Protein AF-A0A423VLR4-F1 (afdb_monomer_lite)

Foldseek 3Di:
DPPVVVLVVLLVCLVCVCVCLVVDPVSVVVVVVLCVVCDQQAAWEEEEEQCFLVPVVLVSVVRHHQAYEYEHQHPNSQVNSLVVCVVVVNNVRYHYFHDDLLDDPPPRPDDQATQEYEYEPNLVPDPDPSSNVSNVCNRPRRYDPNHDYHYHDPDDPPPDPVDDDDPDPPDVPDDPLCVPQDDCVQEEEEEEEEQLCCQQQVVLCCVFQCVNPPDYAAEYCDFDADPNHTHHNLCPPADCLLQPPAQLCVLSVQQVVDPDRSNVSVVVDDDPPCSRQSVRLLRPLSSLLVCCVVPADRFKYKYAYSQKHFPRLLVVVQCVQDGLLDFAKEAAWDDDPHAIFHDRHLIIMTGSNLSCQQNVVDPCLSRVCSNVSSVDRHNRSVVQVSSCVRPNYGYDYFPPQRHAAALQQDFAAPDFQQAAHGMYGPHGSVSNVVVRVVSSVVCVPDSDGDGVNVSCVPRPVVVDDQKDWQFDFPQQQAKQADPPPVPDDDDPSRVVRYDDPVRDDPLSNCLLVDVVSVVVVLVPDLQFFKWKHAQSMIGTDSTGGNHDGHDADPDPRHIIMIGGPVVSVVVRSVVVPDNPDHDTDDDDD

Structure (mmCIF, N/CA/C/O backbone):
data_AF-A0A423VLR4-F1
#
_entry.id   AF-A0A423VLR4-F1
#
loop_
_atom_site.group_PDB
_atom_site.id
_atom_site.type_symbol
_atom_site.label_atom_id
_atom_site.label_alt_id
_atom_site.label_comp_id
_atom_site.label_asym_id
_atom_site.label_entity_id
_atom_site.label_seq_id
_atom_site.pdbx_PDB_ins_code
_atom_site.Cartn_x
_atom_site.Cartn_y
_atom_site.Cartn_z
_atom_site.occupancy
_atom_site.B_iso_or_equiv
_atom_site.auth_seq_id
_atom_site.auth_comp_id
_atom_site.auth_asym_id
_atom_site.auth_atom_id
_atom_site.pdbx_PDB_model_num
ATOM 1 N N . MET A 1 1 ? -40.822 -9.841 -1.947 1.00 43.19 1 MET A N 1
ATOM 2 C CA . MET A 1 1 ? -41.475 -8.646 -2.514 1.00 43.19 1 MET A CA 1
ATOM 3 C C . MET A 1 1 ? -42.705 -9.088 -3.285 1.00 43.19 1 MET A C 1
ATOM 5 O O . MET A 1 1 ? -42.584 -9.967 -4.123 1.00 43.19 1 MET A O 1
ATOM 9 N N . ALA A 1 2 ? -43.871 -8.482 -3.037 1.00 41.34 2 ALA A N 1
ATOM 10 C CA . ALA A 1 2 ? -45.118 -8.906 -3.678 1.00 41.34 2 ALA A CA 1
ATOM 11 C C . ALA A 1 2 ? -44.992 -8.942 -5.218 1.00 41.34 2 ALA A C 1
ATOM 13 O O . ALA A 1 2 ? -44.488 -7.991 -5.811 1.00 41.34 2 ALA A O 1
ATOM 14 N N . VAL A 1 3 ? -45.499 -10.005 -5.858 1.00 52.34 3 VAL A N 1
ATOM 15 C CA . VAL A 1 3 ? -45.425 -10.262 -7.318 1.00 52.34 3 VAL A CA 1
ATOM 16 C C . VAL A 1 3 ? -45.680 -9.026 -8.212 1.00 52.34 3 VAL A C 1
ATOM 18 O O . VAL A 1 3 ? -44.935 -8.841 -9.174 1.00 52.34 3 VAL A O 1
ATOM 21 N N . PRO A 1 4 ? -46.646 -8.124 -7.918 1.00 48.81 4 PRO A N 1
ATOM 22 C CA . PRO A 1 4 ? -46.856 -6.917 -8.728 1.00 48.81 4 PRO A CA 1
ATOM 23 C C . PRO A 1 4 ? -45.681 -5.926 -8.713 1.00 48.81 4 PRO A C 1
ATOM 25 O O . PRO A 1 4 ? -45.457 -5.225 -9.695 1.00 48.81 4 PRO A O 1
ATOM 28 N N . GLN A 1 5 ? -44.933 -5.859 -7.609 1.00 51.09 5 GLN A N 1
ATOM 29 C CA . GLN A 1 5 ? -43.773 -4.979 -7.456 1.00 51.09 5 GLN A CA 1
ATOM 30 C C . GLN A 1 5 ? -42.570 -5.515 -8.242 1.00 51.09 5 GLN A C 1
ATOM 32 O O . GLN A 1 5 ? -41.932 -4.760 -8.970 1.00 51.09 5 GLN A O 1
ATOM 37 N N . LEU A 1 6 ? -42.344 -6.832 -8.192 1.00 53.44 6 LEU A N 1
ATOM 38 C CA . LEU A 1 6 ? -41.304 -7.502 -8.976 1.00 53.44 6 LEU A CA 1
ATOM 39 C C . LEU A 1 6 ? -41.559 -7.365 -10.489 1.00 53.44 6 LEU A C 1
ATOM 41 O O . LEU A 1 6 ? -40.636 -7.137 -11.264 1.00 53.44 6 LEU A O 1
ATOM 45 N N . ALA A 1 7 ? -42.825 -7.433 -10.919 1.00 56.19 7 ALA A N 1
ATOM 46 C CA . ALA A 1 7 ? -43.189 -7.274 -12.330 1.00 56.19 7 ALA A CA 1
ATOM 47 C C . ALA A 1 7 ? -42.861 -5.871 -12.850 1.00 56.19 7 ALA A C 1
ATOM 49 O O . ALA A 1 7 ? -42.376 -5.722 -13.973 1.00 56.19 7 ALA A O 1
ATOM 50 N N . ALA A 1 8 ? -43.094 -4.846 -12.028 1.00 57.09 8 ALA A N 1
ATOM 51 C CA . ALA A 1 8 ? -42.764 -3.466 -12.359 1.00 57.09 8 ALA A CA 1
ATOM 52 C C . ALA A 1 8 ? -41.244 -3.232 -12.430 1.00 57.09 8 ALA A C 1
ATOM 54 O O . ALA A 1 8 ? -40.785 -2.558 -13.350 1.00 57.09 8 ALA A O 1
ATOM 55 N N . GLU A 1 9 ? -40.468 -3.822 -11.515 1.00 57.97 9 GLU A N 1
ATOM 56 C CA . GLU A 1 9 ? -38.998 -3.734 -11.498 1.00 57.97 9 GLU A CA 1
ATOM 57 C C . GLU A 1 9 ? -38.374 -4.343 -12.760 1.00 57.97 9 GLU A C 1
ATOM 59 O O . GLU A 1 9 ? -37.602 -3.677 -13.450 1.00 57.97 9 GLU A O 1
ATOM 64 N N . TYR A 1 10 ? -38.771 -5.564 -13.124 1.00 55.69 10 TYR A N 1
ATOM 65 C CA . TYR A 1 10 ? -38.269 -6.219 -14.335 1.00 55.69 10 TYR A CA 1
ATOM 66 C C . TYR A 1 10 ? -38.756 -5.539 -15.620 1.00 55.69 10 TYR A C 1
ATOM 68 O O . TYR A 1 10 ? -37.994 -5.415 -16.577 1.00 55.69 10 TYR A O 1
ATOM 76 N N . SER A 1 11 ? -39.991 -5.021 -15.642 1.00 60.19 11 SER A N 1
ATOM 77 C CA . SER A 1 11 ? -40.483 -4.228 -16.782 1.00 60.19 11 SER A CA 1
ATOM 78 C C . SER A 1 11 ? -39.649 -2.963 -17.005 1.00 60.19 11 SER A C 1
ATOM 80 O O . SER A 1 11 ? -39.406 -2.586 -18.148 1.00 60.19 11 SER A O 1
ATOM 82 N N . ALA A 1 12 ? -39.174 -2.322 -15.932 1.00 59.09 12 ALA A N 1
ATOM 83 C CA . ALA A 1 12 ? -38.333 -1.129 -16.019 1.00 59.09 12 ALA A CA 1
ATOM 84 C C . ALA A 1 12 ? -36.908 -1.418 -16.528 1.00 59.09 12 ALA A C 1
ATOM 86 O O . ALA A 1 12 ? -36.239 -0.503 -16.997 1.00 59.09 12 ALA A O 1
ATOM 87 N N . GLN A 1 13 ? -36.451 -2.671 -16.452 1.00 58.69 13 GLN A N 1
ATOM 88 C CA . GLN A 1 13 ? -35.095 -3.088 -16.828 1.00 58.69 13 GLN A CA 1
ATOM 89 C C . GLN A 1 13 ? -35.036 -3.848 -18.161 1.00 58.69 13 GLN A C 1
ATOM 91 O O . GLN A 1 13 ? -33.949 -4.198 -18.617 1.00 58.69 13 GLN A O 1
ATOM 96 N N . ALA A 1 14 ? -36.178 -4.092 -18.810 1.00 56.06 14 ALA A N 1
ATOM 97 C CA . ALA A 1 14 ? -36.284 -4.982 -19.965 1.00 56.06 14 ALA A CA 1
ATOM 98 C C . ALA A 1 14 ? -35.371 -4.608 -21.149 1.00 56.06 14 ALA A C 1
ATOM 100 O O . ALA A 1 14 ? -34.904 -5.500 -21.855 1.00 56.06 14 ALA A O 1
ATOM 101 N N . SER A 1 15 ? -35.086 -3.317 -21.372 1.00 55.78 15 SER A N 1
ATOM 102 C CA . SER A 1 15 ? -34.197 -2.874 -22.459 1.00 55.78 15 SER A CA 1
ATOM 103 C C . SER A 1 15 ? -32.718 -3.162 -22.199 1.00 55.78 15 SER A C 1
ATOM 105 O O . SER A 1 15 ? -31.969 -3.382 -23.149 1.00 55.78 15 SER A O 1
ATOM 107 N N . ASP A 1 16 ? -32.311 -3.187 -20.928 1.00 59.06 16 ASP A N 1
ATOM 108 C CA . ASP A 1 16 ? -30.902 -3.215 -20.521 1.00 59.06 16 ASP A CA 1
ATOM 109 C C . ASP A 1 16 ? -30.523 -4.549 -19.856 1.00 59.06 16 ASP A C 1
ATOM 111 O O . ASP A 1 16 ? -29.350 -4.798 -19.580 1.00 59.06 16 ASP A O 1
ATOM 115 N N . TYR A 1 17 ? -31.494 -5.441 -19.637 1.00 59.41 17 TYR A N 1
ATOM 116 C CA . TYR A 1 17 ? -31.343 -6.707 -18.913 1.00 59.41 17 TYR A CA 1
ATOM 117 C C . TYR A 1 17 ? -30.228 -7.610 -19.473 1.00 59.41 17 TYR A C 1
ATOM 119 O O . TYR A 1 17 ? -29.456 -8.212 -18.729 1.00 59.41 17 TYR A O 1
ATOM 127 N N . GLU A 1 18 ? -30.073 -7.654 -20.797 1.00 66.81 18 GLU A N 1
ATOM 128 C CA . GLU A 1 18 ? -29.055 -8.479 -21.469 1.00 66.81 18 GLU A CA 1
ATOM 129 C C . GLU A 1 18 ? -27.643 -7.872 -21.417 1.00 66.81 18 GLU A C 1
ATOM 131 O O . GLU A 1 18 ? -26.645 -8.567 -21.644 1.00 66.81 18 GLU A O 1
ATOM 136 N N . SER A 1 19 ? -27.533 -6.579 -21.093 1.00 63.28 19 SER A N 1
ATOM 137 C CA . SER A 1 19 ? -26.245 -5.887 -20.984 1.00 63.28 19 SER A CA 1
ATOM 138 C C . SER A 1 19 ? -25.416 -6.433 -19.817 1.00 63.28 19 SER A C 1
ATOM 140 O O . SER A 1 19 ? -24.203 -6.602 -19.944 1.00 63.28 19 SER A O 1
ATOM 142 N N . PHE A 1 20 ? -26.067 -6.846 -18.723 1.00 62.94 20 PHE A N 1
ATOM 143 C CA . PHE A 1 20 ? -25.403 -7.468 -17.577 1.00 62.94 20 PHE A CA 1
ATOM 144 C C . PHE A 1 20 ? -24.636 -8.736 -17.980 1.00 62.94 20 PHE A C 1
ATOM 146 O O . PHE A 1 20 ? -23.456 -8.889 -17.650 1.00 62.94 20 PHE A O 1
ATOM 153 N N . SER A 1 21 ? -25.277 -9.621 -18.750 1.00 58.81 21 SER A N 1
ATOM 154 C CA . SER A 1 21 ? -24.695 -10.900 -19.177 1.00 58.81 21 SER A CA 1
ATOM 155 C C . SER A 1 21 ? -23.563 -10.751 -20.199 1.00 58.81 21 SER A C 1
ATOM 157 O O . SER A 1 21 ? -22.778 -11.682 -20.379 1.00 58.81 21 SER A O 1
ATOM 159 N N . THR A 1 22 ? -23.463 -9.601 -20.872 1.00 59.44 22 THR A N 1
ATOM 160 C CA . THR A 1 22 ? -22.473 -9.355 -21.934 1.00 59.44 22 THR A CA 1
ATOM 161 C C . THR A 1 22 ? -21.310 -8.465 -21.492 1.00 59.44 22 THR A C 1
ATOM 163 O O . THR A 1 22 ? -20.188 -8.668 -21.958 1.00 59.44 22 THR A O 1
ATOM 166 N N . ILE A 1 23 ? -21.543 -7.524 -20.572 1.00 64.56 23 ILE A N 1
ATOM 167 C CA . ILE A 1 23 ? -20.556 -6.520 -20.144 1.00 64.56 23 ILE A CA 1
ATOM 168 C C . ILE A 1 23 ? -19.799 -6.965 -18.885 1.00 64.56 23 ILE A C 1
ATOM 170 O O . ILE A 1 23 ? -18.616 -6.659 -18.737 1.00 64.56 23 ILE A O 1
ATOM 174 N N . THR A 1 24 ? -20.435 -7.719 -17.983 1.00 67.06 24 THR A N 1
ATOM 175 C CA . THR A 1 24 ? -19.810 -8.088 -16.703 1.00 67.06 24 THR A CA 1
ATOM 176 C C . THR A 1 24 ? -18.987 -9.382 -16.800 1.00 67.06 24 THR A C 1
ATOM 178 O O . THR A 1 24 ? -19.399 -10.331 -17.477 1.00 67.06 24 THR A O 1
ATOM 181 N N . PRO A 1 25 ? -17.843 -9.495 -16.092 1.00 71.12 25 PRO A N 1
ATOM 182 C CA . PRO A 1 25 ? -17.068 -10.739 -16.040 1.00 71.12 25 PRO A CA 1
ATOM 183 C C . PRO A 1 25 ? -17.880 -11.949 -15.549 1.00 71.12 25 PRO A C 1
ATOM 185 O O . PRO A 1 25 ? -17.752 -13.041 -16.104 1.00 71.12 25 PRO A O 1
ATOM 188 N N . ILE A 1 26 ? -18.758 -11.750 -14.557 1.00 73.44 26 ILE A N 1
ATOM 189 C CA . ILE A 1 26 ? -19.624 -12.811 -14.025 1.00 73.44 26 ILE A CA 1
ATOM 190 C C . ILE A 1 26 ? -20.675 -13.262 -15.047 1.00 73.44 26 ILE A C 1
ATOM 192 O O . ILE A 1 26 ? -20.868 -14.461 -15.224 1.00 73.44 26 ILE A O 1
ATOM 196 N N . GLY A 1 27 ? -21.277 -12.332 -15.795 1.00 74.19 27 GLY A N 1
ATOM 197 C CA . GLY A 1 27 ? -22.229 -12.641 -16.863 1.00 74.19 27 GLY A CA 1
ATOM 198 C C . GLY A 1 27 ? -21.611 -13.433 -18.022 1.00 74.19 27 GLY A C 1
ATOM 199 O O . GLY A 1 27 ? -22.244 -14.343 -18.576 1.00 74.19 27 GLY A O 1
ATOM 200 N N . ARG A 1 28 ? -20.340 -13.150 -18.347 1.00 78.50 28 ARG A N 1
ATOM 201 C CA . ARG A 1 28 ? -19.569 -13.913 -19.344 1.00 78.50 28 ARG A CA 1
ATOM 202 C C . ARG A 1 28 ? -19.290 -15.335 -18.858 1.00 78.50 28 ARG A C 1
ATOM 204 O O . ARG A 1 28 ? -19.549 -16.279 -19.600 1.00 78.50 28 ARG A O 1
ATOM 211 N N . LEU A 1 29 ? -18.839 -15.499 -17.611 1.00 80.81 29 LEU A N 1
ATOM 212 C CA . LEU A 1 29 ? -18.623 -16.820 -17.010 1.00 80.81 29 LEU A CA 1
ATOM 213 C C . LEU A 1 29 ? -19.923 -17.636 -16.938 1.00 80.81 29 LEU A C 1
ATOM 215 O O . LEU A 1 29 ? -19.936 -18.797 -17.339 1.00 80.81 29 LEU A O 1
ATOM 219 N N . GLU A 1 30 ? -21.018 -17.028 -16.474 1.00 83.62 30 GLU A N 1
ATOM 220 C CA . GLU A 1 30 ? -22.342 -17.657 -16.415 1.00 83.62 30 GLU A CA 1
ATOM 221 C C . GLU A 1 30 ? -22.768 -18.172 -17.794 1.00 83.62 30 GLU A C 1
ATOM 223 O O . GLU A 1 30 ? -23.227 -19.306 -17.927 1.00 83.62 30 GLU A O 1
ATOM 228 N N . THR A 1 31 ? -22.568 -17.362 -18.836 1.00 85.38 31 THR A N 1
ATOM 229 C CA . THR A 1 31 ? -22.891 -17.752 -20.210 1.00 85.38 31 THR A CA 1
ATOM 230 C C . THR A 1 31 ? -22.075 -18.955 -20.671 1.00 85.38 31 THR A C 1
ATOM 232 O O . THR A 1 31 ? -22.655 -19.886 -21.222 1.00 85.38 31 THR A O 1
ATOM 235 N N . GLU A 1 32 ? -20.770 -19.001 -20.407 1.00 85.56 32 GLU A N 1
ATOM 236 C CA . GLU A 1 32 ? -19.938 -20.162 -20.756 1.00 85.56 32 GLU A CA 1
ATOM 237 C C . GLU A 1 32 ? -20.377 -21.436 -20.013 1.00 85.56 32 GLU A C 1
ATOM 239 O O . GLU A 1 32 ? -20.482 -22.512 -20.609 1.00 85.56 32 GLU A O 1
ATOM 244 N N . VAL A 1 33 ? -20.700 -21.323 -18.719 1.00 86.69 33 VAL A N 1
ATOM 245 C CA . VAL A 1 33 ? -21.188 -22.452 -17.909 1.00 86.69 33 VAL A CA 1
ATOM 246 C C . VAL A 1 33 ? -22.546 -22.946 -18.410 1.00 86.69 33 VAL A C 1
ATOM 248 O O . VAL A 1 33 ? -22.730 -24.153 -18.585 1.00 86.69 33 VAL A O 1
ATOM 251 N N . PHE A 1 34 ? -23.475 -22.031 -18.700 1.00 91.94 34 PHE A N 1
ATOM 252 C CA . PHE A 1 34 ? -24.777 -22.356 -19.281 1.00 91.94 34 PHE A CA 1
ATOM 253 C C . PHE A 1 34 ? -24.624 -23.086 -20.617 1.00 91.94 34 PHE A C 1
ATOM 255 O O . PHE A 1 34 ? -25.209 -24.150 -20.807 1.00 91.94 34 PHE A O 1
ATOM 262 N N . LEU A 1 35 ? -23.811 -22.556 -21.534 1.00 91.19 35 LEU A N 1
ATOM 263 C CA . LEU A 1 35 ? -23.611 -23.157 -22.853 1.00 91.19 35 LEU A CA 1
ATOM 264 C C . LEU A 1 35 ? -22.988 -24.552 -22.756 1.00 91.19 35 LEU A C 1
ATOM 266 O O . LEU A 1 35 ? -23.374 -25.457 -23.498 1.00 91.19 35 LEU A O 1
ATOM 270 N N . LYS A 1 36 ? -22.079 -24.756 -21.798 1.00 91.19 36 LYS A N 1
ATOM 271 C CA . LYS A 1 36 ? -21.519 -26.075 -21.500 1.00 91.19 36 LYS A CA 1
ATOM 272 C C . LYS A 1 36 ? -22.575 -27.053 -20.971 1.00 91.19 36 LYS A C 1
ATOM 274 O O . LYS A 1 36 ? -22.538 -28.225 -21.339 1.00 91.19 36 LYS A O 1
ATOM 279 N N . ALA A 1 37 ? -23.504 -26.597 -20.129 1.00 91.94 37 ALA A N 1
ATOM 280 C CA . ALA A 1 37 ? -24.598 -27.422 -19.611 1.00 91.94 37 ALA A CA 1
ATOM 281 C C . ALA A 1 37 ? -25.655 -27.750 -20.683 1.00 91.94 37 ALA A C 1
ATOM 283 O O . ALA A 1 37 ? -26.165 -28.878 -20.729 1.00 91.94 37 ALA A O 1
ATOM 284 N N . LEU A 1 38 ? -25.948 -26.779 -21.558 1.00 94.56 38 LEU A N 1
ATOM 285 C CA . LEU A 1 38 ? -26.862 -26.919 -22.690 1.00 94.56 38 LEU A CA 1
ATOM 286 C C . LEU A 1 38 ? -26.406 -28.057 -23.612 1.00 94.56 38 LEU A C 1
ATOM 288 O O . LEU A 1 38 ? -27.202 -28.941 -23.933 1.00 94.56 38 LEU A O 1
ATOM 292 N N . GLY A 1 39 ? -25.111 -28.097 -23.940 1.00 93.81 39 GLY A N 1
ATOM 293 C CA . GLY A 1 39 ? -24.546 -29.091 -24.851 1.00 93.81 39 GLY A CA 1
ATOM 294 C C . GLY A 1 39 ? -24.977 -28.829 -26.295 1.00 93.81 39 GLY A C 1
ATOM 295 O O . GLY A 1 39 ? -25.017 -27.678 -26.721 1.00 93.81 39 GLY A O 1
ATOM 296 N N . ASP A 1 40 ? -25.285 -29.890 -27.043 1.00 95.25 40 ASP A N 1
ATOM 297 C CA . ASP A 1 40 ? -25.863 -29.796 -28.389 1.00 95.25 40 ASP A CA 1
ATOM 298 C C . ASP A 1 40 ? -27.399 -29.843 -28.299 1.00 95.25 40 ASP A C 1
ATOM 300 O O . ASP A 1 40 ? -27.952 -30.905 -27.995 1.00 95.25 40 ASP A O 1
ATOM 304 N N . PRO A 1 41 ? -28.107 -28.719 -28.525 1.00 96.56 41 PRO A N 1
ATOM 305 C CA . PRO A 1 41 ? -29.557 -28.684 -28.444 1.00 96.56 41 PRO A CA 1
ATOM 306 C C . PRO A 1 41 ? -30.235 -29.033 -29.776 1.00 96.56 41 PRO A C 1
ATOM 308 O O . PRO A 1 41 ? -31.436 -28.798 -29.909 1.00 96.56 41 PRO A O 1
ATOM 311 N N . THR A 1 42 ? -29.505 -29.533 -30.781 1.00 97.00 42 THR A N 1
ATOM 312 C CA . THR A 1 42 ? -30.052 -29.777 -32.120 1.00 97.00 42 THR A CA 1
ATOM 313 C C . THR A 1 42 ? -31.304 -30.654 -3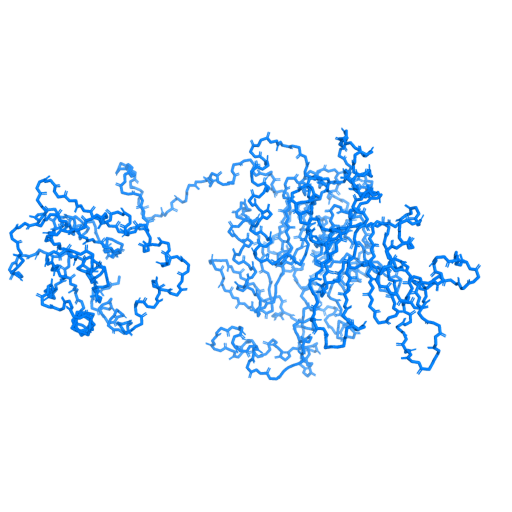2.072 1.00 97.00 42 THR A C 1
ATOM 315 O O . THR A 1 42 ? -31.268 -31.796 -31.621 1.00 97.00 42 THR A O 1
ATOM 318 N N . GLY A 1 43 ? -32.422 -30.116 -32.564 1.00 94.50 43 GLY A N 1
ATOM 319 C CA . GLY A 1 43 ? -33.702 -30.821 -32.635 1.00 94.50 43 GLY A CA 1
ATOM 320 C C . GLY A 1 43 ? -34.530 -30.829 -31.346 1.00 94.50 43 GLY A C 1
ATOM 321 O O . GLY A 1 43 ? -35.669 -31.280 -31.399 1.00 94.50 43 GLY A O 1
ATOM 322 N N . LEU A 1 44 ? -34.022 -30.304 -30.224 1.00 97.31 44 LEU A N 1
ATOM 323 C CA . LEU A 1 44 ? -34.753 -30.316 -28.951 1.00 97.31 44 LEU A CA 1
ATOM 324 C C . LEU A 1 44 ? -35.923 -29.322 -28.936 1.00 97.31 44 LEU A C 1
ATOM 326 O O . LEU A 1 44 ? -35.814 -28.209 -29.467 1.00 97.31 44 LEU A O 1
ATOM 330 N N . THR A 1 45 ? -37.008 -29.699 -28.262 1.00 97.62 45 THR A N 1
ATOM 331 C CA . THR A 1 45 ? -38.104 -28.818 -27.846 1.00 97.62 45 THR A CA 1
ATOM 332 C C . THR A 1 45 ? -37.863 -28.419 -26.391 1.00 97.62 45 THR A C 1
ATOM 334 O O . THR A 1 45 ? -37.740 -29.268 -25.509 1.00 97.62 45 THR A O 1
ATOM 337 N N . ILE A 1 46 ? -37.762 -27.118 -26.121 1.00 98.25 46 ILE A N 1
ATOM 338 C CA . ILE A 1 46 ? -37.309 -26.608 -24.818 1.00 98.25 46 ILE A CA 1
ATOM 339 C C . ILE A 1 46 ? -38.406 -25.770 -24.157 1.00 98.25 46 ILE A C 1
ATOM 341 O O . ILE A 1 46 ? -39.073 -24.988 -24.830 1.00 98.25 46 ILE A O 1
ATOM 345 N N . LEU A 1 47 ? -38.571 -25.894 -22.843 1.00 98.12 47 LEU A N 1
ATOM 346 C CA . LEU A 1 47 ? -39.389 -24.988 -22.029 1.00 98.12 47 LEU A CA 1
ATOM 347 C C . LEU A 1 47 ? -38.472 -24.094 -21.189 1.00 98.12 47 LEU A C 1
ATOM 349 O O . L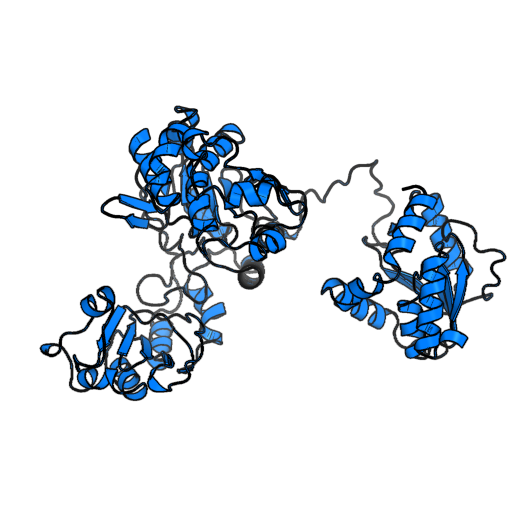EU A 1 47 ? -37.686 -24.610 -20.405 1.00 98.12 47 LEU A O 1
ATOM 353 N N . ASP A 1 48 ? -38.565 -22.777 -21.335 1.00 97.75 48 ASP A N 1
ATOM 354 C CA . ASP A 1 48 ? -37.792 -21.780 -20.586 1.00 97.75 48 ASP A CA 1
ATOM 355 C C . ASP A 1 48 ? -38.706 -21.074 -19.577 1.00 97.75 48 ASP A C 1
ATOM 357 O O . ASP A 1 48 ? -39.480 -20.177 -19.918 1.00 97.75 48 ASP A O 1
ATOM 361 N N . LEU A 1 49 ? -38.669 -21.541 -18.331 1.00 96.94 49 LEU A N 1
ATOM 362 C CA . LEU A 1 49 ? -39.418 -20.969 -17.219 1.00 96.94 49 LEU A CA 1
ATOM 363 C C . LEU A 1 49 ? -38.679 -19.732 -16.705 1.00 96.94 49 LEU A C 1
ATOM 365 O O . LEU A 1 49 ? -37.470 -19.788 -16.506 1.00 96.94 49 LEU A O 1
ATOM 369 N N . GLY A 1 50 ? -39.409 -18.637 -16.480 1.00 94.31 50 GLY A N 1
ATOM 370 C CA . GLY A 1 50 ? -38.846 -17.336 -16.103 1.00 94.31 50 GLY A CA 1
ATOM 371 C C . GLY A 1 50 ? -37.814 -16.825 -17.108 1.00 94.31 50 GLY A C 1
ATOM 372 O O . GLY A 1 50 ? -36.772 -16.305 -16.721 1.00 94.31 50 GLY A O 1
ATOM 373 N N . GLY A 1 51 ? -38.063 -17.043 -18.402 1.00 91.88 51 GLY A N 1
ATOM 374 C CA . GLY A 1 51 ? -37.072 -16.783 -19.448 1.00 91.88 51 GLY A CA 1
ATOM 375 C C . GLY A 1 51 ? -36.806 -15.298 -19.722 1.00 91.88 51 GLY A C 1
ATOM 376 O O . GLY A 1 51 ? -35.932 -14.984 -20.534 1.00 91.88 51 GLY A O 1
ATOM 377 N N . GLY A 1 52 ? -37.534 -14.375 -19.083 1.00 92.19 52 GLY A N 1
ATOM 378 C CA . GLY A 1 52 ? -37.367 -12.934 -19.234 1.00 92.19 52 GLY A CA 1
ATOM 379 C C . GLY A 1 52 ? -37.497 -12.487 -20.689 1.00 92.19 52 GLY A C 1
ATOM 380 O O . GLY A 1 52 ? -38.460 -12.814 -21.384 1.00 92.19 52 GLY A O 1
ATOM 381 N N . THR A 1 53 ? -36.492 -11.760 -21.184 1.00 91.31 53 THR A N 1
ATOM 382 C CA . THR A 1 53 ? -36.410 -11.359 -22.597 1.00 91.31 53 THR A CA 1
ATOM 383 C C . THR A 1 53 ? -36.073 -12.524 -23.532 1.00 91.31 53 THR A C 1
ATOM 385 O O . THR A 1 53 ? -35.949 -12.322 -24.734 1.00 91.31 53 THR A O 1
ATOM 388 N N . GLY A 1 54 ? -35.899 -13.752 -23.037 1.00 92.44 54 GLY A N 1
ATOM 389 C CA . GLY A 1 54 ? -35.640 -14.959 -23.827 1.00 92.44 54 GLY A CA 1
ATOM 390 C C . GLY A 1 54 ? -34.227 -15.046 -24.404 1.00 92.44 54 GLY A C 1
ATOM 391 O O . GLY A 1 54 ? -34.022 -15.661 -25.452 1.00 92.44 54 GLY A O 1
ATOM 392 N N . MET A 1 55 ? -33.233 -14.440 -23.747 1.00 92.06 55 MET A N 1
ATOM 393 C CA . MET A 1 55 ? -31.828 -14.525 -24.168 1.00 92.06 55 MET A CA 1
ATOM 394 C C . MET A 1 55 ? -31.352 -15.983 -24.285 1.00 92.06 55 MET A C 1
ATOM 396 O O . MET A 1 55 ? -30.765 -16.365 -25.302 1.00 92.06 55 MET A O 1
ATOM 400 N N . ARG A 1 56 ? -31.628 -16.817 -23.272 1.00 94.06 56 ARG A N 1
ATOM 401 C CA . ARG A 1 56 ? -31.234 -18.237 -23.254 1.00 94.06 56 ARG A CA 1
ATOM 402 C C . ARG A 1 56 ? -32.016 -19.050 -24.291 1.00 94.06 56 ARG A C 1
ATOM 404 O O . ARG A 1 56 ? -31.404 -19.818 -25.035 1.00 94.06 56 ARG A O 1
ATOM 411 N N . ALA A 1 57 ? -33.314 -18.786 -24.445 1.00 96.25 57 ALA A N 1
ATOM 412 C CA . ALA A 1 57 ? -34.125 -19.328 -25.536 1.00 96.25 57 ALA A CA 1
ATOM 413 C C . ALA A 1 57 ? -33.527 -19.033 -26.926 1.00 96.25 57 ALA A C 1
ATOM 415 O O . ALA A 1 57 ? -33.303 -19.956 -27.713 1.00 96.25 57 ALA A O 1
ATOM 416 N N . ARG A 1 58 ? -33.176 -17.773 -27.228 1.00 95.06 58 ARG A N 1
ATOM 417 C CA . ARG A 1 58 ? -32.538 -17.413 -28.510 1.00 95.06 58 ARG A CA 1
ATOM 418 C C . ARG A 1 58 ? -31.201 -18.121 -28.706 1.00 95.06 58 ARG A C 1
ATOM 420 O O . ARG A 1 58 ? -30.953 -18.644 -29.791 1.00 95.06 58 ARG A O 1
ATOM 427 N N . GLN A 1 59 ? -30.365 -18.189 -27.670 1.00 94.00 59 GLN A N 1
ATOM 428 C CA . GLN A 1 59 ? -29.080 -18.893 -27.725 1.00 94.00 59 GLN A CA 1
ATOM 429 C C . GLN A 1 59 ? -29.232 -20.386 -28.039 1.00 94.00 59 GLN A C 1
ATOM 431 O O . GLN A 1 59 ? -28.393 -20.930 -28.763 1.00 94.00 59 GLN A O 1
ATOM 436 N N . ALA A 1 60 ? -30.277 -21.040 -27.524 1.00 96.50 60 ALA A N 1
ATOM 437 C CA . ALA A 1 60 ? -30.571 -22.439 -27.816 1.00 96.50 60 ALA A CA 1
ATOM 438 C C . ALA A 1 60 ? -31.064 -22.635 -29.260 1.00 96.50 60 ALA A C 1
ATOM 440 O O . ALA A 1 60 ? -30.560 -23.498 -29.979 1.00 96.50 60 ALA A O 1
ATOM 441 N N . VAL A 1 61 ? -31.978 -21.781 -29.733 1.00 97.38 61 VAL A N 1
ATOM 442 C CA . VAL A 1 61 ? -32.512 -21.828 -31.109 1.00 97.38 61 VAL A CA 1
ATOM 443 C C . VAL A 1 61 ? -31.436 -21.545 -32.161 1.00 97.38 61 VAL A C 1
ATOM 445 O O . VAL A 1 61 ? -31.379 -22.213 -33.200 1.00 97.38 61 VAL A O 1
ATOM 448 N N . GLN A 1 62 ? -30.541 -20.594 -31.888 1.00 94.38 62 GLN A N 1
ATOM 449 C CA . GLN A 1 62 ? -29.374 -20.301 -32.728 1.00 94.38 62 GLN A CA 1
ATOM 450 C C . GLN A 1 62 ? -28.389 -21.477 -32.808 1.00 94.38 62 GLN A C 1
ATOM 452 O O . GLN A 1 62 ? -27.658 -21.589 -33.787 1.00 94.38 62 GLN A O 1
ATOM 457 N N . ARG A 1 63 ? -28.392 -22.367 -31.808 1.00 95.00 63 ARG A N 1
ATOM 458 C CA . ARG A 1 63 ? -27.555 -23.577 -31.743 1.00 95.00 63 ARG A CA 1
ATOM 459 C C . ARG A 1 63 ? -28.257 -24.847 -32.223 1.00 95.00 63 ARG A C 1
ATOM 461 O O . ARG A 1 63 ? -27.690 -25.920 -32.092 1.00 95.00 63 ARG A O 1
ATOM 468 N N . GLY A 1 64 ? -29.455 -24.730 -32.796 1.00 95.94 64 GLY A N 1
ATOM 469 C CA . GLY A 1 64 ? -30.134 -25.846 -33.458 1.00 95.94 64 GLY A CA 1
ATOM 470 C C . GLY A 1 64 ? -31.368 -26.389 -32.742 1.00 95.94 64 GLY A C 1
ATOM 471 O O . GLY A 1 64 ? -31.978 -27.317 -33.273 1.00 95.94 64 GLY A O 1
ATOM 472 N N . ALA A 1 65 ? -31.783 -25.822 -31.600 1.00 97.56 65 ALA A N 1
ATOM 473 C CA . ALA A 1 65 ? -33.059 -26.203 -30.988 1.00 97.56 65 ALA A CA 1
ATOM 474 C C . ALA A 1 65 ? -34.220 -26.041 -31.985 1.00 97.56 65 ALA A C 1
ATOM 476 O O . ALA A 1 65 ? -34.265 -25.076 -32.763 1.00 97.56 65 ALA A O 1
ATOM 477 N N . ASN A 1 66 ? -35.143 -27.004 -31.964 1.00 97.38 66 ASN A N 1
ATOM 478 C CA . ASN A 1 66 ? -36.295 -27.040 -32.858 1.00 97.38 66 ASN A CA 1
ATOM 479 C C . ASN A 1 66 ? -37.286 -25.920 -32.513 1.00 97.38 66 ASN A C 1
ATOM 481 O O . ASN A 1 66 ? -37.673 -25.144 -33.387 1.00 97.38 66 ASN A O 1
ATOM 485 N N . SER A 1 67 ? -37.636 -25.792 -31.231 1.00 97.50 67 SER A N 1
ATOM 486 C CA . SER A 1 67 ? -38.488 -24.712 -30.723 1.00 97.50 67 SER A CA 1
ATOM 487 C C . SER A 1 67 ? -38.309 -24.497 -29.223 1.00 97.50 67 SER A C 1
ATOM 489 O O . SER A 1 67 ? -37.935 -25.427 -28.508 1.00 97.50 67 SER A O 1
ATOM 491 N N . VAL A 1 68 ? -38.625 -23.293 -28.743 1.00 98.25 68 VAL A N 1
ATOM 492 C CA . VAL A 1 68 ? -38.610 -22.951 -27.315 1.00 98.25 68 VAL A CA 1
ATOM 493 C C . VAL A 1 68 ? -39.918 -22.276 -26.911 1.00 98.25 68 VAL A C 1
ATOM 495 O O . VAL A 1 68 ? -40.346 -21.332 -27.570 1.00 98.25 68 VAL A O 1
ATOM 498 N N . ASP A 1 69 ? -40.521 -22.719 -25.812 1.00 98.25 69 ASP A N 1
ATOM 499 C CA . ASP A 1 69 ? -41.621 -22.008 -25.159 1.00 98.25 69 ASP A CA 1
ATOM 500 C C . ASP A 1 69 ? -41.071 -21.225 -23.974 1.00 98.25 69 ASP A C 1
ATOM 502 O O . ASP A 1 69 ? -40.519 -21.811 -23.050 1.00 98.25 69 ASP A O 1
ATOM 506 N N . VAL A 1 70 ? -41.206 -19.904 -24.003 1.00 98.00 70 VAL A N 1
ATOM 507 C CA . VAL A 1 70 ? -40.785 -19.010 -22.924 1.00 98.00 70 VAL A CA 1
ATOM 508 C C . VAL A 1 70 ? -41.996 -18.658 -22.076 1.00 98.00 70 VAL A C 1
ATOM 510 O O . VAL A 1 70 ? -42.989 -18.143 -22.595 1.00 98.00 70 VAL A O 1
ATOM 513 N N . VAL A 1 71 ? -41.903 -18.911 -20.773 1.00 97.62 71 VAL A N 1
ATOM 514 C CA . VAL A 1 71 ? -42.910 -18.521 -19.785 1.00 97.62 71 VAL A CA 1
ATOM 515 C C . VAL A 1 71 ? -42.313 -17.458 -18.879 1.00 97.62 71 VAL A C 1
ATOM 517 O O . VAL A 1 71 ? -41.316 -17.719 -18.215 1.00 97.62 71 VAL A O 1
ATOM 520 N N . ASP A 1 72 ? -42.926 -16.284 -18.810 1.00 95.38 72 ASP A N 1
ATOM 521 C CA . ASP A 1 72 ? -42.522 -15.234 -17.873 1.00 95.38 72 ASP A CA 1
ATOM 522 C C . ASP A 1 72 ? -43.751 -14.481 -17.361 1.00 95.38 72 ASP A C 1
ATOM 524 O O . ASP A 1 72 ? -44.773 -14.413 -18.042 1.00 95.38 72 ASP A O 1
ATOM 528 N N . PHE A 1 73 ? -43.682 -13.929 -16.155 1.00 90.75 73 PHE A N 1
ATOM 529 C CA . PHE A 1 73 ? -44.805 -13.203 -15.562 1.00 90.75 73 PHE A CA 1
ATOM 530 C C . PHE A 1 73 ? -44.841 -11.730 -15.999 1.00 90.75 73 PHE A C 1
ATOM 532 O O . PHE A 1 73 ? -45.839 -11.052 -15.758 1.00 90.75 73 PHE A O 1
ATOM 539 N N . SER A 1 74 ? -43.773 -11.227 -16.632 1.00 89.94 74 SER A N 1
ATOM 540 C CA . SER A 1 74 ? -43.695 -9.865 -17.154 1.00 89.94 74 SER A CA 1
ATOM 541 C C . SER A 1 74 ? -44.057 -9.798 -18.640 1.00 89.94 74 SER A C 1
ATOM 543 O O . SER A 1 74 ? -43.265 -10.157 -19.515 1.00 89.94 74 SER A O 1
ATOM 545 N N . ALA A 1 75 ? -45.236 -9.244 -18.940 1.00 89.50 75 ALA A N 1
ATOM 546 C CA . ALA A 1 75 ? -45.680 -8.980 -20.311 1.00 89.50 75 ALA A CA 1
ATOM 547 C C . ALA A 1 75 ? -44.669 -8.143 -21.120 1.00 89.50 75 ALA A C 1
ATOM 549 O O . ALA A 1 75 ? -44.499 -8.359 -22.321 1.00 89.50 75 ALA A O 1
ATOM 550 N N . GLU A 1 76 ? -43.978 -7.199 -20.471 1.00 85.00 76 GLU A N 1
ATOM 551 C CA . GLU A 1 76 ? -42.997 -6.333 -21.130 1.00 85.00 76 GLU A CA 1
ATOM 552 C C . GLU A 1 76 ? -41.719 -7.092 -21.504 1.00 85.00 76 GLU A C 1
ATOM 554 O O . GLU A 1 76 ? -41.227 -6.937 -22.623 1.00 85.00 76 GLU A O 1
ATOM 559 N N . MET A 1 77 ? -41.227 -7.974 -20.627 1.00 87.69 77 MET A N 1
ATOM 560 C CA . MET A 1 77 ? -40.070 -8.831 -20.921 1.00 87.69 77 MET A CA 1
ATOM 561 C C . MET A 1 77 ? -40.354 -9.734 -22.126 1.00 87.69 77 MET A C 1
ATOM 563 O O . MET A 1 77 ? -39.547 -9.801 -23.056 1.00 87.69 77 MET A O 1
ATOM 567 N N . LEU A 1 78 ? -41.545 -10.343 -22.170 1.00 92.88 78 LEU A N 1
ATOM 568 C CA . LEU A 1 78 ? -41.993 -11.154 -23.306 1.00 92.88 78 LEU A CA 1
ATOM 569 C C . LEU A 1 78 ? -42.117 -10.318 -24.590 1.00 92.88 78 LEU A C 1
ATOM 571 O O . LEU A 1 78 ? -41.698 -10.758 -25.662 1.00 92.88 78 LEU A O 1
ATOM 575 N N . ARG A 1 79 ? -42.657 -9.094 -24.501 1.00 92.69 79 ARG A N 1
ATOM 576 C CA . ARG A 1 79 ? -42.799 -8.178 -25.645 1.00 92.69 79 ARG A CA 1
ATOM 577 C C . ARG A 1 79 ? -41.440 -7.795 -26.232 1.00 92.69 79 ARG A C 1
ATOM 579 O O . ARG A 1 79 ? -41.276 -7.842 -27.454 1.00 92.69 79 ARG A O 1
ATOM 586 N N . VAL A 1 80 ? -40.480 -7.417 -25.387 1.00 89.62 80 VAL A N 1
ATOM 587 C CA . VAL A 1 80 ? -39.102 -7.091 -25.795 1.00 89.62 80 VAL A CA 1
ATOM 588 C C . VAL A 1 80 ? -38.424 -8.325 -26.388 1.00 89.62 80 VAL A C 1
ATOM 590 O O . VAL A 1 80 ? -37.880 -8.261 -27.492 1.00 89.62 80 VAL A O 1
ATOM 593 N N . GLY A 1 81 ? -38.541 -9.474 -25.723 1.00 91.88 81 GLY A N 1
ATOM 594 C CA . GLY A 1 81 ? -37.971 -10.730 -26.194 1.00 91.88 81 GLY A CA 1
ATOM 595 C C . GLY A 1 81 ? -38.485 -11.162 -27.566 1.00 91.88 81 GLY A C 1
ATOM 596 O O . GLY A 1 81 ? -37.692 -11.547 -28.431 1.00 91.88 81 GLY A O 1
ATOM 597 N N . ALA A 1 82 ? -39.790 -11.025 -27.812 1.00 94.94 82 ALA A N 1
ATOM 598 C CA . ALA A 1 82 ? -40.400 -11.314 -29.107 1.00 94.94 82 ALA A CA 1
ATOM 599 C C . ALA A 1 82 ? -39.888 -10.374 -30.213 1.00 94.94 82 ALA A C 1
ATOM 601 O O . ALA A 1 82 ? -39.645 -10.813 -31.342 1.00 94.94 82 ALA A O 1
ATOM 602 N N . GLN A 1 83 ? -39.678 -9.089 -29.905 1.00 92.56 83 GLN A N 1
ATOM 603 C CA . GLN A 1 83 ? -39.083 -8.139 -30.850 1.00 92.56 83 GLN A CA 1
ATOM 604 C C . GLN A 1 83 ? -37.645 -8.530 -31.212 1.00 92.56 83 GLN A C 1
ATOM 606 O O . GLN A 1 83 ? -37.309 -8.561 -32.397 1.00 92.56 83 GLN A O 1
ATOM 611 N N . GLU A 1 84 ? -36.822 -8.896 -30.229 1.00 90.62 84 GLU A N 1
ATOM 612 C CA . GLU A 1 84 ? -35.438 -9.320 -30.469 1.00 90.62 84 GLU A CA 1
ATOM 613 C C . GLU A 1 84 ? -35.339 -10.666 -31.199 1.00 90.62 84 GLU A C 1
ATOM 615 O O . GLU A 1 84 ? -34.511 -10.839 -32.099 1.00 90.62 84 GLU A O 1
ATOM 620 N N . ALA A 1 85 ? -36.222 -11.618 -30.895 1.00 94.00 85 ALA A N 1
ATOM 621 C CA . ALA A 1 85 ? -36.289 -12.890 -31.613 1.00 94.00 85 ALA A CA 1
ATOM 622 C C . ALA A 1 85 ? -36.662 -12.702 -33.094 1.00 94.00 85 ALA A C 1
ATOM 624 O O . ALA A 1 85 ? -36.087 -13.357 -33.966 1.00 94.00 85 ALA A O 1
ATOM 625 N N . ASN A 1 86 ? -37.568 -11.768 -33.399 1.00 93.50 86 ASN A N 1
ATOM 626 C CA . ASN A 1 86 ? -37.913 -11.423 -34.779 1.00 93.50 86 ASN A CA 1
ATOM 627 C C . ASN A 1 86 ? -36.751 -10.736 -35.507 1.00 93.50 86 ASN A C 1
ATOM 629 O O . ASN A 1 86 ? -36.439 -11.109 -36.637 1.00 93.50 86 ASN A O 1
ATOM 633 N N . LYS A 1 87 ? -36.060 -9.788 -34.857 1.00 90.06 87 LYS A N 1
ATOM 634 C CA . LYS A 1 87 ? -34.871 -9.127 -35.427 1.00 90.06 87 LYS A CA 1
ATOM 635 C C . LYS A 1 87 ? -33.753 -10.115 -35.758 1.00 90.06 87 LYS A C 1
ATOM 637 O O . LYS A 1 87 ? -33.075 -9.961 -36.767 1.00 90.06 87 LYS A O 1
ATOM 642 N N . THR A 1 88 ? -33.573 -11.133 -34.919 1.00 86.06 88 THR A N 1
ATOM 643 C CA . THR A 1 88 ? -32.527 -12.155 -35.080 1.00 86.06 88 THR A CA 1
ATOM 644 C C . THR A 1 88 ? -32.953 -13.341 -35.955 1.00 86.06 88 THR A C 1
ATOM 646 O O . THR A 1 88 ? -32.178 -14.280 -36.125 1.00 86.06 88 THR A O 1
ATOM 649 N N . GLY A 1 89 ? -34.159 -13.309 -36.538 1.00 91.50 89 GLY A N 1
ATOM 650 C CA . GLY A 1 89 ? -34.646 -14.329 -37.474 1.00 91.50 89 GLY A CA 1
ATOM 651 C C . GLY A 1 89 ? -35.010 -15.670 -36.827 1.00 91.50 89 GLY A C 1
ATOM 652 O O . GLY A 1 89 ? -35.087 -16.684 -37.517 1.00 91.50 89 GLY A O 1
ATOM 653 N N . VAL A 1 90 ? -35.217 -15.699 -35.508 1.00 94.88 90 VAL A N 1
ATOM 654 C CA . VAL A 1 90 ? -35.565 -16.917 -34.751 1.00 94.88 90 VAL A CA 1
ATOM 655 C C . VAL A 1 90 ? -36.981 -16.895 -34.171 1.00 94.88 90 VAL A C 1
ATOM 657 O O . VAL A 1 90 ? -37.394 -17.872 -33.554 1.00 94.88 90 VAL A O 1
ATOM 660 N N . GLY A 1 91 ? -37.734 -15.812 -34.386 1.00 93.12 91 GLY A N 1
ATOM 661 C CA . GLY A 1 91 ? -39.055 -15.585 -33.791 1.00 93.12 91 GLY A CA 1
ATOM 662 C C . GLY A 1 91 ? -40.077 -16.694 -34.040 1.00 93.12 91 GLY A C 1
ATOM 663 O O . GLY A 1 91 ? -40.783 -17.072 -33.116 1.00 93.12 91 GLY A O 1
ATOM 664 N N . GLU A 1 92 ? -40.107 -17.296 -35.234 1.00 94.88 92 GLU A N 1
ATOM 665 C CA . GLU A 1 92 ? -41.047 -18.390 -35.552 1.00 94.88 92 GLU A CA 1
ATOM 666 C C . GLU A 1 92 ? -40.814 -19.664 -34.721 1.00 94.88 92 GLU A C 1
ATOM 668 O O . GLU A 1 92 ? -41.700 -20.511 -34.621 1.00 94.88 92 GLU A O 1
ATOM 673 N N . ARG A 1 93 ? -39.628 -19.800 -34.115 1.00 96.88 93 ARG A N 1
ATOM 674 C CA . ARG A 1 93 ? -39.240 -20.942 -33.277 1.00 96.88 93 ARG A CA 1
ATOM 675 C C . ARG A 1 93 ? -39.374 -20.664 -31.778 1.00 96.88 93 ARG A C 1
ATOM 677 O O . ARG A 1 93 ? -39.060 -21.553 -30.991 1.00 96.88 93 ARG A O 1
ATOM 684 N N . ILE A 1 94 ? -39.820 -19.472 -31.371 1.00 97.88 94 ILE A N 1
ATOM 685 C CA . ILE A 1 94 ? -40.005 -19.121 -29.956 1.00 97.88 94 ILE A CA 1
ATOM 686 C C . ILE A 1 94 ? -41.452 -18.693 -29.709 1.00 97.88 94 ILE A C 1
ATOM 688 O O . ILE A 1 94 ? -41.921 -17.718 -30.298 1.00 97.88 94 ILE A O 1
ATOM 692 N N . ARG A 1 95 ? -42.156 -19.395 -28.815 1.00 97.44 95 ARG A N 1
ATOM 693 C CA . ARG A 1 95 ? -43.506 -19.015 -28.368 1.00 97.44 95 ARG A CA 1
ATOM 694 C C . ARG A 1 95 ? -43.432 -18.410 -26.972 1.00 97.44 95 ARG A C 1
ATOM 696 O O . ARG A 1 95 ? -42.628 -18.834 -26.153 1.00 97.44 95 ARG A O 1
ATOM 703 N N . TRP A 1 96 ? -44.262 -17.406 -26.715 1.00 97.31 96 TRP A N 1
ATOM 704 C CA . TRP A 1 96 ? -44.200 -16.586 -25.506 1.00 97.31 96 TRP A CA 1
ATOM 705 C C . TRP A 1 96 ? -45.510 -16.715 -24.732 1.00 97.31 96 TRP A C 1
ATOM 707 O O . TRP A 1 96 ? -46.584 -16.539 -25.309 1.00 97.31 96 TRP A O 1
ATOM 717 N N . HIS A 1 97 ? -45.420 -17.016 -23.439 1.00 97.12 97 HIS A N 1
ATOM 718 C CA . HIS A 1 97 ? -46.560 -17.284 -22.569 1.00 97.12 97 HIS A CA 1
ATOM 719 C C . HIS A 1 97 ? -46.452 -16.438 -21.298 1.00 97.12 97 HIS A C 1
ATOM 721 O O . HIS A 1 97 ? -45.528 -16.608 -20.506 1.00 97.12 97 HIS A O 1
ATOM 727 N N . GLU A 1 98 ? -47.411 -15.538 -21.086 1.00 96.06 98 GLU A N 1
ATOM 728 C CA . GLU A 1 98 ? -47.474 -14.745 -19.858 1.00 96.06 98 GLU A CA 1
ATOM 729 C C . GLU A 1 98 ? -48.076 -15.577 -18.725 1.00 96.06 98 GLU A C 1
ATOM 731 O O . GLU A 1 98 ? -49.268 -15.899 -18.749 1.00 96.06 98 GLU A O 1
ATOM 736 N N . ALA A 1 99 ? -47.255 -15.958 -17.745 1.00 94.88 99 ALA A N 1
ATOM 737 C CA . ALA A 1 99 ? -47.717 -16.668 -16.561 1.00 94.88 99 ALA A CA 1
ATOM 738 C C . ALA A 1 99 ? -46.736 -16.606 -15.388 1.00 94.88 99 ALA A C 1
ATOM 740 O O . ALA A 1 99 ? -45.522 -16.508 -15.537 1.00 94.88 99 ALA A O 1
ATOM 741 N N . ASP A 1 100 ? -47.300 -16.753 -14.195 1.00 92.44 100 ASP A N 1
ATOM 742 C CA . ASP A 1 100 ? -46.570 -16.867 -12.941 1.00 92.44 100 ASP A CA 1
ATOM 743 C C . ASP A 1 100 ? -46.151 -18.325 -12.701 1.00 92.44 100 ASP A C 1
ATOM 745 O O . ASP A 1 100 ? -46.987 -19.186 -12.414 1.00 92.44 100 ASP A O 1
ATOM 749 N N . VAL A 1 101 ? -44.848 -18.595 -12.804 1.00 93.88 101 VAL A N 1
ATOM 750 C CA . VAL A 1 101 ? -44.252 -19.937 -12.656 1.00 93.88 101 VAL A CA 1
ATOM 751 C C . VAL A 1 101 ? -44.397 -20.538 -11.256 1.00 93.88 101 VAL A C 1
ATOM 753 O O . VAL A 1 101 ? -44.237 -21.750 -11.101 1.00 93.88 101 VAL A O 1
ATOM 756 N N . SER A 1 102 ? -44.771 -19.733 -10.254 1.00 90.38 102 SER A N 1
ATOM 757 C CA . SER A 1 102 ? -45.140 -20.209 -8.913 1.00 90.38 102 SER A CA 1
ATOM 758 C C . SER A 1 102 ? -46.566 -20.769 -8.828 1.00 90.38 102 SER A C 1
ATOM 760 O O . SER A 1 102 ? -46.984 -21.247 -7.774 1.00 90.38 102 SER A O 1
ATOM 762 N N . LYS A 1 103 ? -47.332 -20.725 -9.927 1.00 92.69 103 LYS A N 1
ATOM 763 C CA . LYS A 1 103 ? -48.713 -21.220 -10.025 1.00 92.69 103 LYS A CA 1
ATOM 764 C C . LYS A 1 103 ? -48.825 -22.328 -11.077 1.00 92.69 103 LYS A C 1
ATOM 766 O O . LYS A 1 103 ? -47.956 -22.450 -11.936 1.00 92.69 103 LYS A O 1
ATOM 771 N N . PRO A 1 104 ? -49.887 -23.154 -11.049 1.00 92.94 104 PRO A N 1
ATOM 772 C CA . PRO A 1 104 ? -50.041 -24.237 -12.016 1.00 92.94 104 PRO A CA 1
ATOM 773 C C . PRO A 1 104 ? -50.032 -23.789 -13.490 1.00 92.94 104 PRO A C 1
ATOM 775 O O . PRO A 1 104 ? -50.872 -23.002 -13.916 1.00 92.94 104 PRO A O 1
ATOM 778 N N . LEU A 1 105 ? -49.158 -24.432 -14.273 1.00 93.50 105 LEU A N 1
ATOM 779 C CA . LEU A 1 105 ? -48.974 -24.421 -15.741 1.00 93.50 105 LEU A CA 1
ATOM 780 C C . LEU A 1 105 ? -50.201 -24.611 -16.650 1.00 93.50 105 LEU A C 1
ATOM 782 O O . LEU A 1 105 ? -50.088 -24.538 -17.876 1.00 93.50 105 LEU A O 1
ATOM 786 N N . ARG A 1 106 ? -51.344 -25.017 -16.101 1.00 85.88 106 ARG A N 1
ATOM 787 C CA . ARG A 1 106 ? -52.386 -25.683 -16.893 1.00 85.88 106 ARG A CA 1
ATOM 788 C C . ARG A 1 106 ? -53.173 -24.672 -17.725 1.00 85.88 106 ARG A C 1
ATOM 790 O O . ARG A 1 106 ? -53.703 -23.708 -17.191 1.00 85.88 106 ARG A O 1
ATOM 797 N N . GLY A 1 107 ? -53.314 -24.951 -19.021 1.00 83.75 107 GLY A N 1
ATOM 798 C CA . GLY A 1 107 ? -54.129 -24.143 -19.936 1.00 83.75 107 GLY A CA 1
ATOM 799 C C . GLY A 1 107 ? -53.363 -23.102 -20.758 1.00 83.75 107 GLY A C 1
ATOM 800 O O . GLY A 1 107 ? -53.985 -22.444 -21.583 1.00 83.75 107 GLY A O 1
ATOM 801 N N . LEU A 1 108 ? -52.036 -22.997 -20.611 1.00 88.56 108 LEU A N 1
ATOM 802 C CA . LEU A 1 108 ? -51.192 -22.087 -21.406 1.00 88.56 108 LEU A CA 1
ATOM 803 C C . LEU A 1 108 ? -50.922 -22.556 -22.848 1.00 88.56 108 LEU A C 1
ATOM 805 O O . LEU A 1 108 ? -50.286 -21.835 -23.612 1.00 88.56 108 LEU A O 1
ATOM 809 N N . GLY A 1 109 ? -51.386 -23.752 -23.225 1.00 89.44 109 GLY A N 1
ATOM 810 C CA . GLY A 1 109 ? -51.121 -24.330 -24.548 1.00 89.44 109 GLY A CA 1
ATOM 811 C C . GLY A 1 109 ? -49.679 -24.814 -24.741 1.00 89.44 109 GLY A C 1
ATOM 812 O O . GLY A 1 109 ? -49.228 -24.903 -25.879 1.00 89.44 109 GLY A O 1
ATOM 813 N N . LEU A 1 110 ? -48.975 -25.113 -23.644 1.00 92.31 110 LEU A N 1
ATOM 814 C CA . LEU A 1 110 ? -47.645 -25.726 -23.654 1.00 92.31 110 LEU A CA 1
ATOM 815 C C . LEU A 1 110 ? -47.677 -27.114 -24.313 1.00 92.31 110 LEU A C 1
ATOM 817 O O . LEU A 1 110 ? -48.709 -27.796 -24.319 1.00 92.31 110 LEU A O 1
ATOM 821 N N . VAL A 1 111 ? -46.538 -27.538 -24.859 1.00 87.69 111 VAL A N 1
ATOM 822 C CA . VAL A 1 111 ? -46.351 -28.892 -25.396 1.00 87.69 111 VAL A CA 1
ATOM 823 C C . VAL A 1 111 ? -46.526 -29.911 -24.271 1.00 87.69 111 VAL A C 1
ATOM 825 O O . VAL A 1 111 ? -46.244 -29.639 -23.105 1.00 87.69 111 VAL A O 1
ATOM 828 N N . ALA A 1 112 ? -47.019 -31.100 -24.620 1.00 81.88 112 ALA A N 1
ATOM 829 C CA . ALA A 1 112 ? -47.276 -32.161 -23.652 1.00 81.88 112 ALA A CA 1
ATOM 830 C C . ALA A 1 112 ? -46.007 -32.619 -22.912 1.00 81.88 112 ALA A C 1
ATOM 832 O O . ALA A 1 112 ? -46.099 -33.007 -21.750 1.00 81.88 112 ALA A O 1
ATOM 833 N N . SER A 1 113 ? -44.847 -32.584 -23.575 1.00 88.94 113 SER A N 1
ATOM 834 C CA . SER A 1 113 ? -43.556 -32.886 -22.966 1.00 88.94 113 SER A CA 1
ATOM 835 C C . SER A 1 113 ? -42.409 -32.203 -23.718 1.00 88.94 113 SER A C 1
ATOM 837 O O . SER A 1 113 ? -42.536 -31.945 -24.915 1.00 88.94 113 SER A O 1
ATOM 839 N N . TYR A 1 114 ? -41.326 -31.900 -23.005 1.00 96.56 114 TYR A N 1
ATOM 840 C CA . TYR A 1 114 ? -40.118 -31.247 -23.509 1.00 96.56 114 TYR A CA 1
ATOM 841 C C . TYR A 1 114 ? -38.889 -32.092 -23.173 1.00 96.56 114 TYR A C 1
ATOM 843 O O . TYR A 1 114 ? -38.784 -32.648 -22.075 1.00 96.56 114 TYR A O 1
ATOM 851 N N . GLU A 1 115 ? -37.917 -32.137 -24.082 1.00 96.88 115 GLU A N 1
ATOM 852 C CA . GLU A 1 115 ? -36.646 -32.833 -23.864 1.00 96.88 115 GLU A CA 1
ATOM 853 C C . GLU A 1 115 ? -35.708 -32.047 -22.928 1.00 96.88 115 GLU A C 1
ATOM 855 O O . GLU A 1 115 ? -34.812 -32.617 -22.293 1.00 96.88 115 GLU A O 1
ATOM 860 N N . LEU A 1 116 ? -35.909 -30.730 -22.818 1.00 97.19 116 LEU A N 1
ATOM 861 C CA . LEU A 1 116 ? -35.159 -29.859 -21.918 1.00 97.19 116 LEU A CA 1
ATOM 862 C C . LEU A 1 116 ? -36.070 -28.811 -21.280 1.00 97.19 116 LEU A C 1
ATOM 864 O O . LEU A 1 116 ? -36.846 -28.142 -21.958 1.00 97.19 116 LEU A O 1
ATOM 868 N N . VAL A 1 117 ? -35.909 -28.614 -19.976 1.00 97.56 117 VAL A N 1
ATOM 869 C CA . VAL A 1 117 ? -36.493 -27.482 -19.253 1.00 97.56 117 VAL A CA 1
ATOM 870 C C . VAL A 1 117 ? -35.357 -26.605 -18.740 1.00 97.56 117 VAL A C 1
ATOM 872 O O . VAL A 1 117 ? -34.358 -27.101 -18.221 1.00 97.56 117 VAL A O 1
ATOM 875 N N . MET A 1 118 ? -35.496 -25.297 -18.903 1.00 96.88 118 MET A N 1
ATOM 876 C CA . MET A 1 118 ? -34.593 -24.278 -18.390 1.00 96.88 118 MET A CA 1
ATOM 877 C C . MET A 1 118 ? -35.322 -23.454 -17.325 1.00 96.88 118 MET A C 1
ATOM 879 O O . MET A 1 118 ? -36.505 -23.159 -17.470 1.00 96.88 118 MET A O 1
ATOM 883 N N . ALA A 1 119 ? -34.625 -23.122 -16.241 1.00 94.06 119 ALA A N 1
ATOM 884 C CA . ALA A 1 119 ? -35.125 -22.270 -15.163 1.00 94.06 119 ALA A CA 1
ATOM 885 C C . ALA A 1 119 ? -33.955 -21.462 -14.584 1.00 94.06 119 ALA A C 1
ATOM 887 O O . ALA A 1 119 ? -33.386 -21.793 -13.542 1.00 94.06 119 ALA A O 1
ATOM 888 N N . ASN A 1 120 ? -33.520 -20.441 -15.318 1.00 91.00 120 ASN A N 1
ATOM 889 C CA . ASN A 1 120 ? -32.333 -19.659 -14.977 1.00 91.00 120 ASN A CA 1
ATOM 890 C C . ASN A 1 120 ? -32.717 -18.478 -14.078 1.00 91.00 120 ASN A C 1
ATOM 892 O O . ASN A 1 120 ? -33.536 -17.668 -14.491 1.00 91.00 120 ASN A O 1
ATOM 896 N N . TRP A 1 121 ? -32.145 -18.385 -12.869 1.00 85.62 121 TRP A N 1
ATOM 897 C CA . TRP A 1 121 ? -32.448 -17.341 -11.870 1.00 85.62 121 TRP A CA 1
ATOM 898 C C . TRP A 1 121 ? -33.896 -17.329 -11.353 1.00 85.62 121 TRP A C 1
ATOM 900 O O . TRP A 1 121 ? -34.328 -16.386 -10.702 1.00 85.62 121 TRP A O 1
ATOM 910 N N . VAL A 1 122 ? -34.661 -18.392 -11.605 1.00 87.69 122 VAL A N 1
ATOM 911 C CA . VAL A 1 122 ? -36.092 -18.448 -11.268 1.00 87.69 122 VAL A CA 1
ATOM 912 C C . VAL A 1 122 ? -36.328 -18.832 -9.817 1.00 87.69 122 VAL A C 1
ATOM 914 O O . VAL A 1 122 ? -37.127 -18.211 -9.121 1.00 87.69 122 VAL A O 1
ATOM 917 N N . PHE A 1 123 ? -35.649 -19.883 -9.356 1.00 86.56 123 PHE A N 1
ATOM 918 C CA . PHE A 1 123 ? -35.909 -20.466 -8.040 1.00 86.56 123 PHE A CA 1
ATOM 919 C C . PHE A 1 123 ? -35.499 -19.530 -6.896 1.00 86.56 123 PHE A C 1
ATOM 921 O O . PHE A 1 123 ? -36.082 -19.598 -5.817 1.00 86.56 123 PHE A O 1
ATOM 928 N N . ASP A 1 124 ? -34.565 -18.609 -7.151 1.00 80.81 124 ASP A N 1
ATOM 929 C CA . ASP A 1 124 ? -34.162 -17.548 -6.222 1.00 80.81 124 ASP A CA 1
ATOM 930 C C . ASP A 1 124 ? -35.298 -16.549 -5.916 1.00 80.81 124 ASP A C 1
ATOM 932 O O . ASP A 1 124 ? -35.253 -15.850 -4.905 1.00 80.81 124 ASP A O 1
ATOM 936 N N . HIS A 1 125 ? -36.345 -16.502 -6.749 1.00 79.94 125 HIS A N 1
ATOM 937 C CA . HIS A 1 125 ? -37.512 -15.635 -6.561 1.00 79.94 125 HIS A CA 1
ATOM 938 C C . HIS A 1 125 ? -38.670 -16.295 -5.795 1.00 79.94 125 HIS A C 1
ATOM 940 O O . HIS A 1 125 ? -39.715 -15.667 -5.602 1.00 79.94 125 HIS A O 1
ATOM 946 N N . ALA A 1 126 ? -38.523 -17.542 -5.338 1.00 82.12 126 ALA A N 1
ATOM 947 C CA . ALA A 1 126 ? -39.554 -18.200 -4.545 1.00 82.12 126 ALA A CA 1
ATOM 948 C C . ALA A 1 126 ? -39.659 -17.582 -3.136 1.00 82.12 126 ALA A C 1
ATOM 950 O O . ALA A 1 126 ? -38.752 -17.700 -2.315 1.00 82.12 126 ALA A O 1
ATOM 951 N N . GLU A 1 127 ? -40.798 -16.958 -2.823 1.00 74.75 127 GLU A N 1
ATOM 952 C CA . GLU A 1 127 ? -41.037 -16.353 -1.500 1.00 74.75 127 GLU A CA 1
ATOM 953 C C . GLU A 1 127 ? -41.397 -17.379 -0.414 1.00 74.75 127 GLU A C 1
ATOM 955 O O . GLU A 1 127 ? -41.287 -17.101 0.781 1.00 74.75 127 GLU A O 1
ATOM 960 N N . THR A 1 128 ? -41.865 -18.561 -0.821 1.00 76.69 128 THR A N 1
ATOM 961 C CA . THR A 1 128 ? -42.299 -19.641 0.070 1.00 76.69 128 THR A CA 1
ATOM 962 C C . THR A 1 128 ? -41.869 -20.999 -0.475 1.00 76.69 128 THR A C 1
ATOM 964 O O . THR A 1 128 ? -41.602 -21.165 -1.665 1.00 76.69 128 THR A O 1
ATOM 967 N N . ILE A 1 129 ? -41.831 -21.999 0.405 1.00 77.12 129 ILE A N 1
ATOM 968 C CA . ILE A 1 129 ? -41.514 -23.380 0.025 1.00 77.12 129 ILE A CA 1
ATOM 969 C C . ILE A 1 129 ? -42.591 -23.964 -0.881 1.00 77.12 129 ILE A C 1
ATOM 971 O O . ILE A 1 129 ? -42.245 -24.608 -1.859 1.00 77.12 129 ILE A O 1
ATOM 975 N N . ASP A 1 130 ? -43.864 -23.662 -0.628 1.00 80.31 130 ASP A N 1
ATOM 976 C CA . ASP A 1 130 ? -44.966 -24.087 -1.495 1.00 80.31 130 ASP A CA 1
ATOM 977 C C . ASP A 1 130 ? -44.816 -23.510 -2.913 1.00 80.31 130 ASP A C 1
ATOM 979 O O . ASP A 1 130 ? -45.055 -24.205 -3.901 1.00 80.31 130 ASP A O 1
ATOM 983 N N . ALA A 1 131 ? -44.374 -22.250 -3.032 1.00 82.25 131 ALA A N 1
ATOM 984 C CA . ALA A 1 131 ? -44.074 -21.637 -4.324 1.00 82.25 131 ALA A CA 1
ATOM 985 C C . ALA A 1 131 ? -42.889 -22.331 -5.011 1.00 82.25 131 ALA A C 1
ATOM 987 O O . ALA A 1 131 ? -42.971 -22.635 -6.199 1.00 82.25 131 ALA A O 1
ATOM 988 N N . LEU A 1 132 ? -41.818 -22.636 -4.270 1.00 86.25 132 LEU A N 1
ATOM 989 C CA . LEU A 1 132 ? -40.656 -23.355 -4.796 1.00 86.25 132 LEU A CA 1
ATOM 990 C C . LEU A 1 132 ? -41.020 -24.774 -5.263 1.00 86.25 132 LEU A C 1
ATOM 992 O O . LEU A 1 132 ? -40.656 -25.179 -6.366 1.00 86.25 132 LEU A O 1
ATOM 996 N N . GLU A 1 133 ? -41.777 -25.521 -4.458 1.00 88.25 133 GLU A N 1
ATOM 997 C CA . GLU A 1 133 ? -42.280 -26.853 -4.801 1.00 88.25 133 GLU A CA 1
ATOM 998 C C . GLU A 1 133 ? -43.186 -26.808 -6.033 1.00 88.25 133 GLU A C 1
ATOM 1000 O O . GLU A 1 133 ? -43.087 -27.683 -6.895 1.00 88.25 133 GLU A O 1
ATOM 1005 N N . MET A 1 134 ? -44.023 -25.775 -6.170 1.00 92.06 134 MET A N 1
ATOM 1006 C CA . MET A 1 134 ? -44.839 -25.574 -7.367 1.00 92.06 134 MET A CA 1
ATOM 1007 C C . MET A 1 134 ? -43.982 -25.278 -8.604 1.00 92.06 134 MET A C 1
ATOM 1009 O O . MET A 1 134 ? -44.232 -25.858 -9.659 1.00 92.06 134 MET A O 1
ATOM 1013 N N . MET A 1 135 ? -42.942 -24.445 -8.487 1.00 93.06 135 MET A N 1
ATOM 1014 C CA . MET A 1 135 ? -42.010 -24.167 -9.589 1.00 93.06 135 MET A CA 1
ATOM 1015 C C . MET A 1 135 ? -41.281 -25.441 -10.048 1.00 93.06 135 MET A C 1
ATOM 1017 O O . MET A 1 135 ? -41.237 -25.725 -11.245 1.00 93.06 135 MET A O 1
ATOM 1021 N N . PHE A 1 136 ? -40.772 -26.260 -9.117 1.00 92.12 136 PHE A N 1
ATOM 1022 C CA . PHE A 1 136 ? -40.179 -27.565 -9.444 1.00 92.12 136 PHE A CA 1
ATOM 1023 C C . PHE A 1 136 ? -41.207 -28.553 -10.007 1.00 92.12 136 PHE A C 1
ATOM 1025 O O . PHE A 1 136 ? -40.903 -29.303 -10.937 1.00 92.12 136 PHE A O 1
ATOM 1032 N N . SER A 1 137 ? -42.438 -28.543 -9.492 1.00 93.50 137 SER A N 1
ATOM 1033 C CA . SER A 1 137 ? -43.531 -29.368 -10.016 1.00 93.50 137 SER A CA 1
ATOM 1034 C C . SER A 1 137 ? -43.868 -28.989 -11.455 1.00 93.50 137 SER A C 1
ATOM 1036 O O . SER A 1 137 ? -44.036 -29.869 -12.289 1.00 93.50 137 SER A O 1
ATOM 1038 N N . ASN A 1 138 ? -43.905 -27.696 -11.783 1.00 93.81 138 ASN A N 1
ATOM 1039 C CA . ASN A 1 138 ? -44.072 -27.226 -13.156 1.00 93.81 138 ASN A CA 1
ATOM 1040 C C . ASN A 1 138 ? -42.891 -27.657 -14.036 1.00 93.81 138 ASN A C 1
ATOM 1042 O O . ASN A 1 138 ? -43.112 -28.195 -15.117 1.00 93.81 138 ASN A O 1
ATOM 1046 N N . ALA A 1 139 ? -41.649 -27.493 -13.570 1.00 91.56 139 ALA A N 1
ATOM 1047 C CA . ALA A 1 139 ? -40.469 -27.895 -14.334 1.00 91.56 139 ALA A CA 1
ATOM 1048 C C . ALA A 1 139 ? -40.445 -29.401 -14.639 1.00 91.56 139 ALA A C 1
ATOM 1050 O O . ALA A 1 139 ? -40.059 -29.806 -15.727 1.00 91.56 139 ALA A O 1
ATOM 1051 N N . THR A 1 140 ? -40.883 -30.238 -13.700 1.00 91.12 140 THR A N 1
ATOM 1052 C CA . THR A 1 140 ? -40.864 -31.701 -13.850 1.00 91.12 140 THR A CA 1
ATOM 1053 C C . THR A 1 140 ? -42.103 -32.262 -14.544 1.00 91.12 140 THR A C 1
ATOM 1055 O O . THR A 1 140 ? -41.987 -33.244 -15.268 1.00 91.12 140 THR A O 1
ATOM 1058 N N . ALA A 1 141 ? -43.279 -31.644 -14.388 1.00 91.00 141 ALA A N 1
ATOM 1059 C CA . ALA A 1 141 ? -44.525 -32.126 -14.993 1.00 91.00 141 ALA A CA 1
ATOM 1060 C C . ALA A 1 141 ? -44.517 -32.078 -16.527 1.00 91.00 141 ALA A C 1
ATOM 1062 O O . ALA A 1 141 ? -45.217 -32.864 -17.163 1.00 91.00 141 ALA A O 1
ATOM 1063 N N . TYR A 1 142 ? -43.746 -31.155 -17.102 1.00 89.75 142 TYR A N 1
ATOM 1064 C CA . TYR A 1 142 ? -43.600 -30.994 -18.546 1.00 89.75 142 TYR A CA 1
ATOM 1065 C C . TYR A 1 142 ? -42.320 -31.641 -19.094 1.00 89.75 142 TYR A C 1
ATOM 1067 O O . TYR A 1 142 ? -42.134 -31.672 -20.305 1.00 89.75 142 TYR A O 1
ATOM 1075 N N . LEU A 1 143 ? -41.443 -32.181 -18.245 1.0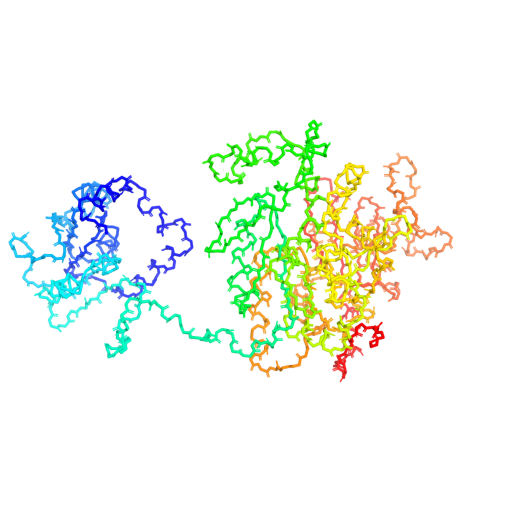0 93.50 143 LEU A N 1
ATOM 1076 C CA . LEU A 1 143 ? -40.187 -32.786 -18.683 1.00 93.50 143 LEU A CA 1
ATOM 1077 C C . LEU A 1 143 ? -40.388 -34.256 -19.071 1.00 93.50 143 LEU A C 1
ATOM 1079 O O . LEU A 1 143 ? -41.036 -35.017 -18.350 1.00 93.50 143 LEU A O 1
ATOM 1083 N N . GLU A 1 144 ? -39.800 -34.676 -20.189 1.00 93.81 144 GLU A N 1
ATOM 1084 C CA . GLU A 1 144 ? -39.780 -36.091 -20.561 1.00 93.81 144 GLU A CA 1
ATOM 1085 C C . GLU A 1 144 ? -38.983 -36.931 -19.544 1.00 93.81 144 GLU A C 1
ATOM 1087 O O . GLU A 1 144 ? -38.044 -36.424 -18.927 1.00 93.81 144 GLU A O 1
ATOM 1092 N N . PRO A 1 145 ? -39.261 -38.243 -19.390 1.00 88.88 145 PRO A N 1
ATOM 1093 C CA . PRO A 1 145 ? -38.548 -39.094 -18.430 1.00 88.88 145 PRO A CA 1
ATOM 1094 C C . PRO A 1 145 ? -37.017 -39.123 -18.591 1.00 88.88 145 PRO A C 1
ATOM 1096 O O . PRO A 1 145 ? -36.304 -39.340 -17.614 1.00 88.88 145 PRO A O 1
ATOM 1099 N N . SER A 1 146 ? -36.510 -38.929 -19.813 1.00 88.25 146 SER A N 1
ATOM 1100 C CA . SER A 1 146 ? -35.074 -38.820 -20.126 1.00 88.25 146 SER A CA 1
ATOM 1101 C C . SER A 1 146 ? -34.589 -37.378 -20.304 1.00 88.25 146 SER A C 1
ATOM 1103 O O . SER A 1 146 ? -33.430 -37.162 -20.661 1.00 88.25 146 SER A O 1
ATOM 1105 N N . GLY A 1 147 ? -35.472 -36.401 -20.105 1.00 90.38 147 GLY A N 1
ATOM 1106 C CA . GLY A 1 147 ? -35.168 -34.990 -20.251 1.00 90.38 147 GLY A CA 1
ATOM 1107 C C . GLY A 1 147 ? -34.268 -34.469 -19.134 1.00 90.38 147 GLY A C 1
ATOM 1108 O O . GLY A 1 147 ? -34.020 -35.132 -18.123 1.00 90.38 147 GLY A O 1
ATOM 1109 N N . ARG A 1 148 ? -33.753 -33.252 -19.317 1.00 94.00 148 ARG A N 1
ATOM 1110 C CA . ARG A 1 148 ? -32.906 -32.579 -18.321 1.00 94.00 148 ARG A CA 1
ATOM 1111 C C . ARG A 1 148 ? -33.499 -31.237 -17.904 1.00 94.00 148 ARG A C 1
ATOM 1113 O O . ARG A 1 148 ? -34.047 -30.515 -18.730 1.00 94.00 148 ARG A O 1
ATOM 1120 N N . LEU A 1 149 ? -33.323 -30.893 -16.631 1.00 94.06 149 LEU A N 1
ATOM 1121 C CA . LEU A 1 149 ? -33.517 -29.539 -16.118 1.00 94.06 149 LEU A CA 1
ATOM 1122 C C . LEU A 1 149 ? -32.153 -28.845 -16.043 1.00 94.06 149 LEU A C 1
ATOM 1124 O O . LEU A 1 149 ? -31.228 -29.368 -15.421 1.00 94.06 149 LEU A O 1
ATOM 1128 N N . ILE A 1 150 ? -32.034 -27.672 -16.659 1.00 93.31 150 ILE A N 1
ATOM 1129 C CA . ILE A 1 150 ? -30.897 -26.765 -16.483 1.00 93.31 150 ILE A CA 1
ATOM 1130 C C . ILE A 1 150 ? -31.388 -25.559 -15.693 1.00 93.31 150 ILE A C 1
ATOM 1132 O O . ILE A 1 150 ? -32.337 -24.891 -16.093 1.00 93.31 150 ILE A O 1
ATOM 1136 N N . CYS A 1 151 ? -30.732 -25.261 -14.579 1.00 89.69 151 CYS A N 1
ATOM 1137 C CA . CYS A 1 151 ? -31.033 -24.077 -13.790 1.00 89.69 151 CYS A CA 1
ATOM 1138 C C . CYS A 1 151 ? -29.754 -23.375 -13.349 1.00 89.69 151 CYS A C 1
ATOM 1140 O O . CYS A 1 151 ? -28.734 -24.016 -13.084 1.00 89.69 151 CYS A O 1
ATOM 1142 N N . ILE A 1 152 ? -29.851 -22.057 -13.226 1.00 85.06 152 ILE A N 1
ATOM 1143 C CA . ILE A 1 152 ? -28.867 -21.222 -12.542 1.00 85.06 152 ILE A CA 1
ATOM 1144 C C . ILE A 1 152 ? -29.509 -20.818 -11.222 1.00 85.06 152 ILE A C 1
ATOM 1146 O O . ILE A 1 152 ? -30.640 -20.334 -11.220 1.00 85.06 152 ILE A O 1
ATOM 1150 N N . HIS A 1 153 ? -28.806 -21.082 -10.124 1.00 77.56 153 HIS A N 1
ATOM 1151 C CA . HIS A 1 153 ? -29.265 -20.832 -8.766 1.00 77.56 153 HIS A CA 1
ATOM 1152 C C . HIS A 1 153 ? -28.076 -20.421 -7.892 1.00 77.56 153 HIS A C 1
ATOM 1154 O O . HIS A 1 153 ? -26.954 -20.881 -8.116 1.00 77.56 153 HIS A O 1
ATOM 1160 N N . THR A 1 154 ? -28.314 -19.575 -6.890 1.00 67.38 154 THR A N 1
ATOM 1161 C CA . THR A 1 154 ? -27.262 -19.062 -5.997 1.00 67.38 154 THR A CA 1
ATOM 1162 C C . THR A 1 154 ? -26.807 -20.048 -4.908 1.00 67.38 154 THR A C 1
ATOM 1164 O O . THR A 1 154 ? -25.817 -19.772 -4.233 1.00 67.38 154 THR A O 1
ATOM 1167 N N . SER A 1 155 ? -27.475 -21.201 -4.740 1.00 57.00 155 SER A N 1
ATOM 1168 C CA . SER A 1 155 ? -27.168 -22.208 -3.698 1.00 57.00 155 SER A CA 1
ATOM 1169 C C . SER A 1 155 ? -27.026 -23.642 -4.248 1.00 57.00 155 SER A C 1
ATOM 1171 O O . SER A 1 155 ? -27.496 -23.936 -5.344 1.00 57.00 155 SER A O 1
ATOM 1173 N N . ASP A 1 156 ? -26.378 -24.557 -3.506 1.00 53.06 156 ASP A N 1
ATOM 1174 C CA . ASP A 1 156 ? -26.199 -25.967 -3.916 1.00 53.06 156 ASP A CA 1
ATOM 1175 C C . ASP A 1 156 ? -27.491 -26.789 -3.711 1.00 53.06 156 ASP A C 1
ATOM 1177 O O . ASP A 1 156 ? -27.869 -27.057 -2.566 1.00 53.06 156 ASP A O 1
ATOM 1181 N N . PRO A 1 157 ? -28.158 -27.261 -4.783 1.00 46.81 157 PRO A N 1
ATOM 1182 C CA . PRO A 1 157 ? -29.392 -28.040 -4.670 1.00 46.81 157 PRO A CA 1
ATOM 1183 C C . PRO A 1 157 ? -29.184 -29.466 -4.126 1.00 46.81 157 PRO A C 1
ATOM 1185 O O . PRO A 1 157 ? -30.163 -30.170 -3.890 1.00 46.81 157 PRO A O 1
ATOM 1188 N N . ARG A 1 158 ? -27.934 -29.920 -3.940 1.00 45.25 158 ARG A N 1
ATOM 1189 C CA . ARG A 1 158 ? -27.593 -31.229 -3.346 1.00 45.25 158 ARG A CA 1
ATOM 1190 C C . ARG A 1 158 ? -27.199 -31.138 -1.868 1.00 45.25 158 ARG A C 1
ATOM 1192 O O . ARG A 1 158 ? -26.783 -32.145 -1.297 1.00 45.25 158 ARG A O 1
ATOM 1199 N N . GLY A 1 159 ? -27.321 -29.958 -1.258 1.00 49.00 159 GLY A N 1
ATOM 1200 C CA . GLY A 1 159 ? -27.188 -29.797 0.188 1.00 49.00 159 GLY A CA 1
ATOM 1201 C C . GLY A 1 159 ? -28.258 -30.596 0.941 1.00 49.00 159 GLY A C 1
ATOM 1202 O O . GLY A 1 159 ? -29.389 -30.734 0.475 1.00 49.00 159 GLY A O 1
ATOM 1203 N N . ASP A 1 160 ? -27.900 -31.155 2.096 1.00 36.53 160 ASP A N 1
ATOM 1204 C CA . ASP A 1 160 ? -28.795 -31.996 2.896 1.00 36.53 160 ASP A CA 1
ATOM 1205 C C . ASP A 1 160 ? -30.041 -31.213 3.370 1.00 36.53 160 ASP A C 1
ATOM 1207 O O . ASP A 1 160 ? -29.949 -30.166 4.014 1.00 36.53 160 ASP A O 1
ATOM 1211 N N . ILE A 1 161 ? -31.230 -31.732 3.052 1.00 41.97 161 ILE A N 1
ATOM 1212 C CA . ILE A 1 161 ? -32.538 -31.113 3.332 1.00 41.97 161 ILE A CA 1
ATOM 1213 C C . ILE A 1 161 ? -32.869 -31.149 4.841 1.00 41.97 161 ILE A C 1
ATOM 1215 O O . ILE A 1 161 ? -33.725 -30.394 5.310 1.00 41.97 161 ILE A O 1
ATOM 1219 N N . SER A 1 162 ? -32.176 -31.974 5.638 1.00 35.59 162 SER A N 1
ATOM 1220 C CA . SER A 1 162 ? -32.434 -32.128 7.079 1.00 35.59 162 SER A CA 1
ATOM 1221 C C . SER A 1 162 ? -31.934 -30.963 7.953 1.00 35.59 162 SER A C 1
ATOM 1223 O O . SER A 1 162 ? -32.194 -30.957 9.159 1.00 35.59 162 SER A O 1
ATOM 1225 N N . THR A 1 163 ? -31.251 -29.968 7.386 1.00 35.97 163 THR A N 1
ATOM 1226 C CA . THR A 1 163 ? -30.728 -28.804 8.116 1.00 35.97 163 THR A CA 1
ATOM 1227 C C . THR A 1 163 ? -31.385 -27.509 7.647 1.00 35.97 163 THR A C 1
ATOM 1229 O O . THR A 1 163 ? -30.719 -26.641 7.094 1.00 35.97 163 THR A O 1
ATOM 1232 N N . ARG A 1 164 ? -32.693 -27.338 7.880 1.00 33.62 164 ARG A N 1
ATOM 1233 C CA . ARG A 1 164 ? -33.296 -25.992 7.896 1.00 33.62 164 ARG A CA 1
ATOM 1234 C C . ARG A 1 164 ? -33.226 -25.418 9.314 1.00 33.62 164 ARG A C 1
ATOM 1236 O O . ARG A 1 164 ? -34.007 -25.860 10.158 1.00 33.62 164 ARG A O 1
ATOM 1243 N N . PRO A 1 165 ? -32.370 -24.424 9.609 1.00 34.16 165 PRO A N 1
ATOM 1244 C CA . PRO A 1 165 ? -32.577 -23.568 10.761 1.00 34.16 165 PRO A CA 1
ATOM 1245 C C . PRO A 1 165 ? -33.702 -22.579 10.446 1.00 34.16 165 PRO A C 1
ATOM 1247 O O . PRO A 1 165 ? -33.839 -22.085 9.325 1.00 34.16 165 PRO A O 1
ATOM 1250 N N . GLN A 1 166 ? -34.493 -22.269 11.469 1.00 32.16 166 GLN A N 1
ATOM 1251 C CA . GLN A 1 166 ? -35.252 -21.026 11.535 1.00 32.16 166 GLN A CA 1
ATOM 1252 C C . GLN A 1 166 ? -34.362 -19.857 11.094 1.00 32.16 166 GLN A C 1
ATOM 1254 O O . GLN A 1 166 ? -33.240 -19.747 11.573 1.00 32.16 166 GLN A O 1
ATOM 1259 N N . LEU A 1 167 ? -34.890 -19.023 10.191 1.00 35.62 167 LEU A N 1
ATOM 1260 C CA . LEU A 1 167 ? -34.447 -17.671 9.823 1.00 35.62 167 LEU A CA 1
ATOM 1261 C C . LEU A 1 167 ? -33.295 -17.098 10.674 1.00 35.62 167 LEU A C 1
ATOM 1263 O O . LEU A 1 167 ? -33.507 -16.303 11.585 1.00 35.62 167 LEU A O 1
ATOM 1267 N N . ALA A 1 168 ? -32.079 -17.499 10.320 1.00 27.75 168 ALA A N 1
ATOM 1268 C CA . ALA A 1 168 ? -30.824 -16.772 10.449 1.00 27.75 168 ALA A CA 1
ATOM 1269 C C . ALA A 1 168 ? -29.785 -17.586 9.659 1.00 27.75 168 ALA A C 1
ATOM 1271 O O . ALA A 1 168 ? -29.641 -18.782 9.931 1.00 27.75 168 ALA A O 1
ATOM 1272 N N . PRO A 1 169 ? -29.067 -17.014 8.678 1.00 33.53 169 PRO A N 1
ATOM 1273 C CA . PRO A 1 169 ? -27.935 -17.710 8.096 1.00 33.53 169 PRO A CA 1
ATOM 1274 C C . PRO A 1 169 ? -26.870 -17.819 9.189 1.00 33.53 169 PRO A C 1
ATOM 1276 O O . PRO A 1 169 ? -26.182 -16.849 9.504 1.00 33.53 169 PRO A O 1
ATOM 1279 N N . SER A 1 170 ? -26.715 -18.999 9.788 1.00 29.16 170 SER A N 1
ATOM 1280 C CA . SER A 1 170 ? -25.411 -19.344 10.330 1.00 29.16 170 SER A CA 1
ATOM 1281 C C . SER A 1 170 ? -24.506 -19.495 9.114 1.00 29.16 170 SER A C 1
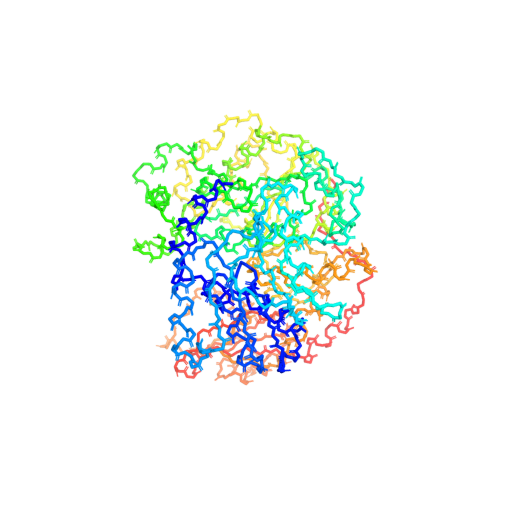ATOM 1283 O O . SER A 1 170 ? -24.524 -20.530 8.445 1.00 29.16 170 SER A O 1
ATOM 1285 N N . HIS A 1 171 ? -23.744 -18.441 8.811 1.00 32.50 171 HIS A N 1
ATOM 1286 C CA . HIS A 1 171 ? -22.478 -18.586 8.106 1.00 32.50 171 HIS A CA 1
ATOM 1287 C C . HIS A 1 171 ? -21.790 -19.856 8.628 1.00 32.50 171 HIS A C 1
ATOM 1289 O O . HIS A 1 171 ? -21.894 -20.122 9.836 1.00 32.50 171 HIS A O 1
ATOM 1295 N N . PRO A 1 172 ? -21.106 -20.656 7.787 1.00 34.12 172 PRO A N 1
ATOM 1296 C CA . PRO A 1 172 ? -20.199 -21.645 8.343 1.00 34.12 172 PRO A CA 1
ATOM 1297 C C . PRO A 1 172 ? -19.359 -20.895 9.378 1.00 34.12 172 PRO A C 1
ATOM 1299 O O . PRO A 1 172 ? -18.784 -19.855 9.063 1.00 34.12 172 PRO A O 1
ATOM 1302 N N . SER A 1 173 ? -19.344 -21.356 10.633 1.00 46.91 173 SER A N 1
ATOM 1303 C CA . SER A 1 173 ? -18.627 -20.682 11.730 1.00 46.91 173 SER A CA 1
ATOM 1304 C C . SER A 1 173 ? -17.123 -20.552 11.457 1.00 46.91 173 SER A C 1
ATOM 1306 O O . SER A 1 173 ? -16.375 -20.022 12.271 1.00 46.91 173 SER A O 1
ATOM 1308 N N . ARG A 1 174 ? -16.684 -21.115 10.331 1.00 60.38 174 ARG A N 1
ATOM 1309 C CA . ARG A 1 174 ? -15.337 -21.209 9.831 1.00 60.38 174 ARG A CA 1
ATOM 1310 C C . ARG A 1 174 ? -15.400 -21.272 8.303 1.00 60.38 174 ARG A C 1
ATOM 1312 O O . ARG A 1 174 ? -15.864 -22.263 7.745 1.00 60.38 174 ARG A O 1
ATOM 1319 N N . ASP A 1 175 ? -14.973 -20.206 7.639 1.00 77.88 175 ASP A N 1
ATOM 1320 C CA . ASP A 1 175 ? -14.706 -20.222 6.200 1.00 77.88 175 ASP A CA 1
ATOM 1321 C C . ASP A 1 175 ? -13.470 -21.114 5.953 1.00 77.88 175 ASP A C 1
ATOM 1323 O O . ASP A 1 175 ? -12.426 -20.835 6.545 1.00 77.88 175 ASP A O 1
ATOM 1327 N N . PRO A 1 176 ? -13.534 -22.173 5.119 1.00 80.56 176 PRO A N 1
ATOM 1328 C CA . PRO A 1 176 ? -12.367 -23.010 4.812 1.00 80.56 176 PRO A CA 1
ATOM 1329 C C . PRO A 1 176 ? -11.192 -22.226 4.210 1.00 80.56 176 PRO A C 1
ATOM 1331 O O . PRO A 1 176 ? -10.038 -22.641 4.299 1.00 80.56 176 PRO A O 1
ATOM 1334 N N . VAL A 1 177 ? -11.451 -21.061 3.603 1.00 82.81 177 VAL A N 1
ATOM 1335 C CA . VAL A 1 177 ? -10.398 -20.140 3.144 1.00 82.81 177 VAL A CA 1
ATOM 1336 C C . VAL A 1 177 ? -9.579 -19.584 4.318 1.00 82.81 177 VAL A C 1
ATOM 1338 O O . VAL A 1 177 ? -8.423 -19.215 4.136 1.00 82.81 177 VAL A O 1
ATOM 1341 N N . CYS A 1 178 ? -10.126 -19.590 5.527 1.00 87.44 178 CYS A N 1
ATOM 1342 C CA . CYS A 1 178 ? -9.463 -19.120 6.739 1.00 87.44 178 CYS A CA 1
ATOM 1343 C C . CYS A 1 178 ? -8.790 -20.237 7.544 1.00 87.44 178 CYS A C 1
ATOM 1345 O O . CYS A 1 178 ? -8.251 -19.987 8.622 1.00 87.44 178 CYS A O 1
ATOM 1347 N N . ASP A 1 179 ? -8.772 -21.469 7.028 1.00 84.00 179 ASP A N 1
ATOM 1348 C CA . ASP A 1 179 ? -8.004 -22.548 7.637 1.00 84.00 179 ASP A CA 1
ATOM 1349 C C . ASP A 1 179 ? -6.503 -22.240 7.602 1.00 84.00 179 ASP A C 1
ATOM 1351 O O . ASP A 1 179 ? -5.927 -21.989 6.546 1.00 84.00 179 ASP A O 1
ATOM 1355 N N . GLY A 1 180 ? -5.869 -22.272 8.777 1.00 81.94 180 GLY A N 1
ATOM 1356 C CA . GLY A 1 180 ? -4.449 -21.943 8.928 1.00 81.94 180 GLY A CA 1
ATOM 1357 C C . GLY A 1 180 ? -4.147 -20.443 8.952 1.00 81.94 180 GLY A C 1
ATOM 1358 O O . GLY A 1 180 ? -2.977 -20.077 9.007 1.00 81.94 180 GLY A O 1
ATOM 1359 N N . PHE A 1 181 ? -5.168 -19.577 8.939 1.00 90.12 181 PHE A N 1
ATOM 1360 C CA . PHE A 1 181 ? -4.973 -18.158 9.219 1.00 90.12 181 PHE A CA 1
ATOM 1361 C C . PHE A 1 181 ? -4.419 -17.991 10.649 1.00 90.12 181 PHE A C 1
ATOM 1363 O O . PHE A 1 181 ? -4.897 -18.682 11.557 1.00 90.12 181 PHE A O 1
ATOM 1370 N N . PRO A 1 182 ? -3.390 -17.151 10.863 1.00 91.62 182 PRO A N 1
ATOM 1371 C CA . PRO A 1 182 ? -2.750 -17.027 12.168 1.00 91.62 182 PRO A CA 1
ATOM 1372 C C . PRO A 1 182 ? -3.689 -16.387 13.196 1.00 91.62 182 PRO A C 1
ATOM 1374 O O . PRO A 1 182 ? -4.674 -15.739 12.844 1.00 91.62 182 PRO A O 1
ATOM 1377 N N . ASP A 1 183 ? -3.371 -16.560 14.478 1.00 91.56 183 ASP A N 1
ATOM 1378 C CA . ASP A 1 183 ? -4.122 -15.913 15.550 1.00 91.56 183 ASP A CA 1
ATOM 1379 C C . ASP A 1 183 ? -3.864 -14.402 15.543 1.00 91.56 183 ASP A C 1
ATOM 1381 O O . ASP A 1 183 ? -2.740 -13.943 15.741 1.00 91.56 183 ASP A O 1
ATOM 1385 N N . THR A 1 184 ? -4.917 -13.627 15.300 1.00 95.75 184 THR A N 1
ATOM 1386 C CA . THR A 1 184 ? -4.875 -12.163 15.299 1.00 95.75 184 THR A CA 1
ATOM 1387 C C . THR A 1 184 ? -5.609 -11.564 16.496 1.00 95.75 184 THR A C 1
ATOM 1389 O O . THR A 1 184 ? -5.924 -10.379 16.470 1.00 95.75 184 THR A O 1
ATOM 1392 N N . SER A 1 185 ? -5.920 -12.332 17.550 1.00 92.00 185 SER A N 1
ATOM 1393 C CA . SER A 1 185 ? -6.760 -11.850 18.658 1.00 92.00 185 SER A CA 1
ATOM 1394 C C . SER A 1 185 ? -6.199 -10.623 19.386 1.00 92.00 185 SER A C 1
ATOM 1396 O O . SER A 1 185 ? -6.966 -9.826 19.919 1.00 92.00 185 SER A O 1
ATOM 1398 N N . GLY A 1 186 ? -4.871 -10.467 19.417 1.00 94.56 186 GLY A N 1
ATOM 1399 C CA . GLY A 1 186 ? -4.185 -9.309 20.004 1.00 94.56 186 GLY A CA 1
ATOM 1400 C C . GLY A 1 186 ? -3.981 -8.133 19.039 1.00 94.56 186 GLY A C 1
ATOM 1401 O O . GLY A 1 186 ? -3.492 -7.085 19.453 1.00 94.56 186 GLY A O 1
ATOM 1402 N N . ILE A 1 187 ? -4.345 -8.268 17.760 1.00 98.31 187 ILE A N 1
ATOM 1403 C CA . ILE A 1 187 ? -4.019 -7.296 16.710 1.00 98.31 187 ILE A CA 1
ATOM 1404 C C . ILE A 1 187 ? -5.301 -6.691 16.143 1.00 98.31 187 ILE A C 1
ATOM 1406 O O . ILE A 1 187 ? -6.162 -7.400 15.627 1.00 98.31 187 ILE A O 1
ATOM 1410 N N . PHE A 1 188 ? -5.401 -5.364 16.183 1.00 98.62 188 PHE A N 1
ATOM 1411 C CA . PHE A 1 188 ? -6.497 -4.630 15.569 1.00 98.62 188 PHE A CA 1
ATOM 1412 C C . PHE A 1 188 ? -6.062 -3.934 14.285 1.00 98.62 188 PHE A C 1
ATOM 1414 O O . PHE A 1 188 ? -5.174 -3.081 14.316 1.00 98.62 188 PHE A O 1
ATOM 1421 N N . LEU A 1 189 ? -6.714 -4.255 13.166 1.00 98.69 189 LEU A N 1
ATOM 1422 C CA . LEU A 1 189 ? -6.454 -3.596 11.890 1.00 98.69 189 LEU A CA 1
ATOM 1423 C C . LEU A 1 189 ? -7.334 -2.352 11.705 1.00 98.69 189 LEU A C 1
ATOM 1425 O O . LEU A 1 189 ? -8.559 -2.393 11.856 1.00 98.69 189 LEU A O 1
ATOM 1429 N N . VAL A 1 190 ? -6.695 -1.265 11.282 1.00 98.75 190 VAL A N 1
ATOM 1430 C CA . VAL A 1 190 ? -7.324 -0.022 10.843 1.00 98.75 190 VAL A CA 1
ATOM 1431 C C . VAL A 1 190 ? -6.915 0.256 9.398 1.00 98.75 190 VAL A C 1
ATOM 1433 O O . VAL A 1 190 ? -5.744 0.486 9.114 1.00 98.75 190 VAL A O 1
ATOM 1436 N N . MET A 1 191 ? -7.877 0.265 8.481 1.00 98.62 191 MET A N 1
ATOM 1437 C CA . MET A 1 191 ? -7.651 0.590 7.072 1.00 98.62 191 MET A CA 1
ATOM 1438 C C . MET A 1 191 ? -8.051 2.038 6.771 1.00 98.62 191 MET A C 1
ATOM 1440 O O . MET A 1 191 ? -9.145 2.464 7.148 1.00 98.62 191 MET A O 1
ATOM 1444 N N . LYS A 1 192 ? -7.196 2.774 6.056 1.00 98.44 192 LYS A N 1
ATOM 1445 C CA . LYS A 1 192 ? -7.456 4.109 5.495 1.00 98.44 192 LYS A CA 1
ATOM 1446 C C . LYS A 1 192 ? -7.722 4.021 3.992 1.00 98.44 192 LYS A C 1
ATOM 1448 O O . LYS A 1 192 ? -7.090 3.239 3.288 1.00 98.44 192 LYS A O 1
ATOM 1453 N N . THR A 1 193 ? -8.631 4.849 3.485 1.00 97.19 193 THR A N 1
ATOM 1454 C CA . THR A 1 193 ? -8.857 5.031 2.041 1.00 97.19 193 THR A CA 1
ATOM 1455 C C . THR A 1 193 ? -9.398 6.430 1.723 1.00 97.19 193 THR A C 1
ATOM 1457 O O . THR A 1 193 ? -9.866 7.141 2.619 1.00 97.19 193 THR A O 1
ATOM 1460 N N . GLY A 1 194 ? -9.362 6.855 0.461 1.00 94.00 194 GLY A N 1
ATOM 1461 C CA . GLY A 1 194 ? -10.146 7.995 -0.034 1.00 94.00 194 GLY A CA 1
ATOM 1462 C C . GLY A 1 194 ? -11.509 7.561 -0.576 1.00 94.00 194 GLY A C 1
ATOM 1463 O O . GLY A 1 194 ? -11.625 6.473 -1.139 1.00 94.00 194 GLY A O 1
ATOM 1464 N N . ALA A 1 195 ? -12.556 8.381 -0.449 1.00 93.44 195 ALA A N 1
ATOM 1465 C CA . ALA A 1 195 ? -13.885 7.974 -0.919 1.00 93.44 195 ALA A CA 1
ATOM 1466 C C . ALA A 1 195 ? -13.947 7.807 -2.447 1.00 93.44 195 ALA A C 1
ATOM 1468 O O . ALA A 1 195 ? -14.785 7.054 -2.941 1.00 93.44 195 ALA A O 1
ATOM 1469 N N . THR A 1 196 ? -13.045 8.465 -3.183 1.00 89.12 196 THR A N 1
ATOM 1470 C CA . THR A 1 196 ? -12.912 8.386 -4.648 1.00 89.12 196 THR A CA 1
ATOM 1471 C C . THR A 1 196 ? -12.264 7.095 -5.148 1.00 89.12 196 THR A C 1
ATOM 1473 O O . THR A 1 196 ? -12.452 6.744 -6.302 1.00 89.12 196 THR A O 1
ATOM 1476 N N . GLU A 1 197 ? -11.534 6.373 -4.297 1.00 89.62 197 GLU A N 1
ATOM 1477 C CA . GLU A 1 197 ? -10.821 5.131 -4.651 1.00 89.62 197 GLU A CA 1
ATOM 1478 C C . GLU A 1 197 ? -11.290 3.917 -3.830 1.00 89.62 197 GLU A C 1
ATOM 1480 O O . GLU A 1 197 ? -10.849 2.785 -4.043 1.00 89.62 197 GLU A O 1
ATOM 1485 N N . SER A 1 198 ? -12.194 4.140 -2.874 1.00 92.81 198 SER A N 1
ATOM 1486 C CA . SER A 1 198 ? -12.634 3.127 -1.916 1.00 92.81 198 SER A CA 1
ATOM 1487 C C . SER A 1 198 ? -13.265 1.913 -2.602 1.00 92.81 198 SER A C 1
ATOM 1489 O O . SER A 1 198 ? -12.990 0.781 -2.211 1.00 92.81 198 SER A O 1
ATOM 1491 N N . PHE A 1 199 ? -14.051 2.119 -3.661 1.00 91.50 199 PHE A N 1
ATOM 1492 C CA . PHE A 1 199 ? -14.673 1.034 -4.425 1.00 91.50 199 PHE A CA 1
ATOM 1493 C C . PHE A 1 199 ? -13.689 0.256 -5.307 1.00 91.50 199 PHE A C 1
ATOM 1495 O O . PHE A 1 199 ? -13.934 -0.921 -5.565 1.00 91.50 199 PHE A O 1
ATOM 1502 N N . ASP A 1 200 ? -12.566 0.858 -5.698 1.00 91.00 200 ASP A N 1
ATOM 1503 C CA . ASP A 1 200 ? -11.541 0.178 -6.494 1.00 91.00 200 ASP A CA 1
ATOM 1504 C C . ASP A 1 200 ? -10.653 -0.721 -5.626 1.00 91.00 200 ASP A C 1
ATOM 1506 O O . ASP A 1 200 ? -10.250 -1.804 -6.060 1.00 91.00 200 ASP A O 1
ATOM 1510 N N . LYS A 1 201 ? -10.371 -0.291 -4.387 1.00 94.50 201 LYS A N 1
ATOM 1511 C CA . LYS A 1 201 ? -9.379 -0.925 -3.502 1.00 94.50 201 LYS A CA 1
ATOM 1512 C C . LYS A 1 201 ? -9.993 -1.792 -2.394 1.00 94.50 201 LYS A C 1
ATOM 1514 O O . LYS A 1 201 ? -9.587 -2.940 -2.200 1.00 94.50 201 LYS A O 1
ATOM 1519 N N . VAL A 1 202 ? -10.996 -1.286 -1.667 1.00 96.88 202 VAL A N 1
ATOM 1520 C CA . VAL A 1 202 ? -11.532 -1.941 -0.453 1.00 96.88 202 VAL A CA 1
ATOM 1521 C C . VAL A 1 202 ? -12.160 -3.314 -0.733 1.00 96.88 202 VAL A C 1
ATOM 1523 O O . VAL A 1 202 ? -11.864 -4.250 0.017 1.00 96.88 202 VAL A O 1
ATOM 1526 N N . PRO A 1 203 ? -12.989 -3.512 -1.782 1.00 95.75 203 PRO A N 1
ATOM 1527 C CA . PRO A 1 203 ? -13.574 -4.825 -2.049 1.00 95.75 203 PRO A CA 1
ATOM 1528 C C . PRO A 1 203 ? -12.525 -5.918 -2.249 1.00 95.75 203 PRO A C 1
ATOM 1530 O O . PRO A 1 203 ? -12.702 -7.023 -1.740 1.00 95.75 203 PRO A O 1
ATOM 1533 N N . MET A 1 204 ? -11.422 -5.615 -2.945 1.00 96.31 204 MET A N 1
ATOM 1534 C CA . MET A 1 204 ? -10.362 -6.595 -3.178 1.00 96.31 204 MET A CA 1
ATOM 1535 C C . MET A 1 204 ? -9.739 -7.051 -1.858 1.00 96.31 204 MET A C 1
ATOM 1537 O O . MET A 1 204 ? -9.633 -8.252 -1.616 1.00 96.31 204 MET A O 1
ATOM 1541 N N . GLN A 1 205 ? -9.424 -6.113 -0.964 1.00 97.56 205 GLN A N 1
ATOM 1542 C CA . GLN A 1 205 ? -8.882 -6.408 0.364 1.00 97.56 205 GLN A CA 1
ATOM 1543 C C . GLN A 1 205 ? -9.825 -7.293 1.194 1.00 97.56 205 GLN A C 1
ATOM 1545 O O . GLN A 1 205 ? -9.396 -8.297 1.765 1.00 97.56 205 GLN A O 1
ATOM 1550 N N . LEU A 1 206 ? -11.123 -6.968 1.219 1.00 95.50 206 LEU A N 1
ATOM 1551 C CA . LEU A 1 206 ? -12.143 -7.723 1.960 1.00 95.50 206 LEU A CA 1
ATOM 1552 C C . LEU A 1 206 ? -12.356 -9.142 1.419 1.00 95.50 206 LEU A C 1
ATOM 1554 O O . LEU A 1 206 ? -12.614 -10.066 2.187 1.00 95.50 206 LEU A O 1
ATOM 1558 N N . MET A 1 207 ? -12.249 -9.330 0.104 1.00 93.44 207 MET A N 1
ATOM 1559 C CA . MET A 1 207 ? -12.389 -10.648 -0.522 1.00 93.44 207 MET A CA 1
ATOM 1560 C C . MET A 1 207 ? -11.135 -11.522 -0.379 1.00 93.44 207 MET A C 1
ATOM 1562 O O . MET A 1 207 ? -11.241 -12.743 -0.525 1.00 93.44 207 MET A O 1
ATOM 1566 N N . THR A 1 208 ? -9.977 -10.916 -0.092 1.00 95.12 208 THR A N 1
ATOM 1567 C CA . THR A 1 208 ? -8.665 -11.577 -0.070 1.00 95.12 208 THR A CA 1
ATOM 1568 C C . THR A 1 208 ? -7.997 -11.487 1.307 1.00 95.12 208 THR A C 1
ATOM 1570 O O . THR A 1 208 ? -8.310 -12.275 2.199 1.00 95.12 208 THR A O 1
ATOM 1573 N N . VAL A 1 209 ? -7.074 -10.541 1.487 1.00 94.06 209 VAL A N 1
ATOM 1574 C CA . VAL A 1 209 ? -6.134 -10.424 2.609 1.00 94.06 209 VAL A CA 1
ATOM 1575 C C . VAL A 1 209 ? -6.838 -10.217 3.949 1.00 94.06 209 VAL A C 1
ATOM 1577 O O . VAL A 1 209 ? -6.354 -10.680 4.980 1.00 94.06 209 VAL A O 1
ATOM 1580 N N . LEU A 1 210 ? -7.989 -9.542 3.955 1.00 95.62 210 LEU A N 1
ATOM 1581 C CA . LEU A 1 210 ? -8.721 -9.196 5.178 1.00 95.62 210 LEU A CA 1
ATOM 1582 C C . LEU A 1 210 ? -9.907 -10.112 5.470 1.00 95.62 210 LEU A C 1
ATOM 1584 O O . LEU A 1 210 ? -10.529 -9.985 6.522 1.00 95.62 210 LEU A O 1
ATOM 1588 N N . ARG A 1 211 ? -10.212 -11.044 4.563 1.00 92.44 211 ARG A N 1
ATOM 1589 C CA . ARG A 1 211 ? -11.391 -11.919 4.628 1.00 92.44 211 ARG A CA 1
ATOM 1590 C C . ARG A 1 211 ? -11.521 -12.676 5.948 1.00 92.44 211 ARG A C 1
ATOM 1592 O O . ARG A 1 211 ? -12.629 -12.942 6.402 1.00 92.44 211 ARG A O 1
ATOM 1599 N N . CYS A 1 212 ? -10.384 -13.051 6.526 1.00 91.88 212 CYS A N 1
ATOM 1600 C CA . CYS A 1 212 ? -10.308 -13.907 7.704 1.00 91.88 212 CYS A CA 1
ATOM 1601 C C . CYS A 1 212 ? -10.164 -13.145 9.020 1.00 91.88 212 CYS A C 1
ATOM 1603 O O . CYS A 1 212 ? -10.104 -13.773 10.077 1.00 91.88 212 CYS A O 1
ATOM 1605 N N . LEU A 1 213 ? -10.122 -11.812 8.974 1.00 93.62 213 LEU A N 1
ATOM 1606 C CA . LEU A 1 213 ? -10.099 -11.020 10.191 1.00 93.62 213 LEU A CA 1
ATOM 1607 C C . LEU A 1 213 ? -11.462 -11.053 10.883 1.00 93.62 213 LEU A C 1
ATOM 1609 O O . LEU A 1 213 ? -12.486 -10.828 10.234 1.00 93.62 213 LEU A O 1
ATOM 1613 N N . PRO A 1 214 ? -11.496 -11.274 12.208 1.00 88.56 214 PRO A N 1
ATOM 1614 C CA . PRO A 1 214 ? -12.749 -11.288 12.953 1.00 88.56 214 PRO A CA 1
ATOM 1615 C C . PRO A 1 214 ? -13.356 -9.886 13.103 1.00 88.56 214 PRO A C 1
ATOM 1617 O O . PRO A 1 214 ? -14.567 -9.756 13.270 1.00 88.56 214 PRO A O 1
ATOM 1620 N N . ASP A 1 215 ? -12.523 -8.843 13.076 1.00 91.31 215 ASP A N 1
ATOM 1621 C CA . ASP A 1 215 ? -12.927 -7.450 13.241 1.00 91.31 215 ASP A CA 1
ATOM 1622 C C . ASP A 1 215 ? -11.885 -6.518 12.608 1.00 91.31 215 ASP A C 1
ATOM 1624 O O . ASP A 1 215 ? -10.694 -6.834 12.570 1.00 91.31 215 ASP A O 1
ATOM 1628 N N . LEU A 1 216 ? -12.342 -5.369 12.110 1.00 97.25 216 LEU A N 1
ATOM 1629 C CA . LEU A 1 216 ? -11.504 -4.285 11.597 1.00 97.25 216 LEU A CA 1
ATOM 1630 C C . LEU A 1 216 ? -12.305 -2.976 11.521 1.00 97.25 216 LEU A C 1
ATOM 1632 O O . LEU A 1 216 ? -13.540 -2.981 11.460 1.00 97.25 216 LEU A O 1
ATOM 1636 N N . LEU A 1 217 ? -11.610 -1.839 11.462 1.00 98.56 217 LEU A N 1
ATOM 1637 C CA . LEU A 1 217 ? -12.225 -0.555 11.107 1.00 98.56 217 LEU A CA 1
ATOM 1638 C C . LEU A 1 217 ? -11.695 -0.055 9.768 1.00 98.56 217 LEU A C 1
ATOM 1640 O O . LEU A 1 217 ? -10.493 -0.063 9.529 1.00 98.56 217 LEU A O 1
ATOM 1644 N N . ILE A 1 218 ? -12.606 0.433 8.927 1.00 98.69 218 ILE A N 1
ATOM 1645 C CA . ILE A 1 218 ? -12.279 1.129 7.683 1.00 98.69 218 ILE A CA 1
ATOM 1646 C C . ILE A 1 218 ? -12.667 2.594 7.862 1.00 98.69 218 ILE A C 1
ATOM 1648 O O . ILE A 1 218 ? -13.803 2.893 8.251 1.00 98.69 218 ILE A O 1
ATOM 1652 N N . PHE A 1 219 ? -11.727 3.491 7.590 1.00 98.69 219 PHE A N 1
ATOM 1653 C CA . PHE A 1 219 ? -11.909 4.935 7.622 1.00 98.69 219 PHE A CA 1
ATOM 1654 C C . PHE A 1 219 ? -11.658 5.547 6.249 1.00 98.69 219 PHE A C 1
ATOM 1656 O O . PHE A 1 219 ? -10.781 5.114 5.502 1.00 98.69 219 PHE A O 1
ATOM 1663 N N . SER A 1 220 ? -12.429 6.582 5.943 1.00 97.88 220 SER A N 1
ATOM 1664 C CA . SER A 1 220 ? -12.290 7.393 4.744 1.00 97.88 220 SER A CA 1
ATOM 1665 C C . SER A 1 220 ? -12.633 8.859 5.020 1.00 97.88 220 SER A C 1
ATOM 1667 O O . SER A 1 220 ? -12.946 9.238 6.146 1.00 97.88 220 SER A O 1
ATOM 1669 N N . ASP A 1 221 ? -12.574 9.693 3.987 1.00 95.62 221 ASP A N 1
ATOM 1670 C CA . ASP A 1 221 ? -13.099 11.063 3.984 1.00 95.62 221 ASP A CA 1
ATOM 1671 C C . ASP A 1 221 ? -14.616 11.124 3.730 1.00 95.62 221 ASP A C 1
ATOM 1673 O O . ASP A 1 221 ? -15.184 12.205 3.646 1.00 95.62 221 ASP A O 1
ATOM 1677 N N . LEU A 1 222 ? -15.315 9.988 3.668 1.00 95.69 222 LEU A N 1
ATOM 1678 C CA . LEU A 1 222 ? -16.772 9.949 3.560 1.00 95.69 222 LEU A CA 1
ATOM 1679 C C . LEU A 1 222 ? -17.350 8.762 4.334 1.00 95.69 222 LEU A C 1
ATOM 1681 O O . LEU A 1 222 ? -16.766 7.679 4.366 1.00 95.69 222 LEU A O 1
ATOM 1685 N N . ASP A 1 223 ? -18.523 8.961 4.940 1.00 96.31 223 ASP A N 1
ATOM 1686 C CA . ASP A 1 223 ? -19.288 7.869 5.541 1.00 96.31 223 ASP A CA 1
ATOM 1687 C C . ASP A 1 223 ? -19.991 7.077 4.432 1.00 96.31 223 ASP A C 1
ATOM 1689 O O . ASP A 1 223 ? -20.813 7.620 3.690 1.00 96.31 223 ASP A O 1
ATOM 1693 N N . GLN A 1 224 ? -19.629 5.805 4.279 1.00 93.25 224 GLN A N 1
ATOM 1694 C CA . GLN A 1 224 ? -20.114 4.935 3.210 1.00 93.25 224 GLN A CA 1
ATOM 1695 C C . GLN A 1 224 ? -20.320 3.500 3.704 1.00 93.25 224 GLN A C 1
ATOM 1697 O O . GLN A 1 224 ? -19.847 3.083 4.764 1.00 93.25 224 GLN A O 1
ATOM 1702 N N . ARG A 1 225 ? -21.003 2.688 2.894 1.00 92.12 225 ARG A N 1
ATOM 1703 C CA . ARG A 1 225 ? -21.044 1.232 3.068 1.00 92.12 225 ARG A CA 1
ATOM 1704 C C . ARG A 1 225 ? -20.521 0.547 1.817 1.00 92.12 225 ARG A C 1
ATOM 1706 O O . ARG A 1 225 ? -21.040 0.788 0.734 1.00 92.12 225 ARG A O 1
ATOM 1713 N N . ILE A 1 226 ? -19.544 -0.340 1.984 1.00 89.31 226 ILE A N 1
ATOM 1714 C CA . ILE A 1 226 ? -18.925 -1.099 0.891 1.00 89.31 226 ILE A CA 1
ATOM 1715 C C . ILE A 1 226 ? -18.967 -2.577 1.257 1.00 89.31 226 ILE A C 1
ATOM 1717 O O . ILE A 1 226 ? -18.507 -2.958 2.329 1.00 89.31 226 ILE A O 1
ATOM 1721 N N . ALA A 1 227 ? -19.566 -3.404 0.394 1.00 82.62 227 ALA A N 1
ATOM 1722 C CA . ALA A 1 227 ? -19.679 -4.856 0.591 1.00 82.62 227 ALA A CA 1
ATOM 1723 C C . ALA A 1 227 ? -20.203 -5.269 1.990 1.00 82.62 227 ALA A C 1
ATOM 1725 O O . ALA A 1 227 ? -19.770 -6.259 2.567 1.00 82.62 227 ALA A O 1
ATOM 1726 N N . GLY A 1 228 ? -21.121 -4.486 2.570 1.00 86.00 228 GLY A N 1
ATOM 1727 C CA . GLY A 1 228 ? -21.670 -4.725 3.912 1.00 86.00 228 GLY A CA 1
ATOM 1728 C C . GLY A 1 228 ? -20.869 -4.109 5.067 1.00 86.00 228 GLY A C 1
ATOM 1729 O O . GLY A 1 228 ? -21.442 -3.924 6.145 1.00 86.00 228 GLY A O 1
ATOM 1730 N N . HIS A 1 229 ? -19.623 -3.689 4.839 1.00 91.12 229 HIS A N 1
ATOM 1731 C CA . HIS A 1 229 ? -18.762 -3.035 5.826 1.00 91.12 229 HIS A CA 1
ATOM 1732 C C . HIS A 1 229 ? -19.019 -1.525 5.895 1.00 91.12 229 HIS A C 1
ATOM 1734 O O . HIS A 1 229 ? -19.262 -0.868 4.883 1.00 91.12 229 HIS A O 1
ATOM 1740 N N . HIS A 1 230 ? -18.976 -0.971 7.109 1.00 96.50 230 HIS A N 1
ATOM 1741 C CA . HIS A 1 230 ? -19.090 0.471 7.341 1.00 96.50 230 HIS A CA 1
ATOM 1742 C C . HIS A 1 230 ? -17.720 1.129 7.176 1.00 96.50 230 HIS A C 1
ATOM 1744 O O . HIS A 1 230 ? -16.799 0.833 7.942 1.00 96.50 230 HIS A O 1
ATOM 1750 N N . VAL A 1 231 ? -17.622 2.016 6.192 1.00 97.81 231 VAL A N 1
ATOM 1751 C CA . VAL A 1 231 ? -16.487 2.908 5.961 1.00 97.81 231 VAL A CA 1
ATOM 1752 C C . VAL A 1 231 ? -16.821 4.239 6.624 1.00 97.81 231 VAL A C 1
ATOM 1754 O O . VAL A 1 231 ? -17.832 4.854 6.301 1.00 97.81 231 VAL A O 1
ATOM 1757 N N . ARG A 1 232 ? -16.027 4.641 7.613 1.00 98.31 232 ARG A N 1
ATOM 1758 C CA . ARG A 1 232 ? -16.357 5.759 8.507 1.00 98.31 232 ARG A CA 1
ATOM 1759 C C . ARG A 1 232 ? -15.682 7.038 8.065 1.00 98.31 232 ARG A C 1
ATOM 1761 O O . ARG A 1 232 ? -14.481 7.033 7.818 1.00 98.31 232 ARG A O 1
ATOM 1768 N N . ASP A 1 233 ? -16.423 8.136 8.113 1.00 98.38 233 ASP A N 1
ATOM 1769 C CA . ASP A 1 233 ? -15.864 9.476 7.956 1.00 98.38 233 ASP A CA 1
ATOM 1770 C C . ASP A 1 233 ? -14.897 9.774 9.121 1.00 98.38 233 ASP A C 1
ATOM 1772 O O . ASP A 1 233 ? -15.306 9.935 10.274 1.00 98.38 233 ASP A O 1
ATOM 1776 N N . SER A 1 234 ? -13.588 9.814 8.866 1.00 98.00 234 SER A N 1
ATOM 1777 C CA . SER A 1 234 ? -12.602 10.220 9.877 1.00 98.00 234 SER A CA 1
ATOM 1778 C C . SER A 1 234 ? -12.602 11.729 10.129 1.00 98.00 234 SER A C 1
ATOM 1780 O O . SER A 1 234 ? -12.088 12.152 11.158 1.00 98.00 234 SER A O 1
ATOM 1782 N N . LEU A 1 235 ? -13.201 12.523 9.238 1.00 98.19 235 LEU A N 1
ATOM 1783 C CA . LEU A 1 235 ? -13.126 13.983 9.223 1.00 98.19 235 LEU A CA 1
ATOM 1784 C C . LEU A 1 235 ? -14.345 14.678 9.851 1.00 98.19 235 LEU A C 1
ATOM 1786 O O . LEU A 1 235 ? -14.314 15.890 10.062 1.00 98.19 235 LEU A O 1
ATOM 1790 N N . ASP A 1 236 ? -15.410 13.942 10.181 1.00 97.25 236 ASP A N 1
ATOM 1791 C CA . ASP A 1 236 ? -16.655 14.492 10.752 1.00 97.25 236 ASP A CA 1
ATOM 1792 C C . ASP A 1 236 ? -16.464 15.261 12.082 1.00 97.25 236 ASP A C 1
ATOM 1794 O O . ASP A 1 236 ? -17.297 16.102 12.427 1.00 97.25 236 ASP A O 1
ATOM 1798 N N . THR A 1 237 ? -15.360 15.016 12.797 1.00 97.00 237 THR A N 1
ATOM 1799 C CA . THR A 1 237 ? -14.978 15.668 14.058 1.00 97.00 237 THR A CA 1
ATOM 1800 C C . THR A 1 237 ? -13.852 16.688 13.913 1.00 97.00 237 THR A C 1
ATOM 1802 O O . THR A 1 237 ? -13.432 17.251 14.925 1.00 97.00 237 THR A O 1
ATOM 1805 N N . VAL A 1 238 ? -13.356 16.952 12.700 1.00 98.06 238 VAL A N 1
ATOM 1806 C CA . VAL A 1 238 ? -12.359 18.010 12.470 1.00 98.06 238 VAL A CA 1
ATOM 1807 C C . VAL A 1 238 ? -12.960 19.373 12.820 1.00 98.06 238 VAL A C 1
ATOM 1809 O O . VAL A 1 238 ? -14.102 19.681 12.459 1.00 98.06 238 VAL A O 1
ATOM 1812 N N . LEU A 1 239 ? -12.186 20.208 13.519 1.00 98.31 239 LEU A N 1
ATOM 1813 C CA . LEU A 1 239 ? -12.616 21.542 13.931 1.00 98.31 239 LEU A CA 1
ATOM 1814 C C . LEU A 1 239 ? -13.034 22.403 12.732 1.00 98.31 239 LEU A C 1
ATOM 1816 O O . LEU A 1 239 ? -12.333 22.494 11.723 1.00 98.31 239 LEU A O 1
ATOM 1820 N N . ALA A 1 240 ? -14.139 23.135 12.896 1.00 97.44 240 ALA A N 1
ATOM 1821 C CA . ALA A 1 240 ? -14.604 24.110 11.911 1.00 97.44 240 ALA A CA 1
ATOM 1822 C C . ALA A 1 240 ? -13.511 25.137 11.553 1.00 97.44 240 ALA A C 1
ATOM 1824 O O . ALA A 1 240 ? -13.361 25.484 10.392 1.00 97.44 240 ALA A O 1
ATOM 1825 N N . GLU A 1 241 ? -12.673 25.544 12.512 1.00 97.50 241 GLU A N 1
ATOM 1826 C CA . GLU A 1 241 ? -11.538 26.456 12.283 1.00 97.50 241 GLU A CA 1
ATOM 1827 C C . GLU A 1 241 ? -10.479 25.903 11.306 1.00 97.50 241 GLU A C 1
ATOM 1829 O O . GLU A 1 241 ? -9.828 26.659 10.575 1.00 97.50 241 GLU A O 1
ATOM 1834 N N . ALA A 1 242 ? -10.304 24.581 11.260 1.00 96.75 242 ALA A N 1
ATOM 1835 C CA . ALA A 1 242 ? -9.398 23.942 10.313 1.00 96.75 242 ALA A CA 1
ATOM 1836 C C . ALA A 1 242 ? -10.040 23.721 8.935 1.00 96.75 242 ALA A C 1
ATOM 1838 O O . ALA A 1 242 ? -9.338 23.750 7.921 1.00 96.75 242 ALA A O 1
ATOM 1839 N N . ARG A 1 243 ? -11.364 23.532 8.901 1.00 96.00 243 ARG A N 1
ATOM 1840 C CA . ARG A 1 243 ? -12.137 23.180 7.703 1.00 96.00 243 ARG A CA 1
ATOM 1841 C C . ARG A 1 243 ? -12.663 24.382 6.919 1.00 96.00 243 ARG A C 1
ATOM 1843 O O . ARG A 1 243 ? -12.673 24.373 5.685 1.00 96.00 243 ARG A O 1
ATOM 1850 N N . ASP A 1 244 ? -13.177 25.383 7.617 1.00 95.50 244 ASP A N 1
ATOM 1851 C CA . ASP A 1 244 ? -13.939 26.470 7.019 1.00 95.50 244 ASP A CA 1
ATOM 1852 C C . ASP A 1 244 ? -12.979 27.469 6.350 1.00 95.50 244 ASP A C 1
ATOM 1854 O O . ASP A 1 244 ? -11.980 27.896 6.929 1.00 95.50 244 ASP A O 1
ATOM 1858 N N . GLY A 1 245 ? -13.252 27.807 5.085 1.00 93.25 245 GLY A N 1
ATOM 1859 C CA . GLY A 1 245 ? -12.349 28.625 4.265 1.00 93.25 245 GLY A CA 1
ATOM 1860 C C . GLY A 1 245 ? -11.040 27.928 3.865 1.00 93.25 245 GLY A C 1
ATOM 1861 O O . GLY A 1 245 ? -10.142 28.591 3.354 1.00 93.25 245 GLY A O 1
ATOM 1862 N N . ASN A 1 246 ? -10.921 26.616 4.095 1.00 94.88 246 ASN A N 1
ATOM 1863 C CA . ASN A 1 246 ? -9.767 25.816 3.699 1.00 94.88 246 ASN A CA 1
ATOM 1864 C C . ASN A 1 246 ? -10.066 25.018 2.418 1.00 94.88 246 ASN A C 1
ATOM 1866 O O . ASN A 1 246 ? -11.020 24.231 2.394 1.00 94.88 246 ASN A O 1
ATOM 1870 N N . ALA A 1 247 ? -9.245 25.214 1.383 1.00 93.38 247 ALA A N 1
ATOM 1871 C CA . ALA A 1 247 ? -9.365 24.537 0.092 1.00 93.38 247 ALA A CA 1
ATOM 1872 C C . ALA A 1 247 ? -9.077 23.029 0.180 1.00 93.38 247 ALA A C 1
ATOM 1874 O O . ALA A 1 247 ? -9.643 22.259 -0.589 1.00 93.38 247 ALA A O 1
ATOM 1875 N N . ASP A 1 248 ? -8.309 22.581 1.182 1.00 94.00 248 ASP A N 1
ATOM 1876 C CA . ASP A 1 248 ? -8.060 21.151 1.422 1.00 94.00 248 ASP A CA 1
ATOM 1877 C C . ASP A 1 248 ? -9.376 20.363 1.586 1.00 94.00 248 ASP A C 1
ATOM 1879 O O . ASP A 1 248 ? -9.470 19.199 1.215 1.00 94.00 248 ASP A O 1
ATOM 1883 N N . PHE A 1 249 ? -10.430 21.016 2.093 1.00 95.25 249 PHE A N 1
ATOM 1884 C CA . PHE A 1 249 ? -11.753 20.424 2.313 1.00 95.25 249 PHE A CA 1
ATOM 1885 C C . PHE A 1 249 ? -12.745 20.649 1.163 1.00 95.25 249 PHE A C 1
ATOM 1887 O O . PHE A 1 249 ? -13.931 20.346 1.323 1.00 95.25 249 PHE A O 1
ATOM 1894 N N . ASP A 1 250 ? -12.314 21.186 0.018 1.00 91.88 250 ASP A N 1
ATOM 1895 C CA . ASP A 1 250 ? -13.192 21.331 -1.150 1.00 91.88 250 ASP A CA 1
ATOM 1896 C C . ASP A 1 250 ? -13.670 19.968 -1.647 1.00 91.88 250 ASP A C 1
ATOM 1898 O O . ASP A 1 250 ? -14.878 19.776 -1.805 1.00 91.88 250 ASP A O 1
ATOM 1902 N N . LEU A 1 251 ? -12.758 18.998 -1.768 1.00 90.88 251 LEU A N 1
ATOM 1903 C CA . LEU A 1 251 ? -13.099 17.624 -2.137 1.00 90.88 251 LEU A CA 1
ATOM 1904 C C . LEU A 1 251 ? -14.104 17.017 -1.146 1.00 90.88 251 LEU A C 1
ATOM 1906 O O . LEU A 1 251 ? -15.139 16.510 -1.560 1.00 90.88 251 LEU A O 1
ATOM 1910 N N . TYR A 1 252 ? -13.879 17.175 0.160 1.00 93.94 252 TYR A N 1
ATOM 1911 C CA . TYR A 1 252 ? -14.793 16.686 1.200 1.00 93.94 252 TYR A CA 1
ATOM 1912 C C . TYR A 1 252 ? -16.219 17.236 1.058 1.00 93.94 252 TYR A C 1
ATOM 1914 O O . TYR A 1 252 ? -17.211 16.511 1.170 1.00 93.94 252 TYR A O 1
ATOM 1922 N N . ARG A 1 253 ? -16.343 18.543 0.790 1.00 92.69 253 ARG A N 1
ATOM 1923 C CA . ARG A 1 253 ? -17.641 19.192 0.560 1.00 92.69 253 ARG A CA 1
ATOM 1924 C C . ARG A 1 253 ? -18.306 18.678 -0.716 1.00 92.69 253 ARG A C 1
ATOM 1926 O O . ARG A 1 253 ? -19.512 18.438 -0.703 1.00 92.69 253 ARG A O 1
ATOM 1933 N N . GLN A 1 254 ? -17.535 18.497 -1.786 1.00 89.88 254 GLN A N 1
ATOM 1934 C CA . GLN A 1 254 ? -18.025 17.956 -3.056 1.00 89.88 254 GLN A CA 1
ATOM 1935 C C . GLN A 1 254 ? -18.519 16.516 -2.895 1.00 89.88 254 GLN A C 1
ATOM 1937 O O . GLN A 1 254 ? -19.641 16.211 -3.291 1.00 89.88 254 GLN A O 1
ATOM 1942 N N . GLN A 1 255 ? -17.739 15.660 -2.235 1.00 91.50 255 GLN A N 1
ATOM 1943 C CA . GLN A 1 255 ? -18.089 14.266 -1.965 1.00 91.50 255 GLN A CA 1
ATOM 1944 C C . GLN A 1 255 ? -19.392 14.150 -1.162 1.00 91.50 255 GLN A C 1
ATOM 1946 O O . GLN A 1 255 ? -20.247 13.326 -1.485 1.00 91.50 255 GLN A O 1
ATOM 1951 N N . LYS A 1 256 ? -19.596 15.025 -0.162 1.00 92.44 256 LYS A N 1
ATOM 1952 C CA . LYS A 1 256 ? -20.847 15.091 0.618 1.00 92.44 256 LYS A CA 1
ATOM 1953 C C . LYS A 1 256 ? -22.051 15.603 -0.170 1.00 92.44 256 LYS A C 1
ATOM 1955 O O . LYS A 1 256 ? -23.180 15.254 0.167 1.00 92.44 256 LYS A O 1
ATOM 1960 N N . ALA A 1 257 ? -21.829 16.446 -1.174 1.00 90.88 257 ALA A N 1
ATOM 1961 C CA . ALA A 1 257 ? -22.883 16.950 -2.051 1.00 90.88 257 ALA A CA 1
ATOM 1962 C C . ALA A 1 257 ? -23.192 15.999 -3.223 1.00 90.88 257 ALA A C 1
ATOM 1964 O O . ALA A 1 257 ? -24.237 16.139 -3.862 1.00 90.88 257 ALA A O 1
ATOM 1965 N N . CYS A 1 258 ? -22.300 15.050 -3.513 1.00 88.25 258 CYS A N 1
ATOM 1966 C CA . CYS A 1 258 ? -22.447 14.094 -4.600 1.00 88.25 258 CYS A CA 1
ATOM 1967 C C . CYS A 1 258 ? -23.634 13.150 -4.345 1.00 88.25 258 CYS A C 1
ATOM 1969 O O . CYS A 1 258 ? -23.691 12.444 -3.339 1.00 88.25 258 CYS A O 1
ATOM 1971 N N . ALA A 1 259 ? -24.589 13.141 -5.277 1.00 86.69 259 ALA A N 1
ATOM 1972 C CA . ALA A 1 259 ? -25.791 12.304 -5.216 1.00 86.69 259 ALA A CA 1
ATOM 1973 C C . ALA A 1 259 ? -25.660 10.977 -5.989 1.00 86.69 259 ALA A C 1
ATOM 1975 O O . ALA A 1 259 ? -26.602 10.185 -6.007 1.00 86.69 259 ALA A O 1
ATOM 1976 N N . ILE A 1 260 ? -24.524 10.762 -6.655 1.00 85.88 260 ILE A N 1
ATOM 1977 C CA . ILE A 1 260 ? -24.206 9.577 -7.464 1.00 85.88 260 ILE A CA 1
ATOM 1978 C C . ILE A 1 260 ? -22.900 8.945 -6.958 1.00 85.88 260 ILE A C 1
ATOM 1980 O O . ILE A 1 260 ? -22.479 9.218 -5.832 1.00 85.88 260 ILE A O 1
ATOM 1984 N N . ASP A 1 261 ? -22.273 8.063 -7.736 1.00 83.00 261 ASP A N 1
ATOM 1985 C CA . ASP A 1 261 ? -20.987 7.492 -7.351 1.00 83.00 261 ASP A CA 1
ATOM 1986 C C . ASP A 1 261 ? -19.868 8.552 -7.323 1.00 83.00 261 ASP A C 1
ATOM 1988 O O . ASP A 1 261 ? -19.867 9.545 -8.057 1.00 83.00 261 ASP A O 1
ATOM 1992 N N . GLN A 1 262 ? -18.916 8.340 -6.414 1.00 86.75 262 GLN A N 1
ATOM 1993 C CA . GLN A 1 262 ? -17.881 9.323 -6.091 1.00 86.75 262 GLN A CA 1
ATOM 1994 C C . GLN A 1 262 ? -16.854 9.491 -7.214 1.00 86.75 262 GLN A C 1
ATOM 1996 O O . GLN A 1 262 ? -16.360 10.599 -7.407 1.00 86.75 262 GLN A O 1
ATOM 2001 N N . ASP A 1 263 ? -16.557 8.429 -7.966 1.00 80.25 263 ASP A N 1
ATOM 2002 C CA . ASP A 1 263 ? -15.610 8.471 -9.083 1.00 80.25 263 ASP A CA 1
ATOM 2003 C C . ASP A 1 263 ? -16.135 9.367 -10.216 1.00 80.25 263 ASP A C 1
ATOM 2005 O O . ASP A 1 263 ? -15.428 10.261 -10.691 1.00 80.25 263 ASP A O 1
ATOM 2009 N N . MET A 1 264 ? -17.416 9.227 -10.580 1.00 78.19 264 MET A N 1
ATOM 2010 C CA . MET A 1 264 ? -18.060 10.113 -11.551 1.00 78.19 264 MET A CA 1
ATOM 2011 C C . MET A 1 264 ? -18.086 11.569 -11.078 1.00 78.19 264 MET A C 1
ATOM 2013 O O . MET A 1 264 ? -17.815 12.473 -11.872 1.00 78.19 264 MET A O 1
ATOM 2017 N N . CYS A 1 265 ? -18.376 11.818 -9.798 1.00 80.44 265 CYS A N 1
ATOM 2018 C CA . CYS A 1 265 ? -18.351 13.171 -9.241 1.00 80.44 265 CYS A CA 1
ATOM 2019 C C . CYS A 1 265 ? -16.944 13.784 -9.244 1.00 80.44 265 CYS A C 1
ATOM 2021 O O . CYS A 1 265 ? -16.796 14.943 -9.625 1.00 80.44 265 CYS A O 1
ATOM 2023 N N . ALA A 1 266 ? -15.919 13.014 -8.875 1.00 76.69 266 ALA A N 1
ATOM 2024 C CA . ALA A 1 266 ? -14.540 13.488 -8.812 1.00 76.69 266 ALA A CA 1
ATOM 2025 C C . ALA A 1 266 ? -13.959 13.804 -10.198 1.00 76.69 266 ALA A C 1
ATOM 2027 O O . ALA A 1 266 ? -13.254 14.794 -10.357 1.00 76.69 266 ALA A O 1
ATOM 2028 N N . LYS A 1 267 ? -14.295 13.009 -11.222 1.00 71.12 267 LYS A N 1
ATOM 2029 C CA . LYS A 1 267 ? -13.825 13.218 -12.606 1.00 71.12 267 LYS A CA 1
ATOM 2030 C C . LYS A 1 267 ? -14.512 14.376 -13.334 1.00 71.12 267 LYS A C 1
ATOM 2032 O O . LYS A 1 267 ? -14.011 14.829 -14.360 1.00 71.12 267 LYS A O 1
ATOM 2037 N N . SER A 1 268 ? -15.671 14.821 -12.848 1.00 59.38 268 SER A N 1
ATOM 2038 C CA . SER A 1 268 ? -16.525 15.800 -13.538 1.00 59.38 268 SER A CA 1
ATOM 2039 C C . SER A 1 268 ? -16.336 17.242 -13.058 1.00 59.38 268 SER A C 1
ATOM 2041 O O . SER A 1 268 ? -17.017 18.140 -13.557 1.00 59.38 268 SER A O 1
ATOM 2043 N N . VAL A 1 269 ? -15.457 17.477 -12.083 1.00 57.59 269 VAL A N 1
ATOM 2044 C CA . VAL A 1 269 ? -15.240 18.791 -11.473 1.00 57.59 269 VAL A CA 1
ATOM 2045 C C . VAL A 1 269 ? -13.759 19.141 -11.553 1.00 57.59 269 VAL A C 1
ATOM 2047 O O . VAL A 1 269 ? -12.914 18.354 -11.138 1.00 57.59 269 VAL A O 1
ATOM 2050 N N . ASP A 1 270 ? -13.451 20.333 -12.068 1.00 58.31 270 ASP A N 1
ATOM 2051 C CA . ASP A 1 270 ? -12.093 20.874 -12.041 1.00 58.31 270 ASP A CA 1
ATOM 2052 C C . ASP A 1 270 ? -11.619 20.994 -10.582 1.00 58.31 270 ASP A C 1
ATOM 2054 O O . ASP A 1 270 ? -12.225 21.697 -9.767 1.00 58.31 270 ASP A O 1
ATOM 2058 N N . GLY A 1 271 ? -10.525 20.313 -10.252 1.00 61.56 271 GLY A N 1
ATOM 2059 C CA . GLY A 1 271 ? -9.887 20.348 -8.941 1.00 61.56 271 GLY A CA 1
ATOM 2060 C C . GLY A 1 271 ? -8.377 20.136 -9.067 1.00 61.56 271 GLY A C 1
ATOM 2061 O O . GLY A 1 271 ? -7.916 19.647 -10.099 1.00 61.56 271 GLY A O 1
ATOM 2062 N N . PRO A 1 272 ? -7.582 20.521 -8.053 1.00 64.88 272 PRO A N 1
ATOM 2063 C CA . PRO A 1 272 ? -6.161 20.190 -8.025 1.00 64.88 272 PRO A CA 1
ATOM 2064 C C . PRO A 1 272 ? -5.970 18.670 -8.103 1.00 64.88 272 PRO A C 1
ATOM 2066 O O . PRO A 1 272 ? -6.679 17.941 -7.410 1.00 64.88 272 PRO A O 1
ATOM 2069 N N . GLU A 1 273 ? -4.989 18.198 -8.877 1.00 73.19 273 GLU A N 1
ATOM 2070 C CA . GLU A 1 273 ? -4.645 16.764 -8.944 1.00 73.19 273 GLU A CA 1
ATOM 2071 C C . GLU A 1 273 ? -4.348 16.187 -7.542 1.00 73.19 273 GLU A C 1
ATOM 2073 O O . GLU A 1 273 ? -4.710 15.052 -7.241 1.00 73.19 273 GLU A O 1
ATOM 2078 N N . ASP A 1 274 ? -3.822 17.020 -6.637 1.00 80.25 274 ASP A N 1
ATOM 2079 C CA . ASP A 1 274 ? -3.468 16.657 -5.261 1.00 80.25 274 ASP A CA 1
ATOM 2080 C C . ASP A 1 274 ? -4.614 16.825 -4.243 1.00 80.25 274 ASP A C 1
ATOM 2082 O O . ASP A 1 274 ? -4.387 16.747 -3.034 1.00 80.25 274 ASP A O 1
ATOM 2086 N N . ALA A 1 275 ? -5.856 17.082 -4.673 1.00 85.12 275 ALA A N 1
ATOM 2087 C CA . ALA A 1 275 ? -6.969 17.355 -3.754 1.00 85.12 275 ALA A CA 1
ATOM 2088 C C . ALA A 1 275 ? -7.213 16.214 -2.748 1.00 85.12 275 ALA A C 1
ATOM 2090 O O . ALA A 1 275 ? -7.461 16.470 -1.569 1.00 85.12 275 ALA A O 1
ATOM 2091 N N . GLY A 1 276 ? -7.094 14.958 -3.195 1.00 85.75 276 GLY A N 1
ATOM 2092 C CA . GLY A 1 276 ? -7.189 13.787 -2.319 1.00 85.75 276 GLY A CA 1
ATOM 2093 C C . GLY A 1 276 ? -6.076 13.754 -1.272 1.00 85.75 276 GLY A C 1
ATOM 2094 O O . GLY A 1 276 ? -6.350 13.557 -0.090 1.00 85.75 276 GLY A O 1
ATOM 2095 N N . TRP A 1 277 ? -4.837 14.023 -1.689 1.00 86.12 277 TRP A N 1
ATOM 2096 C CA . TRP A 1 277 ? -3.666 14.047 -0.810 1.00 86.12 277 TRP A CA 1
ATOM 2097 C C . TRP A 1 277 ? -3.751 15.166 0.239 1.00 86.12 277 TRP A C 1
ATOM 2099 O O . TRP A 1 277 ? -3.539 14.936 1.431 1.00 86.12 277 TRP A O 1
ATOM 2109 N N . ASN A 1 278 ? -4.160 16.366 -0.182 1.00 92.12 278 ASN A N 1
ATOM 2110 C CA . ASN A 1 278 ? -4.338 17.518 0.703 1.00 92.12 278 ASN A CA 1
ATOM 2111 C C . ASN A 1 278 ? -5.436 17.305 1.752 1.00 92.12 278 ASN A C 1
ATOM 2113 O O . ASN A 1 278 ? -5.334 17.834 2.858 1.00 92.12 278 ASN A O 1
ATOM 2117 N N . LEU A 1 279 ? -6.475 16.530 1.434 1.00 94.81 279 LEU A N 1
ATOM 2118 C CA . LEU A 1 279 ? -7.517 16.159 2.389 1.00 94.81 279 LEU A CA 1
ATOM 2119 C C . LEU A 1 279 ? -7.067 15.031 3.334 1.00 94.81 279 LEU A C 1
ATOM 2121 O O . LEU A 1 279 ? -7.424 15.019 4.515 1.00 94.81 279 LEU A O 1
ATOM 2125 N N . ASP A 1 280 ? -6.277 14.081 2.829 1.00 94.25 280 ASP A N 1
ATOM 2126 C CA . ASP A 1 280 ? -5.863 12.876 3.553 1.00 94.25 280 ASP A CA 1
ATOM 2127 C C . ASP A 1 280 ? -5.067 13.180 4.832 1.00 94.25 280 ASP A C 1
ATOM 2129 O O . ASP A 1 280 ? -5.240 12.495 5.844 1.00 94.25 280 ASP A O 1
ATOM 2133 N N . LYS A 1 281 ? -4.293 14.276 4.849 1.00 95.50 281 LYS A N 1
ATOM 2134 C CA . LYS A 1 281 ? -3.460 14.665 6.002 1.00 95.50 281 LYS A CA 1
ATOM 2135 C C . LYS A 1 281 ? -4.222 14.874 7.322 1.00 95.50 281 LYS A C 1
ATOM 2137 O O . LYS A 1 281 ? -3.611 14.847 8.388 1.00 95.50 281 LYS A O 1
ATOM 2142 N N . TYR A 1 282 ? -5.544 15.051 7.280 1.00 98.00 282 TYR A N 1
ATOM 2143 C CA . TYR A 1 282 ? -6.390 15.228 8.467 1.00 98.00 282 TYR A CA 1
ATOM 2144 C C . TYR A 1 282 ? -6.896 13.912 9.083 1.00 98.00 282 TYR A C 1
ATOM 2146 O O . TYR A 1 282 ? -7.489 13.930 10.161 1.00 98.00 282 TYR A O 1
ATOM 2154 N N . LYS A 1 283 ? -6.688 12.759 8.435 1.00 98.38 283 LYS A N 1
ATOM 2155 C CA . LYS A 1 283 ? -7.309 11.492 8.854 1.00 98.38 283 LYS A CA 1
ATOM 2156 C C . LYS A 1 283 ? -6.565 10.800 9.999 1.00 98.38 283 LYS A C 1
ATOM 2158 O O . LYS A 1 283 ? -7.208 10.375 10.957 1.00 98.38 283 LYS A O 1
ATOM 2163 N N . ASN A 1 284 ? -5.233 10.687 9.934 1.00 98.25 284 ASN A N 1
ATOM 2164 C CA . ASN A 1 284 ? -4.449 9.743 10.753 1.00 98.25 284 ASN A CA 1
ATOM 2165 C C . ASN A 1 284 ? -4.672 9.873 12.272 1.00 98.25 284 ASN A C 1
ATOM 2167 O O . ASN A 1 284 ? -4.888 8.870 12.955 1.00 98.25 284 ASN A O 1
ATOM 2171 N N . ILE A 1 285 ? -4.647 11.095 12.819 1.00 98.62 285 ILE A N 1
ATOM 2172 C CA . ILE A 1 285 ? -4.799 11.303 14.271 1.00 98.62 285 ILE A CA 1
ATOM 2173 C C . ILE A 1 285 ? -6.250 11.044 14.709 1.00 98.62 285 ILE A C 1
ATOM 2175 O O . ILE A 1 285 ? -6.484 10.361 15.709 1.00 98.62 285 ILE A O 1
ATOM 2179 N N . HIS A 1 286 ? -7.232 11.518 13.931 1.00 98.69 286 HIS A N 1
ATOM 2180 C CA . HIS A 1 286 ? -8.654 11.248 14.182 1.00 98.69 286 HIS A CA 1
ATOM 2181 C C . HIS A 1 286 ? -8.966 9.753 14.103 1.00 98.69 286 HIS A C 1
ATOM 2183 O O . HIS A 1 286 ? -9.692 9.231 14.949 1.00 98.69 286 HIS A O 1
ATOM 2189 N N . MET A 1 287 ? -8.387 9.035 13.138 1.00 98.69 287 MET A N 1
ATOM 2190 C CA . MET A 1 287 ? -8.523 7.583 13.028 1.00 98.69 287 MET A CA 1
ATOM 2191 C C . MET A 1 287 ? -8.021 6.872 14.282 1.00 98.69 287 MET A C 1
ATOM 2193 O O . MET A 1 287 ? -8.722 6.001 14.797 1.00 98.69 287 MET A O 1
ATOM 2197 N N . ALA A 1 288 ? -6.844 7.235 14.797 1.00 98.62 288 ALA A N 1
ATOM 2198 C CA . ALA A 1 288 ? -6.304 6.622 16.007 1.00 98.62 288 ALA A CA 1
ATOM 2199 C C . ALA A 1 288 ? -7.202 6.874 17.227 1.00 98.62 288 ALA A C 1
ATOM 2201 O O . ALA A 1 288 ? -7.517 5.937 17.965 1.00 98.62 288 ALA A O 1
ATOM 2202 N N . GLU A 1 289 ? -7.684 8.108 17.403 1.00 98.25 289 GLU A N 1
ATOM 2203 C CA . GLU A 1 289 ? -8.574 8.454 18.514 1.00 98.25 289 GLU A CA 1
ATOM 2204 C C . GLU A 1 289 ? -9.903 7.690 18.445 1.00 98.25 289 GLU A C 1
ATOM 2206 O O . GLU A 1 289 ? -10.338 7.078 19.428 1.00 98.25 289 GLU A O 1
ATOM 2211 N N . LYS A 1 290 ? -10.541 7.676 17.271 1.00 98.62 290 LYS A N 1
ATOM 2212 C CA . LYS A 1 290 ? -11.802 6.959 17.050 1.00 98.62 290 LYS A CA 1
ATOM 2213 C C . LYS A 1 290 ? -11.628 5.456 17.211 1.00 98.62 290 LYS A C 1
ATOM 2215 O O . LYS A 1 290 ? -12.457 4.821 17.861 1.00 98.62 290 LYS A O 1
ATOM 2220 N N . THR A 1 291 ? -10.544 4.899 16.674 1.00 98.62 291 THR A N 1
ATOM 2221 C CA . THR A 1 291 ? -10.219 3.475 16.804 1.00 98.62 291 THR A CA 1
ATOM 2222 C C . THR A 1 291 ? -10.127 3.085 18.268 1.00 98.62 291 THR A C 1
ATOM 2224 O O . THR A 1 291 ? -10.851 2.192 18.702 1.00 98.62 291 THR A O 1
ATOM 2227 N N . TYR A 1 292 ? -9.311 3.789 19.056 1.00 98.19 292 TYR A N 1
ATOM 2228 C CA . TYR A 1 292 ? -9.126 3.452 20.465 1.00 98.19 292 TYR A CA 1
ATOM 2229 C C . TYR A 1 292 ?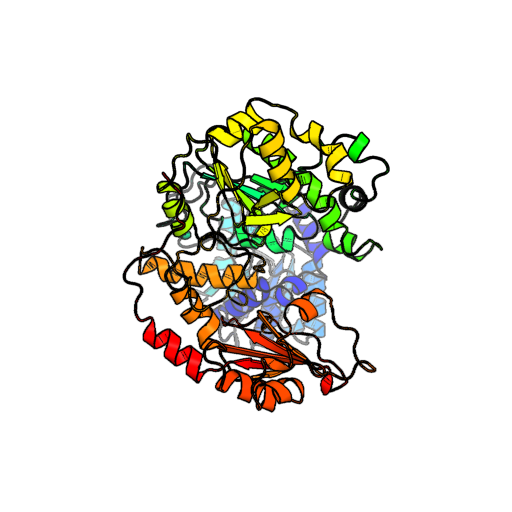 -10.416 3.596 21.276 1.00 98.19 292 TYR A C 1
ATOM 2231 O O . TYR A 1 292 ? -10.693 2.785 22.154 1.00 98.19 292 TYR A O 1
ATOM 2239 N N . ARG A 1 293 ? -11.251 4.594 20.959 1.00 97.69 293 ARG A N 1
ATOM 2240 C CA . ARG A 1 293 ? -12.568 4.765 21.591 1.00 97.69 293 ARG A CA 1
ATOM 2241 C C . ARG A 1 293 ? -13.510 3.595 21.295 1.00 97.69 293 ARG A C 1
ATOM 2243 O O . ARG A 1 293 ? -14.265 3.185 22.172 1.00 97.69 293 ARG A O 1
ATOM 2250 N N . MET A 1 294 ? -13.500 3.086 20.065 1.00 97.56 294 MET A N 1
ATOM 2251 C CA . MET A 1 294 ? -14.406 2.025 19.616 1.00 97.56 294 MET A CA 1
ATOM 2252 C C . MET A 1 294 ? -13.919 0.618 19.962 1.00 97.56 294 MET A C 1
ATOM 2254 O O . MET A 1 294 ? -14.742 -0.292 20.100 1.00 97.56 294 MET A O 1
ATOM 2258 N N . ARG A 1 295 ? -12.599 0.430 20.009 1.00 97.31 295 ARG A N 1
ATOM 2259 C CA . ARG A 1 295 ? -11.908 -0.858 20.113 1.00 97.31 295 ARG A CA 1
ATOM 2260 C C . ARG A 1 295 ? -10.672 -0.749 21.016 1.00 97.31 295 ARG A C 1
ATOM 2262 O O . ARG A 1 295 ? -9.565 -0.999 20.552 1.00 97.31 295 ARG A O 1
ATOM 2269 N N . PRO A 1 296 ? -10.827 -0.355 22.293 1.00 95.81 296 PRO A N 1
ATOM 2270 C CA . PRO A 1 296 ? -9.709 -0.373 23.226 1.00 95.81 296 PRO A CA 1
ATOM 2271 C C . PRO A 1 296 ? -9.322 -1.819 23.572 1.00 95.81 296 PRO A C 1
ATOM 2273 O O . PRO A 1 296 ? -10.142 -2.731 23.475 1.00 95.81 296 PRO A O 1
ATOM 2276 N N . GLY A 1 297 ? -8.103 -2.013 24.076 1.00 93.19 297 GLY A N 1
ATOM 2277 C CA . GLY A 1 297 ? -7.683 -3.274 24.702 1.00 93.19 297 GLY A CA 1
ATOM 2278 C C . GLY A 1 297 ? -6.978 -4.291 23.802 1.00 93.19 297 GLY A C 1
ATOM 2279 O O . GLY A 1 297 ? -6.642 -5.358 24.299 1.00 93.19 297 GLY A O 1
ATOM 2280 N N . TYR A 1 298 ? -6.714 -3.971 22.533 1.00 98.00 298 TYR A N 1
ATOM 2281 C CA . TYR A 1 298 ? -5.813 -4.766 21.688 1.00 98.00 298 TYR A CA 1
ATOM 2282 C C . TYR A 1 298 ? -4.347 -4.482 22.016 1.00 98.00 298 TYR A C 1
ATOM 2284 O O . TYR A 1 298 ? -4.020 -3.350 22.385 1.00 98.00 298 TYR A O 1
ATOM 2292 N N . ASP A 1 299 ? -3.482 -5.486 21.850 1.00 98.50 299 ASP A N 1
ATOM 2293 C CA . ASP A 1 299 ? -2.034 -5.403 22.074 1.00 98.50 299 ASP A CA 1
ATOM 2294 C C . ASP A 1 299 ? -1.344 -4.524 21.026 1.00 98.50 299 ASP A C 1
ATOM 2296 O O . ASP A 1 299 ? -0.457 -3.733 21.356 1.00 98.50 299 ASP A O 1
ATOM 2300 N N . TRP A 1 300 ? -1.800 -4.614 19.776 1.00 98.75 300 TRP A N 1
ATOM 2301 C CA . TRP A 1 300 ? -1.255 -3.876 18.642 1.00 98.75 300 TRP A CA 1
ATOM 2302 C C . TRP A 1 300 ? -2.363 -3.272 17.786 1.00 98.75 300 TRP A C 1
ATOM 2304 O O . TRP A 1 300 ? -3.363 -3.925 17.496 1.00 98.75 300 TRP A O 1
ATOM 2314 N N . TYR A 1 301 ? -2.155 -2.038 17.334 1.00 98.88 301 TYR A N 1
ATOM 2315 C CA . TYR A 1 301 ? -3.012 -1.353 16.369 1.00 98.88 301 TYR A CA 1
ATOM 2316 C C . TYR A 1 301 ? -2.213 -1.158 15.087 1.00 98.88 301 TYR A C 1
ATOM 2318 O O . TYR A 1 301 ? -1.209 -0.445 15.089 1.00 98.88 301 TYR A O 1
ATOM 2326 N N . VAL A 1 302 ? -2.639 -1.819 14.016 1.00 98.81 302 VAL A N 1
ATOM 2327 C CA . VAL A 1 302 ? -1.960 -1.841 12.718 1.00 98.81 302 VAL A CA 1
ATOM 2328 C C . VAL A 1 302 ? -2.752 -0.975 11.750 1.00 98.81 302 VAL A C 1
ATOM 2330 O O . VAL A 1 302 ? -3.901 -1.280 11.439 1.00 98.81 302 VAL A O 1
ATOM 2333 N N . PHE A 1 303 ? -2.141 0.108 11.289 1.00 98.81 303 PHE A N 1
ATOM 2334 C CA . PHE A 1 303 ? -2.723 1.053 10.347 1.00 98.81 303 PHE A CA 1
ATOM 2335 C C . PHE A 1 303 ? -2.163 0.782 8.955 1.00 98.81 303 PHE A C 1
ATOM 2337 O O . PHE A 1 303 ? -0.945 0.720 8.796 1.00 98.81 303 PHE A O 1
ATOM 2344 N N . ILE A 1 304 ? -3.040 0.618 7.965 1.00 98.56 304 ILE A N 1
ATOM 2345 C CA . ILE A 1 304 ? -2.672 0.375 6.564 1.00 98.56 304 ILE A CA 1
ATOM 2346 C C . ILE A 1 304 ? -3.519 1.222 5.614 1.00 98.56 304 ILE A C 1
ATOM 2348 O O . ILE A 1 304 ? -4.646 1.592 5.954 1.00 98.56 304 ILE A O 1
ATOM 2352 N N . ASP A 1 305 ? -3.015 1.459 4.407 1.00 97.94 305 ASP A N 1
ATOM 2353 C CA . ASP A 1 305 ? -3.804 2.012 3.307 1.00 97.94 305 ASP A CA 1
ATOM 2354 C C . ASP A 1 305 ? -4.518 0.891 2.530 1.00 97.94 305 ASP A C 1
ATOM 2356 O O . ASP A 1 305 ? -4.180 -0.292 2.631 1.00 97.94 305 ASP A O 1
ATOM 2360 N N . ALA A 1 306 ? -5.554 1.242 1.766 1.00 97.19 306 ALA A N 1
ATOM 2361 C CA . ALA A 1 306 ? -6.368 0.267 1.035 1.00 97.19 306 ALA A CA 1
ATOM 2362 C C . ALA A 1 306 ? -5.618 -0.462 -0.102 1.00 97.19 306 ALA A C 1
ATOM 2364 O O . ALA A 1 306 ? -6.074 -1.507 -0.560 1.00 97.19 306 ALA A O 1
ATOM 2365 N N . ASP A 1 307 ? -4.463 0.043 -0.529 1.00 97.19 307 ASP A N 1
ATOM 2366 C CA . ASP A 1 307 ? -3.521 -0.559 -1.488 1.00 97.19 307 ASP A CA 1
ATOM 2367 C C . ASP A 1 307 ? -2.247 -1.114 -0.817 1.00 97.19 307 ASP A C 1
ATOM 2369 O O . ASP A 1 307 ? -1.232 -1.359 -1.476 1.00 97.19 307 ASP A O 1
ATOM 2373 N N . THR A 1 308 ? -2.298 -1.350 0.496 1.00 98.50 308 THR A N 1
ATOM 2374 C CA . THR A 1 308 ? -1.260 -2.069 1.239 1.00 98.50 308 THR A CA 1
ATOM 2375 C C . THR A 1 308 ? -1.653 -3.536 1.399 1.00 98.50 308 THR A C 1
ATOM 2377 O O . THR A 1 308 ? -2.701 -3.869 1.952 1.00 98.50 308 THR A O 1
ATOM 2380 N N . TYR A 1 309 ? -0.804 -4.440 0.926 1.00 98.25 309 TYR A N 1
ATOM 2381 C CA . TYR A 1 309 ? -0.916 -5.874 1.168 1.00 98.25 309 TYR A CA 1
ATOM 2382 C C . TYR A 1 309 ? -0.325 -6.239 2.529 1.00 98.25 309 TYR A C 1
ATOM 2384 O O . TYR A 1 309 ? 0.710 -5.694 2.910 1.00 98.25 309 TYR A O 1
ATOM 2392 N N . VAL A 1 310 ? -0.930 -7.203 3.226 1.00 98.19 310 VAL A N 1
ATOM 2393 C CA . VAL A 1 310 ? -0.462 -7.703 4.527 1.00 98.19 310 VAL A CA 1
ATOM 2394 C C . VAL A 1 310 ? -0.287 -9.222 4.491 1.00 98.19 310 VAL A C 1
ATOM 2396 O O . VAL A 1 310 ? -1.261 -9.962 4.395 1.00 98.19 310 VAL A O 1
ATOM 2399 N N . SER A 1 311 ? 0.944 -9.708 4.648 1.00 97.00 311 SER A N 1
ATOM 2400 C CA . SER A 1 311 ? 1.204 -11.121 4.943 1.00 97.00 311 SER A CA 1
ATOM 2401 C C . SER A 1 311 ? 0.987 -11.372 6.434 1.00 97.00 311 SER A C 1
ATOM 2403 O O . SER A 1 311 ? 1.871 -11.143 7.267 1.00 97.00 311 SER A O 1
ATOM 2405 N N . TRP A 1 312 ? -0.214 -11.836 6.783 1.00 96.62 312 TRP A N 1
ATOM 2406 C CA . TRP A 1 312 ? -0.600 -12.105 8.170 1.00 96.62 312 TRP A CA 1
ATOM 2407 C C . TRP A 1 312 ? 0.336 -13.074 8.897 1.00 96.62 312 TRP A C 1
ATOM 2409 O O . TRP A 1 312 ? 0.735 -12.754 10.019 1.00 96.62 312 TRP A O 1
ATOM 2419 N N . PRO A 1 313 ? 0.753 -14.215 8.308 1.00 94.75 313 PRO A N 1
ATOM 2420 C CA . PRO A 1 313 ? 1.655 -15.135 8.998 1.00 94.75 313 PRO A CA 1
ATOM 2421 C C . PRO A 1 313 ? 2.995 -14.496 9.368 1.00 94.75 313 PRO A C 1
ATOM 2423 O O . PRO A 1 313 ? 3.561 -14.824 10.410 1.00 94.75 313 PRO A O 1
ATOM 2426 N N . ASN A 1 314 ? 3.503 -13.578 8.542 1.00 96.12 314 ASN A N 1
ATOM 2427 C CA . ASN A 1 314 ? 4.734 -12.855 8.835 1.00 96.12 314 ASN A CA 1
ATOM 2428 C C . ASN A 1 314 ? 4.520 -11.727 9.846 1.00 96.12 314 ASN A C 1
ATOM 2430 O O . ASN A 1 314 ? 5.336 -11.573 10.755 1.00 96.12 314 ASN A O 1
ATOM 2434 N N . LEU A 1 315 ? 3.432 -10.963 9.713 1.00 97.50 315 LEU A N 1
ATOM 2435 C CA . LEU A 1 315 ? 3.107 -9.865 10.621 1.00 97.50 315 LEU A CA 1
ATOM 2436 C C . LEU A 1 315 ? 2.917 -10.359 12.061 1.00 97.50 315 LEU A C 1
ATOM 2438 O O . LEU A 1 315 ? 3.523 -9.803 12.973 1.00 97.50 315 LEU A O 1
ATOM 2442 N N . VAL A 1 316 ? 2.127 -11.421 12.260 1.00 96.44 316 VAL A N 1
ATOM 2443 C CA . VAL A 1 316 ? 1.878 -12.004 13.591 1.00 96.44 316 VAL A CA 1
ATOM 2444 C C . VAL A 1 316 ? 3.187 -12.475 14.216 1.00 96.44 316 VAL A C 1
ATOM 2446 O O . VAL A 1 316 ? 3.540 -12.037 15.305 1.00 96.44 316 VAL A O 1
ATOM 2449 N N . GLN A 1 317 ? 3.979 -13.260 13.478 1.00 94.56 317 GLN A N 1
ATOM 2450 C CA . GLN A 1 317 ? 5.275 -13.721 13.972 1.00 94.56 317 GLN A CA 1
ATOM 2451 C C . GLN A 1 317 ? 6.204 -12.557 14.337 1.00 94.56 317 GLN A C 1
ATOM 2453 O O . GLN A 1 317 ? 6.923 -12.634 15.332 1.00 94.56 317 GLN A O 1
ATOM 2458 N N . MET A 1 318 ? 6.250 -11.489 13.536 1.00 95.19 318 MET A N 1
ATOM 2459 C CA . MET A 1 318 ? 7.060 -10.310 13.855 1.00 95.19 318 MET A CA 1
ATOM 2460 C C . MET A 1 318 ? 6.625 -9.680 15.183 1.00 95.19 318 MET A C 1
ATOM 2462 O O . MET A 1 318 ? 7.477 -9.399 16.022 1.00 95.19 318 MET A O 1
ATOM 2466 N N . LEU A 1 319 ? 5.319 -9.485 15.383 1.00 96.31 319 LEU A N 1
ATOM 2467 C CA . LEU A 1 319 ? 4.774 -8.849 16.583 1.00 96.31 319 LEU A CA 1
ATOM 2468 C C . LEU A 1 319 ? 4.912 -9.715 17.840 1.00 96.31 319 LEU A C 1
ATOM 2470 O O . LEU A 1 319 ? 5.153 -9.163 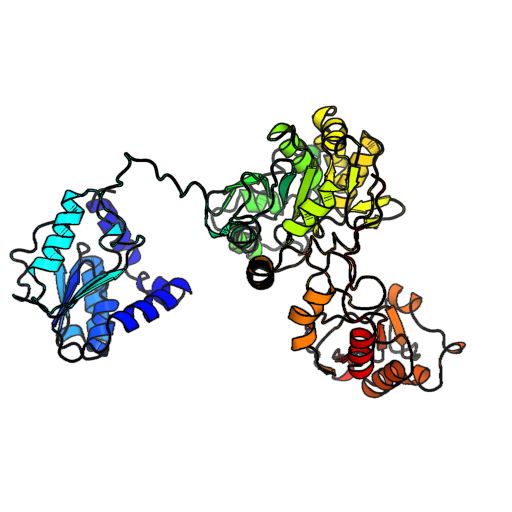18.910 1.00 96.31 319 LEU A O 1
ATOM 2474 N N . ASP A 1 320 ? 4.884 -11.044 17.713 1.00 93.94 320 ASP A N 1
ATOM 2475 C CA . ASP A 1 320 ? 5.131 -11.985 18.821 1.00 93.94 320 ASP A CA 1
ATOM 2476 C C . ASP A 1 320 ? 6.531 -11.836 19.448 1.00 93.94 320 ASP A C 1
ATOM 2478 O O . ASP A 1 320 ? 6.791 -12.330 20.547 1.00 93.94 320 ASP A O 1
ATOM 2482 N N . ARG A 1 321 ? 7.461 -11.168 18.754 1.00 92.69 321 ARG A N 1
ATOM 2483 C CA . ARG A 1 321 ? 8.827 -10.909 19.238 1.00 92.69 321 ARG A CA 1
ATOM 2484 C C . ARG A 1 321 ? 8.944 -9.633 20.070 1.00 92.69 321 ARG A C 1
ATOM 2486 O O . ARG A 1 321 ? 10.017 -9.382 20.615 1.00 92.69 321 ARG A O 1
ATOM 2493 N N . LEU A 1 322 ? 7.886 -8.828 20.142 1.00 94.81 322 LEU A N 1
ATOM 2494 C CA . LEU A 1 322 ? 7.902 -7.488 20.725 1.00 94.81 322 LEU A CA 1
ATOM 2495 C C . LEU A 1 322 ? 6.955 -7.393 21.923 1.00 94.81 322 LEU A C 1
ATOM 2497 O O . LEU A 1 322 ? 5.907 -8.031 21.957 1.00 94.81 322 LEU A O 1
ATOM 2501 N N . ASP A 1 323 ? 7.299 -6.549 22.897 1.00 95.06 323 ASP A N 1
ATOM 2502 C CA . ASP A 1 323 ? 6.460 -6.286 24.069 1.00 95.06 323 ASP A CA 1
ATOM 2503 C C . ASP A 1 323 ? 5.444 -5.139 23.824 1.00 95.06 323 ASP A C 1
ATOM 2505 O O . ASP A 1 323 ? 5.846 -3.965 23.800 1.00 95.06 323 ASP A O 1
ATOM 2509 N N . PRO A 1 324 ? 4.126 -5.422 23.699 1.00 96.81 324 PRO A N 1
ATOM 2510 C CA . PRO A 1 324 ? 3.092 -4.399 23.502 1.00 96.81 324 PRO A CA 1
ATOM 2511 C C . PRO A 1 324 ? 2.861 -3.515 24.739 1.00 96.81 324 PRO A C 1
ATOM 2513 O O . PRO A 1 324 ? 2.218 -2.466 24.647 1.00 96.81 324 PRO A O 1
ATOM 2516 N N . SER A 1 325 ? 3.383 -3.898 25.911 1.00 96.62 325 SER A N 1
ATOM 2517 C CA . SER A 1 325 ? 3.280 -3.090 27.132 1.00 96.62 325 SER A CA 1
ATOM 2518 C C . SER A 1 325 ? 4.252 -1.904 27.158 1.00 96.62 325 SER A C 1
ATOM 2520 O O . SER A 1 325 ? 4.120 -1.018 28.011 1.00 96.62 325 SER A O 1
ATOM 2522 N N . LYS A 1 326 ? 5.194 -1.852 26.207 1.00 97.00 326 LYS A N 1
ATOM 2523 C CA . LYS A 1 326 ? 6.097 -0.720 25.973 1.00 97.00 326 LYS A CA 1
ATOM 2524 C C . LYS A 1 326 ? 5.482 0.271 25.002 1.00 97.00 326 LYS A C 1
ATOM 2526 O O . LYS A 1 326 ? 4.712 -0.102 24.126 1.00 97.00 326 LYS A O 1
ATOM 2531 N N . GLU A 1 327 ? 5.828 1.543 25.141 1.00 97.69 327 GLU A N 1
ATOM 2532 C CA . GLU A 1 327 ? 5.382 2.602 24.233 1.00 97.69 327 GLU A CA 1
ATOM 2533 C C . GLU A 1 327 ? 6.133 2.464 22.905 1.00 97.69 327 GLU A C 1
ATOM 2535 O O . GLU A 1 327 ? 7.308 2.806 22.818 1.00 97.69 327 GLU A O 1
ATOM 2540 N N . ARG A 1 328 ? 5.472 1.886 21.895 1.00 97.44 328 ARG A N 1
ATOM 2541 C CA . ARG A 1 328 ? 6.067 1.590 20.589 1.00 97.44 328 ARG A CA 1
ATOM 2542 C C . ARG A 1 328 ? 5.270 2.255 19.482 1.00 97.44 328 ARG A C 1
ATOM 2544 O O . ARG A 1 328 ? 4.042 2.147 19.443 1.00 97.44 328 ARG A O 1
ATOM 2551 N N . TYR A 1 329 ? 6.003 2.859 18.560 1.00 98.50 329 TYR A N 1
ATOM 2552 C CA . TYR A 1 329 ? 5.532 3.283 17.252 1.00 98.50 329 TYR A CA 1
ATOM 2553 C C . TYR A 1 329 ? 6.489 2.684 16.226 1.00 98.50 329 TYR A C 1
ATOM 2555 O O . TYR A 1 329 ? 7.668 3.010 16.236 1.00 98.50 329 TYR A O 1
ATOM 2563 N N . LEU A 1 330 ? 6.013 1.758 15.402 1.00 98.31 330 LEU A N 1
ATOM 2564 C CA . LEU A 1 330 ? 6.841 0.963 14.503 1.00 98.31 330 LEU A CA 1
ATOM 2565 C C . LEU A 1 330 ? 6.445 1.230 13.050 1.00 98.31 330 LEU A C 1
ATOM 2567 O O . LEU A 1 330 ? 5.256 1.326 12.740 1.00 98.31 330 LEU A O 1
ATOM 2571 N N . GLY A 1 331 ? 7.416 1.271 12.143 1.00 97.56 331 GLY A N 1
ATOM 2572 C CA . GLY A 1 331 ? 7.134 1.281 10.709 1.00 97.56 331 GLY A CA 1
ATOM 2573 C C . GLY A 1 331 ? 8.381 1.332 9.836 1.00 97.56 331 GLY A C 1
ATOM 2574 O O . GLY A 1 331 ? 9.497 1.103 10.302 1.00 97.56 331 GLY A O 1
ATOM 2575 N N . SER A 1 332 ? 8.178 1.633 8.553 1.00 96.94 332 SER A N 1
ATOM 2576 C CA . SER A 1 332 ? 9.262 1.935 7.612 1.00 96.94 332 SER A CA 1
ATOM 2577 C C . SER A 1 332 ? 9.629 3.416 7.740 1.00 96.94 332 SER A C 1
ATOM 2579 O O . SER A 1 332 ? 8.812 4.250 7.345 1.00 96.94 332 SER A O 1
ATOM 2581 N N . PRO A 1 333 ? 10.796 3.779 8.299 1.00 95.44 333 PRO A N 1
ATOM 2582 C CA . PRO A 1 333 ? 11.112 5.172 8.577 1.00 95.44 333 PRO A CA 1
ATOM 2583 C C . PRO A 1 333 ? 11.360 5.969 7.291 1.00 95.44 333 PRO A C 1
ATOM 2585 O O . PRO A 1 333 ? 12.042 5.521 6.372 1.00 95.44 333 PRO A O 1
ATOM 2588 N N . THR A 1 334 ? 10.846 7.188 7.276 1.00 94.94 334 THR A N 1
ATOM 2589 C CA . THR A 1 334 ? 11.167 8.275 6.350 1.00 94.94 334 THR A CA 1
ATOM 2590 C C . THR A 1 334 ? 11.428 9.545 7.171 1.00 94.94 334 THR A C 1
ATOM 2592 O O . THR A 1 334 ? 11.308 9.535 8.400 1.00 94.94 334 THR A O 1
ATOM 2595 N N . MET A 1 335 ? 11.866 10.622 6.526 1.00 94.12 335 MET A N 1
ATOM 2596 C CA . MET A 1 335 ? 12.413 11.808 7.183 1.00 94.12 335 MET A CA 1
ATOM 2597 C C . MET A 1 335 ? 11.908 13.090 6.524 1.00 94.12 335 MET A C 1
ATOM 2599 O O . MET A 1 335 ? 12.079 13.286 5.324 1.00 94.12 335 MET A O 1
ATOM 2603 N N . ILE A 1 336 ? 11.369 14.003 7.333 1.00 93.19 336 ILE A N 1
ATOM 2604 C CA . ILE A 1 336 ? 11.147 15.405 6.957 1.00 93.19 336 ILE A CA 1
ATOM 2605 C C . ILE A 1 336 ? 11.921 16.265 7.954 1.00 93.19 336 ILE A C 1
ATOM 2607 O O . ILE A 1 336 ? 11.710 16.196 9.168 1.00 93.19 336 ILE A O 1
ATOM 2611 N N . GLY A 1 337 ? 12.869 17.056 7.446 1.00 90.94 337 GLY A N 1
ATOM 2612 C CA . GLY A 1 337 ? 13.821 17.775 8.291 1.00 90.94 337 GLY A CA 1
ATOM 2613 C C . GLY A 1 337 ? 14.611 16.805 9.174 1.00 90.94 337 GLY A C 1
ATOM 2614 O O . GLY A 1 337 ? 15.333 15.958 8.662 1.00 90.94 337 GLY A O 1
ATOM 2615 N N . ASN A 1 338 ? 14.448 16.922 10.495 1.00 91.12 338 ASN A N 1
ATOM 2616 C CA . ASN A 1 338 ? 15.088 16.053 11.493 1.00 91.12 338 ASN A CA 1
ATOM 2617 C C . ASN A 1 338 ? 14.096 15.121 12.212 1.00 91.12 338 ASN A C 1
ATOM 2619 O O . ASN A 1 338 ? 14.436 14.553 13.249 1.00 91.12 338 ASN A O 1
ATOM 2623 N N . VAL A 1 339 ? 12.864 15.001 11.712 1.00 94.12 339 VAL A N 1
ATOM 2624 C CA . VAL A 1 339 ? 11.811 14.203 12.347 1.00 94.12 339 VAL A CA 1
ATOM 2625 C C . VAL A 1 339 ? 11.639 12.894 11.574 1.00 94.12 339 VAL A C 1
ATOM 2627 O O . VAL A 1 339 ? 11.185 12.933 10.425 1.00 94.12 339 VAL A O 1
ATOM 2630 N N . PRO A 1 340 ? 11.983 11.741 12.178 1.00 96.12 340 PRO A N 1
ATOM 2631 C CA . PRO A 1 340 ? 11.686 10.445 11.594 1.00 96.12 340 PRO A CA 1
ATOM 2632 C C . PRO A 1 340 ? 10.210 10.086 11.811 1.00 96.12 340 PRO A C 1
ATOM 2634 O O . PRO A 1 340 ? 9.665 10.276 12.902 1.00 96.12 340 PRO A O 1
ATOM 2637 N N . PHE A 1 341 ? 9.564 9.527 10.792 1.00 97.50 341 PHE A N 1
ATOM 2638 C CA . PHE A 1 341 ? 8.179 9.053 10.858 1.00 97.50 341 PHE A CA 1
ATOM 2639 C C . PHE A 1 341 ? 7.999 7.767 10.053 1.00 97.50 341 PHE A C 1
ATOM 2641 O O . PHE A 1 341 ? 8.766 7.502 9.132 1.00 97.50 341 PHE A O 1
ATOM 2648 N N . ALA A 1 342 ? 7.012 6.941 10.407 1.00 97.88 342 ALA A N 1
ATOM 2649 C CA . ALA A 1 342 ? 6.671 5.779 9.597 1.00 97.88 342 ALA A CA 1
ATOM 2650 C C . ALA A 1 342 ? 5.944 6.228 8.323 1.00 97.88 342 ALA A C 1
ATOM 2652 O O . ALA A 1 342 ? 4.972 6.973 8.407 1.00 97.88 342 ALA A O 1
ATOM 2653 N N . HIS A 1 343 ? 6.396 5.748 7.166 1.00 97.00 343 HIS A N 1
ATOM 2654 C CA . HIS A 1 343 ? 5.725 5.958 5.887 1.00 97.00 343 HIS A CA 1
ATOM 2655 C C . HIS A 1 343 ? 4.318 5.341 5.920 1.00 97.00 343 HIS A C 1
ATOM 2657 O O . HIS A 1 343 ? 4.184 4.127 6.099 1.00 97.00 343 HIS A O 1
ATOM 2663 N N . GLY A 1 344 ? 3.281 6.168 5.751 1.00 93.62 344 GLY A N 1
ATOM 2664 C CA . GLY A 1 344 ? 1.880 5.774 5.931 1.00 93.62 344 GLY A CA 1
ATOM 2665 C C . GLY A 1 344 ? 1.456 4.599 5.052 1.00 93.62 344 GLY A C 1
ATOM 2666 O O . GLY A 1 344 ? 0.876 3.635 5.552 1.00 93.62 344 GLY A O 1
ATOM 2667 N N . GLY A 1 345 ? 1.841 4.631 3.775 1.00 94.38 345 GLY A N 1
ATOM 2668 C CA . GLY A 1 345 ? 1.507 3.587 2.810 1.00 94.38 345 GLY A CA 1
ATOM 2669 C C . GLY A 1 345 ? 2.131 2.224 3.125 1.00 94.38 345 GLY A C 1
ATOM 2670 O O . GLY A 1 345 ? 1.495 1.182 2.970 1.00 94.38 345 GLY A O 1
ATOM 2671 N N . SER A 1 346 ? 3.346 2.197 3.682 1.00 97.56 346 SER A N 1
ATOM 2672 C CA . SER A 1 346 ? 3.980 0.938 4.117 1.00 97.56 346 SER A CA 1
ATOM 2673 C C . SER A 1 346 ? 3.180 0.233 5.217 1.00 97.56 346 SER A C 1
ATOM 2675 O O . SER A 1 346 ? 3.358 -0.964 5.448 1.00 97.56 346 SER A O 1
ATOM 2677 N N . GLY A 1 347 ? 2.314 0.982 5.898 1.00 98.00 347 GLY A N 1
ATOM 2678 C CA . GLY A 1 347 ? 1.676 0.615 7.142 1.00 98.00 347 GLY A CA 1
ATOM 2679 C C . GLY A 1 347 ? 2.546 0.963 8.348 1.00 98.00 347 GLY A C 1
ATOM 2680 O O . GLY A 1 347 ? 3.778 0.994 8.286 1.00 98.00 347 GLY A O 1
ATOM 2681 N N . TYR A 1 348 ? 1.889 1.219 9.474 1.00 98.69 348 TYR A N 1
ATOM 2682 C CA . TYR A 1 348 ? 2.545 1.503 10.746 1.00 98.69 348 TYR A CA 1
ATOM 2683 C C . TYR A 1 348 ? 1.784 0.882 11.910 1.00 98.69 348 TYR A C 1
ATOM 2685 O O . TYR A 1 348 ? 0.590 0.595 11.829 1.00 98.69 348 TYR A O 1
ATOM 2693 N N . ILE A 1 349 ? 2.495 0.645 13.007 1.00 98.81 349 ILE A N 1
ATOM 2694 C CA . ILE A 1 349 ? 1.993 -0.135 14.134 1.00 98.81 349 ILE A CA 1
ATOM 2695 C C . ILE A 1 349 ? 2.206 0.653 15.417 1.00 98.81 349 ILE A C 1
ATOM 2697 O O . ILE A 1 349 ? 3.288 1.181 15.663 1.00 98.81 349 ILE A O 1
ATOM 2701 N N . VAL A 1 350 ? 1.178 0.721 16.255 1.00 98.81 350 VAL A N 1
ATOM 2702 C CA . VAL A 1 350 ? 1.238 1.386 17.558 1.00 98.81 350 VAL A CA 1
ATOM 2703 C C . VAL A 1 350 ? 0.855 0.380 18.634 1.00 98.81 350 VAL A C 1
ATOM 2705 O O . VAL A 1 350 ? -0.153 -0.318 18.507 1.00 98.81 350 VAL A O 1
ATOM 2708 N N . SER A 1 351 ? 1.658 0.276 19.691 1.00 98.75 351 SER A N 1
ATOM 2709 C CA . SER A 1 351 ? 1.361 -0.646 20.791 1.00 98.75 351 SER A CA 1
ATOM 2710 C C . SER A 1 351 ? 0.166 -0.196 21.628 1.00 98.75 351 SER A C 1
ATOM 2712 O O . SER A 1 351 ? -0.190 0.988 21.674 1.00 98.75 351 SER A O 1
ATOM 2714 N N . SER A 1 352 ? -0.419 -1.136 22.368 1.00 98.19 352 SER A N 1
ATOM 2715 C CA . SER A 1 352 ? -1.505 -0.883 23.317 1.00 98.19 352 SER A CA 1
ATOM 2716 C C . SER A 1 352 ? -1.149 0.207 24.317 1.00 98.19 352 SER A C 1
ATOM 2718 O O . SER A 1 352 ? -1.938 1.127 24.556 1.00 98.19 352 SER A O 1
ATOM 2720 N N . LYS A 1 353 ? 0.073 0.153 24.858 1.00 98.56 353 LYS A N 1
ATOM 2721 C CA . LYS A 1 353 ? 0.574 1.138 25.809 1.00 98.56 353 LYS A CA 1
ATOM 2722 C C . LYS A 1 353 ? 0.662 2.529 25.185 1.00 98.56 353 LYS A C 1
ATOM 2724 O O . LYS A 1 353 ? 0.200 3.483 25.819 1.00 98.56 353 LYS A O 1
ATOM 2729 N N . ALA A 1 354 ? 1.217 2.638 23.976 1.00 98.69 354 ALA A N 1
ATOM 2730 C CA . ALA A 1 354 ? 1.341 3.908 23.267 1.00 98.69 354 ALA A CA 1
ATOM 2731 C C . ALA A 1 354 ? -0.035 4.482 22.902 1.00 98.69 354 ALA A C 1
ATOM 2733 O O . ALA A 1 354 ? -0.296 5.636 23.223 1.00 98.69 354 ALA A O 1
ATOM 2734 N N . MET A 1 355 ? -0.963 3.684 22.362 1.00 98.62 355 MET A N 1
ATOM 2735 C CA . MET A 1 355 ? -2.336 4.133 22.078 1.00 98.62 355 MET A CA 1
ATOM 2736 C C . MET A 1 355 ? -3.067 4.606 23.342 1.00 98.62 355 MET A C 1
ATOM 2738 O O . MET A 1 355 ? -3.707 5.661 23.345 1.00 98.62 355 MET A O 1
ATOM 2742 N N . ALA A 1 356 ? -2.924 3.873 24.450 1.00 98.62 356 ALA A N 1
ATOM 2743 C CA . ALA A 1 356 ? -3.518 4.247 25.727 1.00 98.62 356 ALA A CA 1
ATOM 2744 C C . ALA A 1 356 ? -2.952 5.562 26.282 1.00 98.62 356 ALA A C 1
ATOM 2746 O O . ALA A 1 356 ? -3.714 6.358 26.834 1.00 98.62 356 ALA A O 1
ATOM 2747 N N . GLN A 1 357 ? -1.637 5.802 26.167 1.00 98.69 357 GLN A N 1
ATOM 2748 C CA . GLN A 1 357 ? -1.051 7.083 26.574 1.00 98.69 357 GLN A CA 1
ATOM 2749 C C . GLN A 1 357 ? -1.426 8.206 25.608 1.00 98.69 357 GLN A C 1
ATOM 2751 O O . GLN A 1 357 ? -1.764 9.287 26.071 1.00 98.69 357 GLN A O 1
ATOM 2756 N N . PHE A 1 358 ? -1.390 7.956 24.300 1.00 98.62 358 PHE A N 1
ATOM 2757 C CA . PHE A 1 358 ? -1.581 8.969 23.272 1.00 98.62 358 PHE A CA 1
ATOM 2758 C C . PHE A 1 358 ? -3.025 9.462 23.234 1.00 98.62 358 PHE A C 1
ATOM 2760 O O . PHE A 1 358 ? -3.290 10.585 23.643 1.00 98.62 358 PHE A O 1
ATOM 2767 N N . VAL A 1 359 ? -3.970 8.614 22.827 1.00 98.19 359 VAL A N 1
ATOM 2768 C CA . VAL A 1 359 ? -5.379 9.002 22.630 1.00 98.19 359 VAL A CA 1
ATOM 2769 C C . VAL A 1 359 ? -6.273 8.622 23.809 1.00 98.19 359 VAL A C 1
ATOM 2771 O O . VAL A 1 359 ? -7.286 9.271 24.056 1.00 98.19 359 VAL A O 1
ATOM 2774 N N . GLY A 1 360 ? -5.905 7.589 24.575 1.00 97.44 360 GLY A N 1
ATOM 2775 C CA . GLY A 1 360 ? -6.695 7.134 25.722 1.00 97.44 360 GLY A CA 1
ATOM 2776 C C . GLY A 1 360 ? -6.679 8.106 26.903 1.00 97.44 360 GLY A C 1
ATOM 2777 O O . GLY A 1 360 ? -7.713 8.340 27.527 1.00 97.44 360 GLY A O 1
ATOM 2778 N N . LYS A 1 361 ? -5.511 8.683 27.212 1.00 98.06 361 LYS A N 1
ATOM 2779 C CA . LYS A 1 361 ? -5.340 9.676 28.286 1.00 98.06 361 LYS A CA 1
ATOM 2780 C C . LYS A 1 361 ? -5.483 11.125 27.827 1.00 98.06 361 LYS A C 1
ATOM 2782 O O . LYS A 1 361 ? -5.662 11.987 28.683 1.00 98.06 361 LYS A O 1
ATOM 2787 N N . ASN A 1 362 ? -5.449 11.380 26.521 1.00 97.69 362 ASN A N 1
ATOM 2788 C CA . ASN A 1 362 ? -5.631 12.712 25.944 1.00 97.69 362 ASN A CA 1
ATOM 2789 C C . ASN A 1 362 ? -6.818 12.711 24.964 1.00 97.69 362 ASN A C 1
ATOM 2791 O O . ASN A 1 362 ? -6.626 12.829 23.754 1.00 97.69 362 ASN A O 1
ATOM 2795 N N . PRO A 1 363 ? -8.062 12.546 25.451 1.00 95.00 363 PRO A N 1
ATOM 2796 C CA . PRO A 1 363 ? -9.232 12.662 24.589 1.00 95.00 363 PRO A CA 1
ATOM 2797 C C . PRO A 1 363 ? -9.311 14.074 23.988 1.00 95.00 363 PRO A C 1
ATOM 2799 O O . PRO A 1 363 ? -9.198 15.062 24.712 1.00 95.00 363 PRO A O 1
ATOM 2802 N N . GLY A 1 364 ? -9.527 14.170 22.677 1.00 96.00 364 GLY A N 1
ATOM 2803 C CA . GLY A 1 364 ? -9.509 15.427 21.928 1.00 96.00 364 GLY A CA 1
ATOM 2804 C C . GLY A 1 364 ? -8.128 15.803 21.383 1.00 96.00 364 GLY A C 1
ATOM 2805 O O . GLY A 1 364 ? -7.988 16.889 20.820 1.00 96.00 364 GLY A O 1
ATOM 2806 N N . VAL A 1 365 ? -7.113 14.935 21.516 1.00 97.94 365 VAL A N 1
ATOM 2807 C CA . VAL A 1 365 ? -5.767 15.190 20.973 1.00 97.94 365 VAL A CA 1
ATOM 2808 C C . VAL A 1 365 ? -5.806 15.419 19.466 1.00 97.94 365 VAL A C 1
ATOM 2810 O O . VAL A 1 365 ? -5.094 16.284 18.972 1.00 97.94 365 VAL A O 1
ATOM 2813 N N . ALA A 1 366 ? -6.689 14.741 18.727 1.00 97.81 366 ALA A N 1
ATOM 2814 C CA . ALA A 1 366 ? -6.827 14.981 17.292 1.00 97.81 366 ALA A CA 1
ATOM 2815 C C . ALA A 1 366 ? -7.150 16.455 16.989 1.00 97.81 366 ALA A C 1
ATOM 2817 O O . ALA A 1 366 ? -6.465 17.099 16.193 1.00 97.81 366 ALA A O 1
ATOM 2818 N N . ASN A 1 367 ? -8.099 17.037 17.728 1.00 98.19 367 ASN A N 1
ATOM 2819 C CA . ASN A 1 367 ? -8.492 18.429 17.539 1.00 98.19 367 ASN A CA 1
ATOM 2820 C C . ASN A 1 367 ? -7.391 19.437 17.886 1.00 98.19 367 ASN A C 1
ATOM 2822 O O . ASN A 1 367 ? -7.348 20.505 17.276 1.00 98.19 367 ASN A O 1
ATOM 2826 N N . SER A 1 368 ? -6.471 19.125 18.808 1.00 98.06 368 SER A N 1
ATOM 2827 C CA . SER A 1 368 ? -5.362 20.043 19.114 1.00 98.06 368 SER A CA 1
ATOM 2828 C C . SER A 1 368 ? -4.357 20.195 17.966 1.00 98.06 368 SER A C 1
ATOM 2830 O O . SER A 1 368 ? -3.604 21.168 17.955 1.00 98.06 368 SER A O 1
ATOM 2832 N N . PHE A 1 369 ? -4.357 19.278 16.990 1.00 98.19 369 PHE A N 1
ATOM 2833 C CA . PHE A 1 369 ? -3.480 19.340 15.815 1.00 98.19 369 PHE A CA 1
ATOM 2834 C C . PHE A 1 369 ? -4.182 19.834 14.541 1.00 98.19 369 PHE A C 1
ATOM 2836 O O . PHE A 1 369 ? -3.488 20.248 13.614 1.00 98.19 369 PHE A O 1
ATOM 2843 N N . ASP A 1 370 ? -5.519 19.880 14.500 1.00 98.06 370 ASP A N 1
ATOM 2844 C CA . ASP A 1 370 ? -6.304 20.222 13.299 1.00 98.06 370 ASP A CA 1
ATOM 2845 C C . ASP A 1 370 ? -5.839 21.517 12.608 1.00 98.06 370 ASP A C 1
ATOM 2847 O O . ASP A 1 370 ? -5.653 21.557 11.392 1.00 98.06 370 ASP A O 1
ATOM 2851 N N . VAL A 1 371 ? -5.608 22.591 13.372 1.00 97.75 371 VAL A N 1
ATOM 2852 C CA . VAL A 1 371 ? -5.181 23.883 12.805 1.00 97.75 371 VAL A CA 1
ATOM 2853 C C . VAL A 1 371 ? -3.731 23.834 12.313 1.00 97.75 371 VAL A C 1
ATOM 2855 O O . VAL A 1 371 ? -3.415 24.434 11.286 1.00 97.75 371 VAL A O 1
ATOM 2858 N N . ARG A 1 372 ? -2.852 23.097 13.005 1.00 97.12 372 ARG A N 1
ATOM 2859 C CA . ARG A 1 372 ? -1.429 22.970 12.646 1.00 97.12 372 ARG A CA 1
ATOM 2860 C C . ARG A 1 372 ? -1.245 22.203 11.337 1.00 97.12 372 ARG A C 1
ATOM 2862 O O . ARG A 1 372 ? -0.444 22.623 10.511 1.00 97.12 372 ARG A O 1
ATOM 2869 N N . ILE A 1 373 ? -2.033 21.148 11.119 1.00 96.69 373 ILE A N 1
ATOM 2870 C CA . ILE A 1 373 ? -1.973 20.290 9.921 1.00 96.69 373 ILE A CA 1
ATOM 2871 C C . ILE A 1 373 ? -2.140 21.089 8.613 1.00 96.69 373 ILE A C 1
ATOM 2873 O O . ILE A 1 373 ? -1.604 20.701 7.578 1.00 96.69 373 ILE A O 1
ATOM 2877 N N . LYS A 1 374 ? -2.829 22.240 8.641 1.00 94.94 374 LYS A N 1
ATOM 2878 C CA . LYS A 1 374 ? -3.014 23.110 7.463 1.00 94.94 374 LYS A CA 1
ATOM 2879 C C . LYS A 1 374 ? -1.697 23.477 6.775 1.00 94.94 374 LYS A C 1
ATOM 2881 O O . LYS A 1 374 ? -1.665 23.550 5.553 1.00 94.94 374 LYS A O 1
ATOM 2886 N N . ALA A 1 375 ? -0.638 23.709 7.549 1.00 94.19 375 ALA A N 1
ATOM 2887 C CA . ALA A 1 375 ? 0.658 24.166 7.048 1.00 94.19 375 ALA A CA 1
ATOM 2888 C C . ALA A 1 375 ? 1.617 23.022 6.671 1.00 94.19 375 ALA A C 1
ATOM 2890 O O . ALA A 1 375 ? 2.778 23.279 6.369 1.00 94.19 375 ALA A O 1
ATOM 2891 N N . GLU A 1 376 ? 1.146 21.778 6.713 1.00 94.62 376 GLU A N 1
ATOM 2892 C CA . GLU A 1 376 ? 1.974 20.579 6.611 1.00 94.62 376 GLU A CA 1
ATOM 2893 C C . GLU A 1 376 ? 1.540 19.739 5.405 1.00 94.62 376 GLU A C 1
ATOM 2895 O O . GLU A 1 376 ? 0.396 19.828 4.946 1.00 94.62 376 GLU A O 1
ATOM 2900 N N . CYS A 1 377 ? 2.456 18.923 4.879 1.00 89.62 377 CYS A N 1
ATOM 2901 C CA . CYS A 1 377 ? 2.203 18.145 3.663 1.00 89.62 377 CYS A CA 1
ATOM 2902 C C . CYS A 1 377 ? 1.408 16.861 3.905 1.00 89.62 377 CYS A C 1
ATOM 2904 O O . CYS A 1 377 ? 0.700 16.407 3.011 1.00 89.62 377 CYS A O 1
ATOM 2906 N N . CYS A 1 378 ? 1.605 16.230 5.067 1.00 93.12 378 CYS A N 1
ATOM 2907 C CA . CYS A 1 378 ? 1.469 14.782 5.169 1.00 93.12 378 CYS A CA 1
ATOM 2908 C C . CYS A 1 378 ? 0.893 14.358 6.531 1.00 93.12 378 CYS A C 1
ATOM 2910 O O . CYS A 1 378 ? 1.335 14.825 7.587 1.00 93.12 378 CYS A O 1
ATOM 2912 N N . GLY A 1 379 ? -0.109 13.474 6.511 1.00 95.69 379 GLY A N 1
ATOM 2913 C CA . GLY A 1 379 ? -0.826 13.027 7.714 1.00 95.69 379 GLY A CA 1
ATOM 2914 C C . GLY A 1 379 ? -0.043 12.052 8.589 1.00 95.69 379 GLY A C 1
ATOM 2915 O O . GLY A 1 379 ? -0.159 12.090 9.811 1.00 95.69 379 GLY A O 1
ATOM 2916 N N . ASP A 1 380 ? 0.786 11.208 7.984 1.00 96.62 380 ASP A N 1
ATOM 2917 C CA . ASP A 1 380 ? 1.685 10.264 8.657 1.00 96.62 380 ASP A CA 1
ATOM 2918 C C . ASP A 1 380 ? 2.842 10.976 9.379 1.00 96.62 380 ASP A C 1
ATOM 2920 O O . ASP A 1 380 ? 3.146 10.669 10.536 1.00 96.62 380 ASP A O 1
ATOM 2924 N N . TYR A 1 381 ? 3.410 12.009 8.755 1.00 97.94 381 TYR A N 1
ATOM 2925 C CA . TYR A 1 381 ? 4.327 12.942 9.406 1.00 97.94 381 TYR A CA 1
ATOM 2926 C C . TYR A 1 381 ? 3.666 13.599 10.624 1.00 97.94 381 TYR A C 1
ATOM 2928 O O . TYR A 1 381 ? 4.208 13.556 11.731 1.00 97.94 381 TYR A O 1
ATOM 2936 N N . MET A 1 382 ? 2.457 14.146 10.456 1.00 98.06 382 MET A N 1
ATOM 2937 C CA . MET A 1 382 ? 1.743 14.792 11.559 1.00 98.06 382 MET A CA 1
ATOM 2938 C C . MET A 1 382 ? 1.309 13.822 12.657 1.00 98.06 382 MET A C 1
ATOM 2940 O O . MET A 1 382 ? 1.245 14.214 13.822 1.00 98.06 382 MET A O 1
ATOM 2944 N N . PHE A 1 383 ? 1.083 12.552 12.329 1.00 98.56 383 PHE A N 1
ATOM 2945 C CA . PHE A 1 383 ? 0.858 11.501 13.313 1.00 98.56 383 PHE A CA 1
ATOM 2946 C C . PHE A 1 383 ? 2.096 11.262 14.189 1.00 98.56 383 PHE A C 1
ATOM 2948 O O . PHE A 1 383 ? 1.978 11.201 15.413 1.00 98.56 383 PHE A O 1
ATOM 2955 N N . ALA A 1 384 ? 3.289 11.198 13.587 1.00 98.44 384 ALA A N 1
ATOM 2956 C CA . ALA A 1 384 ? 4.546 11.065 14.324 1.00 98.44 384 ALA A CA 1
ATOM 2957 C C . ALA A 1 384 ? 4.840 12.294 15.196 1.00 98.44 384 ALA A C 1
ATOM 2959 O O . ALA A 1 384 ? 5.213 12.149 16.360 1.00 98.44 384 ALA A O 1
ATOM 2960 N N . VAL A 1 385 ? 4.609 13.499 14.662 1.00 98.19 385 VAL A N 1
ATOM 2961 C CA . VAL A 1 385 ? 4.702 14.750 15.427 1.00 98.19 385 VAL A CA 1
ATOM 2962 C C . VAL A 1 385 ? 3.750 14.716 16.621 1.00 98.19 385 VAL A C 1
ATOM 2964 O O . VAL A 1 385 ? 4.169 15.009 17.736 1.00 98.19 385 VAL A O 1
ATOM 2967 N N . ALA A 1 386 ? 2.493 14.313 16.426 1.00 98.38 386 ALA A N 1
ATOM 2968 C CA . ALA A 1 386 ? 1.511 14.258 17.502 1.00 98.38 386 ALA A CA 1
ATOM 2969 C C . ALA A 1 386 ? 1.859 13.220 18.578 1.00 98.38 386 ALA A C 1
ATOM 2971 O O . ALA A 1 386 ? 1.716 13.510 19.768 1.00 98.38 386 ALA A O 1
ATOM 2972 N N . LEU A 1 387 ? 2.357 12.041 18.191 1.00 98.44 387 LEU A N 1
ATOM 2973 C CA . LEU A 1 387 ? 2.864 11.038 19.131 1.00 98.44 387 LEU A CA 1
ATOM 2974 C C . LEU A 1 387 ? 4.032 11.582 19.958 1.00 98.44 387 LEU A C 1
ATOM 2976 O O . LEU A 1 387 ? 4.014 11.492 21.187 1.00 98.44 387 LEU A O 1
ATOM 2980 N N . ASN A 1 388 ? 5.022 12.185 19.304 1.00 98.19 388 ASN A N 1
ATOM 2981 C CA . ASN A 1 388 ? 6.192 12.722 19.985 1.00 98.19 388 ASN A CA 1
ATOM 2982 C C . ASN A 1 388 ? 5.837 13.907 20.900 1.00 98.19 388 ASN A C 1
ATOM 2984 O O . ASN A 1 388 ? 6.228 13.919 22.064 1.00 98.19 388 ASN A O 1
ATOM 2988 N N . ASP A 1 389 ? 5.039 14.863 20.420 1.00 98.38 389 ASP A N 1
ATOM 2989 C CA . ASP A 1 389 ? 4.637 16.047 21.190 1.00 98.38 389 ASP A CA 1
ATOM 2990 C C . ASP A 1 389 ? 3.752 15.680 22.398 1.00 98.38 389 ASP A C 1
ATOM 2992 O O . ASP A 1 389 ? 3.786 16.366 23.420 1.00 98.38 389 ASP A O 1
ATOM 2996 N N . THR A 1 390 ? 2.969 14.596 22.305 1.00 98.44 390 THR A N 1
ATOM 2997 C CA . THR A 1 390 ? 2.035 14.190 23.371 1.00 98.44 390 THR A CA 1
ATOM 2998 C C . THR A 1 390 ? 2.667 13.229 24.378 1.00 98.44 390 THR A C 1
ATOM 3000 O O . THR A 1 390 ? 2.396 13.336 25.576 1.00 98.44 390 THR A O 1
ATOM 3003 N N . ILE A 1 391 ? 3.469 12.262 23.915 1.00 98.44 391 ILE A N 1
ATOM 3004 C CA . ILE A 1 391 ? 3.990 11.169 24.756 1.00 98.44 391 ILE A CA 1
ATOM 3005 C C . ILE A 1 391 ? 5.488 10.878 24.575 1.00 98.44 391 ILE A C 1
ATOM 3007 O O . ILE A 1 391 ? 6.004 9.988 25.241 1.00 98.44 391 ILE A O 1
ATOM 3011 N N . GLY A 1 392 ? 6.207 11.615 23.724 1.00 98.00 392 GLY A N 1
ATOM 3012 C CA . GLY A 1 392 ? 7.661 11.478 23.559 1.00 98.00 392 GLY A CA 1
ATOM 3013 C C . GLY A 1 392 ? 8.117 10.216 22.820 1.00 98.00 392 GLY A C 1
ATOM 3014 O O . GLY A 1 392 ? 9.250 9.780 23.013 1.00 98.00 392 GLY A O 1
ATOM 3015 N N . VAL A 1 393 ? 7.244 9.610 22.009 1.00 97.94 393 VAL A N 1
ATOM 3016 C CA . VAL A 1 393 ? 7.544 8.395 21.235 1.00 97.94 393 VAL A CA 1
ATOM 3017 C C . VAL A 1 393 ? 7.919 8.752 19.799 1.00 97.94 393 VAL A C 1
ATOM 3019 O O . VAL A 1 393 ? 7.169 9.439 19.107 1.00 97.94 393 VAL A O 1
ATOM 3022 N N . THR A 1 394 ? 9.049 8.220 19.338 1.00 97.12 394 THR A N 1
ATOM 3023 C CA . THR A 1 394 ? 9.519 8.287 17.947 1.00 97.12 394 THR A CA 1
ATOM 3024 C C . THR A 1 394 ? 9.420 6.921 17.269 1.00 97.12 394 THR A C 1
ATOM 3026 O O . THR A 1 394 ? 9.260 5.906 17.943 1.00 97.12 394 THR A O 1
ATOM 3029 N N . VAL A 1 395 ? 9.514 6.886 15.937 1.00 97.31 395 VAL A N 1
ATOM 3030 C CA . VAL A 1 395 ? 9.418 5.634 15.171 1.00 97.31 395 VAL A CA 1
ATOM 3031 C C . VAL A 1 395 ? 10.632 4.716 15.393 1.00 97.31 395 VAL A C 1
ATOM 3033 O O . VAL A 1 395 ? 11.776 5.142 15.240 1.00 97.31 395 VAL A O 1
ATOM 3036 N N . ASP A 1 396 ? 10.371 3.445 15.697 1.00 96.62 396 ASP A N 1
ATOM 3037 C CA . ASP A 1 396 ? 11.321 2.333 15.621 1.00 96.62 396 ASP A CA 1
ATOM 3038 C C . ASP A 1 396 ? 11.244 1.700 14.217 1.00 96.62 396 ASP A C 1
ATOM 3040 O O . ASP A 1 396 ? 10.158 1.425 13.691 1.00 96.62 396 ASP A O 1
ATOM 3044 N N . SER A 1 397 ? 12.399 1.443 13.599 1.00 95.62 397 SER A N 1
ATOM 3045 C CA . SER A 1 397 ? 12.461 0.879 12.245 1.00 95.62 397 SER A CA 1
ATOM 3046 C C . SER A 1 397 ? 12.194 -0.627 12.231 1.00 95.62 397 SER A C 1
ATOM 3048 O O . SER A 1 397 ? 12.959 -1.395 12.810 1.00 95.62 397 SER A O 1
ATOM 3050 N N . ILE A 1 398 ? 11.166 -1.050 11.490 1.00 95.88 398 ILE A N 1
ATOM 3051 C CA . ILE A 1 398 ? 10.898 -2.457 11.116 1.00 95.88 398 ILE A CA 1
ATOM 3052 C C . ILE A 1 398 ? 11.121 -2.723 9.617 1.00 95.88 398 ILE A C 1
ATOM 3054 O O . ILE A 1 398 ? 10.676 -3.738 9.074 1.00 95.88 398 ILE A O 1
ATOM 3058 N N . TRP A 1 399 ? 11.810 -1.821 8.921 1.00 94.25 399 TRP A N 1
ATOM 3059 C CA . TRP A 1 399 ? 12.210 -2.042 7.532 1.00 94.25 399 TRP A CA 1
ATOM 3060 C C . TRP A 1 399 ? 13.307 -3.126 7.446 1.00 94.25 399 TRP A C 1
ATOM 3062 O O . TRP A 1 399 ? 14.181 -3.159 8.315 1.00 94.25 399 TRP A O 1
ATOM 3072 N N . PRO A 1 400 ? 13.306 -4.020 6.435 1.00 93.44 400 PRO A N 1
ATOM 3073 C CA . PRO A 1 400 ? 12.424 -4.082 5.260 1.00 93.44 400 PRO A CA 1
ATOM 3074 C C . PRO A 1 400 ? 11.149 -4.919 5.448 1.00 93.44 400 PRO A C 1
ATOM 3076 O O . PRO A 1 400 ? 10.394 -5.094 4.493 1.00 93.44 400 PRO A O 1
ATOM 3079 N N . THR A 1 401 ? 10.892 -5.475 6.637 1.00 95.75 401 THR A N 1
ATOM 3080 C CA . THR A 1 401 ? 9.716 -6.334 6.845 1.00 95.75 401 THR A CA 1
ATOM 3081 C C . THR A 1 401 ? 8.416 -5.572 6.639 1.00 95.75 401 THR A C 1
ATOM 3083 O O . THR A 1 401 ? 7.521 -6.071 5.959 1.00 95.75 401 THR A O 1
ATOM 3086 N N . ILE A 1 402 ? 8.345 -4.342 7.136 1.00 96.69 402 ILE A N 1
ATOM 3087 C CA . ILE A 1 402 ? 7.355 -3.361 6.695 1.00 96.69 402 ILE A CA 1
ATOM 3088 C C . ILE A 1 402 ? 8.035 -2.441 5.688 1.00 96.69 402 ILE A C 1
ATOM 3090 O O . ILE A 1 402 ? 9.065 -1.843 6.001 1.00 96.69 402 ILE A O 1
ATOM 3094 N N . ASN A 1 403 ? 7.498 -2.343 4.474 1.00 94.44 403 ASN A N 1
ATOM 3095 C CA . ASN A 1 403 ? 8.099 -1.546 3.405 1.00 94.44 403 ASN A CA 1
ATOM 3096 C C . ASN A 1 403 ? 7.036 -0.971 2.459 1.00 94.44 403 ASN A C 1
ATOM 3098 O O . ASN A 1 403 ? 5.890 -1.417 2.439 1.00 94.44 403 ASN A O 1
ATOM 3102 N N . GLY A 1 404 ? 7.441 0.055 1.710 1.00 94.19 404 GLY A N 1
ATOM 3103 C CA . GLY A 1 404 ? 6.578 0.790 0.783 1.00 94.19 404 GLY A CA 1
ATOM 3104 C C . GLY A 1 404 ? 6.633 0.275 -0.653 1.00 94.19 404 GLY A C 1
ATOM 3105 O O . GLY A 1 404 ? 6.055 0.897 -1.535 1.00 94.19 404 GLY A O 1
ATOM 3106 N N . GLU A 1 405 ? 7.339 -0.829 -0.894 1.00 95.19 405 GLU A N 1
ATOM 3107 C CA . GLU A 1 405 ? 7.587 -1.348 -2.232 1.00 95.19 405 GLU A CA 1
ATOM 3108 C C . GLU A 1 405 ? 6.616 -2.477 -2.572 1.00 95.19 405 GLU A C 1
ATOM 3110 O O . GLU A 1 405 ? 6.090 -3.169 -1.699 1.00 95.19 405 GLU A O 1
ATOM 3115 N N . LYS A 1 406 ? 6.405 -2.701 -3.868 1.00 95.44 406 LYS A N 1
ATOM 3116 C CA . LYS A 1 406 ? 5.645 -3.842 -4.391 1.00 95.44 406 LYS A CA 1
ATOM 3117 C C . LYS A 1 406 ? 6.543 -4.778 -5.183 1.00 95.44 406 LYS A C 1
ATOM 3119 O O . LYS A 1 406 ? 7.674 -4.409 -5.484 1.00 95.44 406 LYS A O 1
ATOM 3124 N N . PRO A 1 407 ? 6.087 -5.971 -5.599 1.00 95.94 407 PRO A N 1
ATOM 3125 C CA . PRO A 1 407 ? 6.947 -6.929 -6.294 1.00 95.94 407 PRO A CA 1
ATOM 3126 C C . PRO A 1 407 ? 7.712 -6.374 -7.506 1.00 95.94 407 PRO A C 1
ATOM 3128 O O . PRO A 1 407 ? 8.828 -6.817 -7.771 1.00 95.94 407 PRO A O 1
ATOM 3131 N N . SER A 1 408 ? 7.161 -5.390 -8.227 1.00 96.12 408 SER A N 1
ATOM 3132 C CA . SER A 1 408 ? 7.870 -4.740 -9.334 1.00 96.12 408 SER A CA 1
ATOM 3133 C C . SER A 1 408 ? 8.908 -3.705 -8.886 1.00 96.12 408 SER A C 1
ATOM 3135 O O . SER A 1 408 ? 9.862 -3.472 -9.625 1.00 96.12 408 SER A O 1
ATOM 3137 N N . THR A 1 409 ? 8.762 -3.102 -7.704 1.00 95.94 409 THR A N 1
ATOM 3138 C CA . THR A 1 409 ? 9.654 -2.060 -7.168 1.00 95.94 409 THR A CA 1
ATOM 3139 C C . THR A 1 409 ? 10.446 -2.497 -5.926 1.00 95.94 409 THR A C 1
ATOM 3141 O O . THR A 1 409 ? 11.187 -1.716 -5.341 1.00 95.94 409 THR A O 1
ATOM 3144 N N . LEU A 1 410 ? 10.375 -3.767 -5.534 1.00 94.19 410 LEU A N 1
ATOM 3145 C CA . LEU A 1 410 ? 11.227 -4.299 -4.476 1.00 94.19 410 LEU A CA 1
ATOM 3146 C C . LEU A 1 410 ? 12.692 -4.338 -4.950 1.00 94.19 410 LEU A C 1
ATOM 3148 O O . LEU A 1 410 ? 12.978 -4.965 -5.976 1.00 94.19 410 LEU A O 1
ATOM 3152 N N . PRO A 1 411 ? 13.634 -3.711 -4.220 1.00 93.44 411 PRO A N 1
ATOM 3153 C CA . PRO A 1 411 ? 15.047 -3.770 -4.557 1.00 93.44 411 PRO A CA 1
ATOM 3154 C C . PRO A 1 411 ? 15.635 -5.111 -4.107 1.00 93.44 411 PRO A C 1
ATOM 3156 O O . PRO A 1 411 ? 15.846 -5.361 -2.918 1.00 93.44 411 PRO A O 1
ATOM 3159 N N . PHE A 1 412 ? 15.940 -5.983 -5.063 1.00 94.75 412 PHE A N 1
ATOM 3160 C CA . PHE A 1 412 ? 16.670 -7.222 -4.807 1.00 94.75 412 PHE A CA 1
ATOM 3161 C C . PHE A 1 412 ? 18.175 -6.977 -4.916 1.00 94.75 412 PHE A C 1
ATOM 3163 O O . PHE A 1 412 ? 18.638 -6.249 -5.786 1.00 94.75 412 PHE A O 1
ATOM 3170 N N . GLY A 1 413 ? 18.968 -7.581 -4.039 1.00 90.38 413 GLY A N 1
ATOM 3171 C CA . GLY A 1 413 ? 20.411 -7.371 -4.031 1.00 90.38 413 GLY A CA 1
ATOM 3172 C C . GLY A 1 413 ? 21.008 -7.540 -2.639 1.00 90.38 413 GLY A C 1
ATOM 3173 O O . GLY A 1 413 ? 20.368 -8.131 -1.758 1.00 90.38 413 GLY A O 1
ATOM 3174 N N . PRO A 1 414 ? 22.246 -7.061 -2.431 1.00 82.50 414 PRO A N 1
ATOM 3175 C CA . PRO A 1 414 ? 22.921 -7.154 -1.142 1.00 82.50 414 PRO A CA 1
ATOM 3176 C C . PRO A 1 414 ? 22.064 -6.547 -0.018 1.00 82.50 414 PRO A C 1
ATOM 3178 O O . PRO A 1 414 ? 21.641 -5.401 -0.117 1.00 82.50 414 PRO A O 1
ATOM 3181 N N . GLY A 1 415 ? 21.802 -7.315 1.046 1.00 82.19 415 GLY A N 1
ATOM 3182 C CA . GLY A 1 415 ? 21.143 -6.826 2.267 1.00 82.19 415 GLY A CA 1
ATOM 3183 C C . GLY A 1 415 ? 19.898 -7.612 2.682 1.00 82.19 415 GLY A C 1
ATOM 3184 O O . GLY A 1 415 ? 19.852 -8.133 3.795 1.00 82.19 415 GLY A O 1
ATOM 3185 N N . HIS A 1 416 ? 18.899 -7.747 1.802 1.00 90.31 416 HIS A N 1
ATOM 3186 C CA . HIS A 1 416 ? 17.539 -8.125 2.237 1.00 90.31 416 HIS A CA 1
ATOM 3187 C C . HIS A 1 416 ? 17.037 -9.493 1.771 1.00 90.31 416 HIS A C 1
ATOM 3189 O O . HIS A 1 416 ? 15.919 -9.878 2.094 1.00 90.31 416 HIS A O 1
ATOM 3195 N N . TRP A 1 417 ? 17.873 -10.269 1.081 1.00 94.44 417 TRP A N 1
ATOM 3196 C CA . TRP A 1 417 ? 17.493 -11.532 0.433 1.00 94.44 417 TRP A CA 1
ATOM 3197 C C . TRP A 1 417 ? 16.706 -12.516 1.318 1.00 94.44 417 TRP A C 1
ATOM 3199 O O . TRP A 1 417 ? 15.698 -13.074 0.885 1.00 94.44 417 TRP A O 1
ATOM 3209 N N . CYS A 1 418 ? 17.137 -12.690 2.572 1.00 95.50 418 CYS A N 1
ATOM 3210 C CA . CYS A 1 418 ? 16.517 -13.604 3.539 1.00 95.50 418 CYS A CA 1
ATOM 3211 C C . CYS A 1 418 ? 15.666 -12.902 4.607 1.00 95.50 418 CYS A C 1
ATOM 3213 O O . CYS A 1 418 ? 15.315 -13.526 5.610 1.00 95.50 418 CYS A O 1
ATOM 3215 N N . HIS A 1 419 ? 15.343 -11.619 4.422 1.00 95.88 419 HIS A N 1
ATOM 3216 C CA . HIS A 1 419 ? 14.436 -10.920 5.328 1.00 95.88 419 HIS A CA 1
ATOM 3217 C C . HIS A 1 419 ? 12.990 -11.345 5.086 1.00 95.88 419 HIS A C 1
ATOM 3219 O O . HIS A 1 419 ? 12.575 -11.549 3.941 1.00 95.88 419 HIS A O 1
ATOM 3225 N N . ALA A 1 420 ? 12.226 -11.462 6.171 1.00 96.00 420 ALA A N 1
ATOM 3226 C CA . ALA A 1 420 ? 10.782 -11.627 6.095 1.00 96.00 420 ALA A CA 1
ATOM 3227 C C . ALA A 1 420 ? 10.121 -10.357 5.541 1.00 96.00 420 ALA A C 1
ATOM 3229 O O . ALA A 1 420 ? 10.571 -9.252 5.846 1.00 96.00 420 ALA A O 1
ATOM 3230 N N . ILE A 1 421 ? 9.031 -10.514 4.784 1.00 95.81 421 ILE A N 1
ATOM 3231 C CA . ILE A 1 421 ? 8.211 -9.409 4.262 1.00 95.81 421 ILE A CA 1
ATOM 3232 C C . ILE A 1 421 ? 6.774 -9.519 4.772 1.00 95.81 421 ILE A C 1
ATOM 3234 O O . ILE A 1 421 ? 6.118 -10.537 4.576 1.00 95.81 421 ILE A O 1
ATOM 3238 N N . ALA A 1 422 ? 6.297 -8.496 5.469 1.00 96.81 422 ALA A N 1
ATOM 3239 C CA . ALA A 1 422 ? 4.966 -8.457 6.065 1.00 96.81 422 ALA A CA 1
ATOM 3240 C C . ALA A 1 422 ? 4.037 -7.478 5.344 1.00 96.81 422 ALA A C 1
ATOM 3242 O O . ALA A 1 422 ? 2.846 -7.762 5.265 1.00 96.81 422 ALA A O 1
ATOM 3243 N N . THR A 1 423 ? 4.550 -6.379 4.782 1.00 98.06 423 THR A N 1
ATOM 3244 C CA . THR A 1 423 ? 3.744 -5.473 3.953 1.00 98.06 423 THR A CA 1
ATOM 3245 C C . THR A 1 423 ? 4.397 -5.143 2.622 1.00 98.06 423 THR A C 1
ATOM 3247 O O . THR A 1 423 ? 5.617 -5.214 2.479 1.00 98.06 423 THR A O 1
ATOM 3250 N N . MET A 1 424 ? 3.552 -4.817 1.647 1.00 97.56 424 MET A N 1
ATOM 3251 C CA . MET A 1 424 ? 3.911 -4.233 0.353 1.00 97.56 424 MET A CA 1
ATOM 3252 C C . MET A 1 424 ? 2.867 -3.172 0.023 1.00 97.56 424 MET A C 1
ATOM 3254 O O . MET A 1 424 ? 1.686 -3.393 0.288 1.00 97.56 424 MET A O 1
ATOM 3258 N N . HIS A 1 425 ? 3.267 -2.044 -0.549 1.00 97.69 425 HIS A N 1
ATOM 3259 C CA . HIS A 1 425 ? 2.369 -0.910 -0.791 1.00 97.69 425 HIS A CA 1
ATOM 3260 C C . HIS A 1 425 ? 2.289 -0.535 -2.273 1.00 97.69 425 HIS A C 1
ATOM 3262 O O . HIS A 1 425 ? 3.068 -1.027 -3.082 1.00 97.69 425 HIS A O 1
ATOM 3268 N N . HIS A 1 426 ? 1.317 0.307 -2.638 1.00 95.38 426 HIS A N 1
ATOM 3269 C CA . HIS A 1 426 ? 0.963 0.642 -4.020 1.00 95.38 426 HIS A CA 1
ATOM 3270 C C . HIS A 1 426 ? 0.578 -0.582 -4.864 1.00 95.38 426 HIS A C 1
ATOM 3272 O O . HIS A 1 426 ? 0.771 -0.604 -6.087 1.00 95.38 426 HIS A O 1
ATOM 3278 N N . MET A 1 427 ? 0.028 -1.604 -4.204 1.00 96.19 427 MET A N 1
ATOM 3279 C CA . MET A 1 427 ? -0.495 -2.797 -4.852 1.00 96.19 427 MET A CA 1
ATOM 3280 C C . MET A 1 427 ? -1.899 -2.491 -5.363 1.00 96.19 427 MET A C 1
ATOM 3282 O O . MET A 1 427 ? -2.825 -2.268 -4.580 1.00 96.19 427 MET A O 1
ATOM 3286 N N . ASN A 1 428 ? -2.074 -2.486 -6.681 1.00 95.12 428 ASN A N 1
ATOM 3287 C CA . ASN A 1 428 ? -3.414 -2.401 -7.250 1.00 95.12 428 ASN A CA 1
ATOM 3288 C C . ASN A 1 428 ? -4.194 -3.713 -7.008 1.00 95.12 428 ASN A C 1
ATOM 3290 O O . ASN A 1 428 ? -3.649 -4.716 -6.541 1.00 95.12 428 ASN A O 1
ATOM 3294 N N . SER A 1 429 ? -5.479 -3.732 -7.357 1.00 95.31 429 SER A N 1
ATOM 3295 C CA . SER A 1 429 ? -6.341 -4.891 -7.096 1.00 95.31 429 SER A CA 1
ATOM 3296 C C . SER A 1 429 ? -5.919 -6.169 -7.839 1.00 95.31 429 SER A C 1
ATOM 3298 O O . SER A 1 429 ? -6.162 -7.266 -7.337 1.00 95.31 429 SER A O 1
ATOM 3300 N N . GLU A 1 430 ? -5.260 -6.054 -8.996 1.00 95.38 430 GLU A N 1
ATOM 3301 C CA . GLU A 1 430 ? -4.674 -7.196 -9.712 1.00 95.38 430 GLU A CA 1
ATOM 3302 C C . GLU A 1 430 ? -3.472 -7.752 -8.940 1.00 95.38 430 GLU A C 1
ATOM 3304 O O . GLU A 1 430 ? -3.442 -8.938 -8.627 1.00 95.38 430 GLU A O 1
ATOM 3309 N N . GLU A 1 431 ? -2.542 -6.889 -8.529 1.00 96.88 431 GLU A N 1
ATOM 3310 C CA . GLU A 1 431 ? -1.348 -7.264 -7.764 1.00 96.88 431 GLU A CA 1
ATOM 3311 C C . GLU A 1 431 ? -1.710 -7.882 -6.401 1.00 96.88 431 GLU A C 1
ATOM 3313 O O . GLU A 1 431 ? -1.133 -8.901 -6.019 1.00 96.88 431 GLU A O 1
ATOM 3318 N N . VAL A 1 432 ? -2.705 -7.331 -5.689 1.00 98.00 432 VAL A N 1
ATOM 3319 C CA . VAL A 1 432 ? -3.234 -7.922 -4.444 1.00 98.00 432 VAL A CA 1
ATOM 3320 C C . VAL A 1 432 ? -3.793 -9.322 -4.697 1.00 98.00 432 VAL A C 1
ATOM 3322 O O . VAL A 1 432 ? -3.470 -10.251 -3.956 1.00 98.00 432 VAL A O 1
ATOM 3325 N N . SER A 1 433 ? -4.603 -9.495 -5.746 1.00 95.88 433 SER A N 1
ATOM 3326 C CA . SER A 1 433 ? -5.188 -10.796 -6.087 1.00 95.88 433 SER A CA 1
ATOM 3327 C C . SER A 1 433 ? -4.118 -11.825 -6.465 1.00 95.88 433 SER A C 1
ATOM 3329 O O . SER A 1 433 ? -4.187 -12.973 -6.020 1.00 95.88 433 SER A O 1
ATOM 3331 N N . GLU A 1 434 ? -3.135 -11.437 -7.281 1.00 96.31 434 GLU A N 1
ATOM 3332 C CA . GLU A 1 434 ? -2.030 -12.305 -7.697 1.00 96.31 434 GLU A CA 1
ATOM 3333 C C . GLU A 1 434 ? -1.178 -12.740 -6.501 1.00 96.31 434 GLU A C 1
ATOM 3335 O O . GLU A 1 434 ? -0.856 -13.925 -6.357 1.00 96.31 434 GLU A O 1
ATOM 3340 N N . PHE A 1 435 ? -0.833 -11.797 -5.621 1.00 97.62 435 PHE A N 1
ATOM 3341 C CA . PHE A 1 435 ? -0.016 -12.093 -4.451 1.00 97.62 435 PHE A CA 1
ATOM 3342 C C . PHE A 1 435 ? -0.760 -12.962 -3.438 1.00 97.62 435 PHE A C 1
ATOM 3344 O O . PHE A 1 435 ? -0.178 -13.907 -2.904 1.00 97.62 435 PHE A O 1
ATOM 3351 N N . TRP A 1 436 ? -2.055 -12.712 -3.235 1.00 95.81 436 TRP A N 1
ATOM 3352 C CA . TRP A 1 436 ? -2.899 -13.532 -2.370 1.00 95.81 436 TRP A CA 1
ATOM 3353 C C . TRP A 1 436 ? -2.998 -14.980 -2.851 1.00 95.81 436 TRP A C 1
ATOM 3355 O O . TRP A 1 436 ? -2.863 -15.907 -2.050 1.00 95.81 436 TRP A O 1
ATOM 3365 N N . ASP A 1 437 ? -3.170 -15.205 -4.156 1.00 94.31 437 ASP A N 1
ATOM 3366 C CA . ASP A 1 437 ? -3.193 -16.561 -4.712 1.00 94.31 437 ASP A CA 1
ATOM 3367 C C . ASP A 1 437 ? -1.837 -17.277 -4.557 1.00 94.31 437 ASP A C 1
ATOM 3369 O O . ASP A 1 437 ? -1.786 -18.456 -4.185 1.00 94.31 437 ASP A O 1
ATOM 3373 N N . PHE A 1 438 ? -0.724 -16.567 -4.773 1.00 94.94 438 PHE A N 1
ATOM 3374 C CA . PHE A 1 438 ? 0.615 -17.085 -4.477 1.00 94.94 438 PHE A CA 1
ATOM 3375 C C . PHE A 1 438 ? 0.757 -17.481 -2.998 1.00 94.94 438 PHE A C 1
ATOM 3377 O O . PHE A 1 438 ? 1.139 -18.618 -2.700 1.00 94.94 438 PHE A O 1
ATOM 3384 N N . GLU A 1 439 ? 0.426 -16.573 -2.079 1.00 93.75 439 GLU A N 1
ATOM 3385 C CA . GLU A 1 439 ? 0.568 -16.775 -0.638 1.00 93.75 439 GLU A CA 1
ATOM 3386 C C . GLU A 1 439 ? -0.279 -17.966 -0.159 1.00 93.75 439 GLU A C 1
ATOM 3388 O O . GLU A 1 439 ? 0.209 -18.841 0.561 1.00 93.75 439 GLU A O 1
ATOM 3393 N N . ARG A 1 440 ? -1.522 -18.078 -0.636 1.00 89.44 440 ARG A N 1
ATOM 3394 C CA . ARG A 1 440 ? -2.420 -19.207 -0.345 1.00 89.44 440 ARG A CA 1
ATOM 3395 C C . ARG A 1 440 ? -1.828 -20.541 -0.794 1.00 89.44 440 ARG A C 1
ATOM 3397 O O . ARG A 1 440 ? -1.779 -21.489 -0.009 1.00 89.44 440 ARG A O 1
ATOM 3404 N N . ARG A 1 441 ? -1.351 -20.630 -2.041 1.00 89.81 441 ARG A N 1
ATOM 3405 C CA . ARG A 1 441 ? -0.726 -21.855 -2.577 1.00 89.81 441 ARG A CA 1
ATOM 3406 C C . ARG A 1 441 ? 0.552 -22.220 -1.827 1.00 89.81 441 ARG A C 1
ATOM 3408 O O . ARG A 1 441 ? 0.822 -23.405 -1.611 1.00 89.81 441 ARG A O 1
ATOM 3415 N N . ARG A 1 442 ? 1.318 -21.214 -1.404 1.00 90.50 442 ARG A N 1
ATOM 3416 C CA . ARG A 1 442 ? 2.513 -21.389 -0.580 1.00 90.50 442 ARG A CA 1
ATOM 3417 C C . ARG A 1 442 ? 2.165 -21.989 0.784 1.00 90.50 442 ARG A C 1
ATOM 3419 O O . ARG A 1 442 ? 2.699 -23.048 1.120 1.00 90.50 442 ARG A O 1
ATOM 3426 N N . TYR A 1 443 ? 1.262 -21.363 1.541 1.00 86.31 443 TYR A N 1
ATOM 3427 C CA . TYR A 1 443 ? 0.989 -21.765 2.926 1.00 86.31 443 TYR A CA 1
ATOM 3428 C C . TYR A 1 443 ? 0.270 -23.110 3.064 1.00 86.31 443 TYR A C 1
ATOM 3430 O O . TYR A 1 443 ? 0.389 -23.766 4.097 1.00 86.31 443 TYR A O 1
ATOM 3438 N N . ILE A 1 444 ? -0.374 -23.606 2.004 1.00 82.25 444 ILE A N 1
ATOM 3439 C CA . ILE A 1 444 ? -0.855 -24.997 1.960 1.00 82.25 444 ILE A CA 1
ATOM 3440 C C . ILE A 1 444 ? 0.299 -26.001 2.142 1.00 82.25 444 ILE A C 1
ATOM 3442 O O . ILE A 1 444 ? 0.108 -27.055 2.745 1.00 82.25 444 ILE A O 1
ATOM 3446 N N . ASN A 1 445 ? 1.495 -25.685 1.636 1.00 80.12 445 ASN A N 1
ATOM 3447 C CA . ASN A 1 445 ? 2.621 -26.619 1.571 1.00 80.12 445 ASN A CA 1
ATOM 3448 C C . ASN A 1 445 ? 3.710 -26.348 2.615 1.00 80.12 445 ASN A C 1
ATOM 3450 O O . ASN A 1 445 ? 4.445 -27.263 2.983 1.00 80.12 445 ASN A O 1
ATOM 3454 N N . THR A 1 446 ? 3.843 -25.108 3.085 1.00 83.56 446 THR A N 1
ATOM 3455 C CA . THR A 1 446 ? 4.854 -24.736 4.077 1.00 83.56 446 THR A CA 1
ATOM 3456 C C . THR A 1 446 ? 4.359 -23.639 5.002 1.00 83.56 446 THR A C 1
ATOM 3458 O O . THR A 1 446 ? 3.719 -22.693 4.571 1.00 83.56 446 THR A O 1
ATOM 3461 N N . GLN A 1 447 ? 4.689 -23.753 6.284 1.00 82.12 447 GLN A N 1
ATOM 3462 C CA . GLN A 1 447 ? 4.339 -22.774 7.318 1.00 82.12 447 GLN A CA 1
ATOM 3463 C C . GLN A 1 447 ? 5.521 -21.852 7.666 1.00 82.12 447 GLN A C 1
ATOM 3465 O O . GLN A 1 447 ? 5.477 -21.105 8.639 1.00 82.12 447 GLN A O 1
ATOM 3470 N N . THR A 1 448 ? 6.606 -21.908 6.888 1.00 90.06 448 THR A N 1
ATOM 3471 C CA . THR A 1 448 ? 7.773 -21.043 7.083 1.00 90.06 448 THR A CA 1
ATOM 3472 C C . THR A 1 448 ? 7.469 -19.596 6.681 1.00 90.06 448 THR A C 1
ATOM 3474 O O . THR A 1 448 ? 6.740 -19.382 5.706 1.00 90.06 448 THR A O 1
ATOM 3477 N N . PRO A 1 449 ? 8.066 -18.595 7.355 1.00 94.06 449 PRO A N 1
ATOM 3478 C CA . PRO A 1 449 ? 7.924 -17.195 6.966 1.00 94.06 449 PRO A CA 1
ATOM 3479 C C . PRO A 1 449 ? 8.237 -16.958 5.486 1.00 94.06 449 PRO A C 1
ATOM 3481 O O . PRO A 1 449 ? 9.145 -17.577 4.929 1.00 94.06 449 PRO A O 1
ATOM 3484 N N . LEU A 1 450 ? 7.467 -16.085 4.844 1.00 95.38 450 LEU A N 1
ATOM 3485 C CA . LEU A 1 450 ? 7.729 -15.637 3.478 1.00 95.38 450 LEU A CA 1
ATOM 3486 C C . LEU A 1 450 ? 8.931 -14.681 3.472 1.00 95.38 450 LEU A C 1
ATOM 3488 O O . LEU A 1 450 ? 8.942 -13.714 4.230 1.00 95.38 450 LEU A O 1
ATOM 3492 N N . VAL A 1 451 ? 9.923 -14.921 2.617 1.00 96.06 451 VAL A N 1
ATOM 3493 C CA . VAL A 1 451 ? 11.123 -14.069 2.503 1.00 96.06 451 VAL A CA 1
ATOM 3494 C C . VAL A 1 451 ? 11.266 -13.453 1.112 1.00 96.06 451 VAL A C 1
ATOM 3496 O O . VAL A 1 451 ? 10.719 -13.977 0.139 1.00 96.06 451 VAL A O 1
ATOM 3499 N N . LEU A 1 452 ? 12.036 -12.364 0.995 1.00 95.62 452 LEU A N 1
ATOM 3500 C CA . LEU A 1 452 ? 12.227 -11.638 -0.273 1.00 95.62 452 LEU A CA 1
ATOM 3501 C C . LEU A 1 452 ? 12.737 -12.527 -1.417 1.00 95.62 452 LEU A C 1
ATOM 3503 O O . LEU A 1 452 ? 12.306 -12.346 -2.556 1.00 95.62 452 LEU A O 1
ATOM 3507 N N . LYS A 1 453 ? 13.596 -13.516 -1.130 1.00 95.94 453 LYS A N 1
ATOM 3508 C CA . LYS A 1 453 ? 14.038 -14.525 -2.109 1.00 95.94 453 LYS A CA 1
ATOM 3509 C C . LYS A 1 453 ? 12.868 -15.139 -2.887 1.00 95.94 453 LYS A C 1
ATOM 3511 O O . LYS A 1 453 ? 12.957 -15.345 -4.094 1.00 95.94 453 LYS A O 1
ATOM 3516 N N . GLU A 1 454 ? 11.775 -15.470 -2.209 1.00 95.56 454 GLU A N 1
ATOM 3517 C CA . GLU A 1 454 ? 10.635 -16.119 -2.858 1.00 95.56 454 GLU A CA 1
ATOM 3518 C C . GLU A 1 454 ? 9.865 -15.145 -3.744 1.00 95.56 454 GLU A C 1
ATOM 3520 O O . GLU A 1 454 ? 9.466 -15.504 -4.852 1.00 95.56 454 GLU A O 1
ATOM 3525 N N . VAL A 1 455 ? 9.732 -13.893 -3.297 1.00 96.44 455 VAL A N 1
ATOM 3526 C CA . VAL A 1 455 ? 9.133 -12.823 -4.103 1.00 96.44 455 VAL A CA 1
ATOM 3527 C C . VAL A 1 455 ? 9.934 -12.618 -5.393 1.00 96.44 455 VAL A C 1
ATOM 3529 O O . VAL A 1 455 ? 9.336 -12.506 -6.462 1.00 96.44 455 VAL A O 1
ATOM 3532 N N . TYR A 1 456 ? 11.272 -12.672 -5.329 1.00 96.81 456 TYR A N 1
ATOM 3533 C CA . TYR A 1 456 ? 12.126 -12.641 -6.521 1.00 96.81 456 TYR A CA 1
ATOM 3534 C C . TYR A 1 456 ? 11.779 -13.771 -7.499 1.00 96.81 456 TYR A C 1
ATOM 3536 O O . TYR A 1 456 ? 11.483 -13.504 -8.665 1.00 96.81 456 TYR A O 1
ATOM 3544 N N . HIS A 1 457 ? 11.790 -15.026 -7.041 1.00 97.00 457 HIS A N 1
ATOM 3545 C CA . HIS A 1 457 ? 11.604 -16.183 -7.925 1.00 97.00 457 HIS A CA 1
ATOM 3546 C C . HIS A 1 457 ? 10.208 -16.235 -8.558 1.00 97.00 457 HIS A C 1
ATOM 3548 O O . HIS A 1 457 ? 10.051 -16.742 -9.667 1.00 97.00 457 HIS A O 1
ATOM 3554 N N . VAL A 1 458 ? 9.189 -15.706 -7.875 1.00 96.75 458 VAL A N 1
ATOM 3555 C CA . VAL A 1 458 ? 7.802 -15.743 -8.359 1.00 96.75 458 VAL A CA 1
ATOM 3556 C C . VAL A 1 458 ? 7.461 -14.533 -9.226 1.00 96.75 458 VAL A C 1
ATOM 3558 O O . VAL A 1 458 ? 6.838 -14.696 -10.275 1.00 96.75 458 VAL A O 1
ATOM 3561 N N . PHE A 1 459 ? 7.869 -13.326 -8.828 1.00 96.75 459 PHE A N 1
ATOM 3562 C CA . PHE A 1 459 ? 7.383 -12.091 -9.451 1.00 96.75 459 PHE A CA 1
ATOM 3563 C C . PHE A 1 459 ? 8.422 -11.365 -10.308 1.00 96.75 459 PHE A C 1
ATOM 3565 O O . PHE A 1 459 ? 8.031 -10.674 -11.251 1.00 96.75 459 PHE A O 1
ATOM 3572 N N . PHE A 1 460 ? 9.719 -11.529 -10.029 1.00 96.94 460 PHE A N 1
ATOM 3573 C CA . PHE A 1 460 ? 10.794 -10.861 -10.768 1.00 96.94 460 PHE A CA 1
ATOM 3574 C C . PHE A 1 460 ? 11.415 -11.771 -11.833 1.00 96.94 460 PHE A C 1
ATOM 3576 O O . PHE A 1 460 ? 11.420 -11.430 -13.016 1.00 96.94 460 PHE A O 1
ATOM 3583 N N . GLU A 1 461 ? 11.921 -12.940 -11.432 1.00 97.31 461 GLU A N 1
ATOM 3584 C CA . GLU A 1 461 ? 12.717 -13.829 -12.287 1.00 97.31 461 GLU A CA 1
ATOM 3585 C C . GLU A 1 461 ? 12.014 -14.223 -13.598 1.00 97.31 461 GLU A C 1
ATOM 3587 O O . GLU A 1 461 ? 12.650 -14.116 -14.651 1.00 97.31 461 GLU A O 1
ATOM 3592 N N . PRO A 1 462 ? 10.712 -14.582 -13.611 1.00 97.62 462 PRO A N 1
ATOM 3593 C CA . PRO A 1 462 ? 10.021 -14.941 -14.851 1.00 97.62 462 PRO A CA 1
ATOM 3594 C C . PRO A 1 462 ? 9.877 -13.772 -15.837 1.00 97.62 462 PRO A C 1
ATOM 3596 O O . PRO A 1 462 ? 9.626 -13.991 -17.022 1.00 97.62 462 PRO A O 1
ATOM 3599 N N . LYS A 1 463 ? 10.009 -12.529 -15.355 1.00 97.00 463 LYS A N 1
ATOM 3600 C CA . LYS A 1 463 ? 9.834 -11.289 -16.126 1.00 97.00 463 LYS A CA 1
ATOM 3601 C C . LYS A 1 463 ? 11.172 -10.629 -16.496 1.00 97.00 463 LYS A C 1
ATOM 3603 O O . LYS A 1 463 ? 11.159 -9.624 -17.220 1.00 97.00 463 LYS A O 1
ATOM 3608 N N . LEU A 1 464 ? 12.301 -11.178 -16.030 1.00 97.38 464 LEU A N 1
ATOM 3609 C CA . LEU A 1 464 ? 13.645 -10.649 -16.255 1.00 97.38 464 LEU A CA 1
ATOM 3610 C C . LEU A 1 464 ? 14.049 -10.774 -17.730 1.00 97.38 464 LEU A C 1
ATOM 3612 O O . LEU A 1 464 ? 14.240 -11.870 -18.258 1.00 97.38 464 LEU A O 1
ATOM 3616 N N . LEU A 1 465 ? 14.244 -9.624 -18.374 1.00 97.25 465 LEU A N 1
ATOM 3617 C CA . LEU A 1 465 ? 14.802 -9.496 -19.718 1.00 97.25 465 LEU A CA 1
ATOM 3618 C C . LEU A 1 465 ? 16.078 -8.646 -19.655 1.00 97.25 465 LEU A C 1
ATOM 3620 O O . LEU A 1 465 ? 16.164 -7.777 -18.791 1.00 97.25 465 LEU A O 1
ATOM 3624 N N . PRO A 1 466 ? 17.052 -8.837 -20.564 1.00 98.00 466 PRO A N 1
ATOM 3625 C CA . PRO A 1 466 ? 18.245 -7.992 -20.594 1.00 98.00 466 PRO A CA 1
ATOM 3626 C C . PRO A 1 466 ? 17.942 -6.516 -20.862 1.00 98.00 466 PRO A C 1
ATOM 3628 O O . PRO A 1 466 ? 18.657 -5.657 -20.359 1.00 98.00 466 PRO A O 1
ATOM 3631 N N . VAL A 1 467 ? 16.905 -6.224 -21.657 1.00 98.44 467 VAL A N 1
ATOM 3632 C CA . VAL A 1 467 ? 16.548 -4.868 -22.097 1.00 98.44 467 VAL A CA 1
ATOM 3633 C C . VAL A 1 467 ? 15.029 -4.711 -22.163 1.00 98.44 467 VAL A C 1
ATOM 3635 O O . VAL A 1 467 ? 14.326 -5.626 -22.603 1.00 98.44 467 VAL A O 1
ATOM 3638 N N . ARG A 1 468 ? 14.532 -3.532 -21.776 1.00 98.38 468 ARG A N 1
ATOM 3639 C CA . ARG A 1 468 ? 13.167 -3.052 -22.029 1.00 98.38 468 ARG A CA 1
ATOM 3640 C C . ARG A 1 468 ? 13.212 -1.610 -22.529 1.00 98.38 468 ARG A C 1
ATOM 3642 O O . ARG A 1 468 ? 13.879 -0.766 -21.937 1.00 98.38 468 ARG A O 1
ATOM 3649 N N . GLU A 1 469 ? 12.490 -1.337 -23.610 1.00 97.56 469 GLU A N 1
ATOM 3650 C CA . GLU A 1 469 ? 12.289 0.027 -24.107 1.00 97.56 469 GLU A CA 1
ATOM 3651 C C . GLU A 1 469 ? 11.048 0.665 -23.480 1.00 97.56 469 GLU A C 1
ATOM 3653 O O . GLU A 1 469 ? 10.132 -0.050 -23.073 1.00 97.56 469 GLU A O 1
ATOM 3658 N N . ASP A 1 470 ? 11.009 2.001 -23.462 1.00 97.62 470 ASP A N 1
ATOM 3659 C CA . ASP A 1 470 ? 9.912 2.794 -22.895 1.00 97.62 470 ASP A CA 1
ATOM 3660 C C . ASP A 1 470 ? 9.645 2.390 -21.431 1.00 97.62 470 ASP A C 1
ATOM 3662 O O . ASP A 1 470 ? 8.511 2.190 -20.988 1.00 97.62 470 ASP A O 1
ATOM 3666 N N . TRP A 1 471 ? 10.741 2.207 -20.687 1.00 98.19 471 TRP A N 1
ATOM 3667 C CA . TRP A 1 471 ? 10.738 1.582 -19.372 1.00 98.19 471 TRP A CA 1
ATOM 3668 C C . TRP A 1 471 ? 11.756 2.228 -18.436 1.00 98.19 471 TRP A C 1
ATOM 3670 O O . TRP A 1 471 ? 12.903 2.456 -18.830 1.00 98.19 471 TRP A O 1
ATOM 3680 N N . ASP A 1 472 ? 11.347 2.447 -17.189 1.00 97.56 472 ASP A N 1
ATOM 3681 C CA . ASP A 1 472 ? 12.174 2.963 -16.100 1.00 97.56 472 ASP A CA 1
ATOM 3682 C C . ASP A 1 472 ? 12.261 1.912 -14.989 1.00 97.56 472 ASP A C 1
ATOM 3684 O O . ASP A 1 472 ? 11.279 1.606 -14.310 1.00 97.56 472 ASP A O 1
ATOM 3688 N N . ASN A 1 473 ? 13.443 1.326 -14.824 1.00 97.94 473 ASN A N 1
ATOM 3689 C CA . ASN A 1 473 ? 13.745 0.352 -13.783 1.00 97.94 473 ASN A CA 1
ATOM 3690 C C . ASN A 1 473 ? 14.205 0.999 -12.465 1.00 97.94 473 ASN A C 1
ATOM 3692 O O . ASN A 1 473 ? 14.638 0.268 -11.579 1.00 97.94 473 ASN A O 1
ATOM 3696 N N . HIS A 1 474 ? 14.105 2.327 -12.320 1.00 96.62 474 HIS A N 1
ATOM 3697 C CA . HIS A 1 474 ? 14.536 3.097 -11.148 1.00 96.62 474 HIS A CA 1
ATOM 3698 C C . HIS A 1 474 ? 16.040 2.975 -10.855 1.00 96.62 474 HIS A C 1
ATOM 3700 O O . HIS A 1 474 ? 16.462 2.814 -9.708 1.00 96.62 474 HIS A O 1
ATOM 3706 N N . SER A 1 475 ? 16.875 3.018 -11.897 1.00 97.50 475 SER A N 1
ATOM 3707 C CA . SER A 1 475 ? 18.333 3.051 -11.727 1.00 97.50 475 SER A CA 1
ATOM 3708 C C . SER A 1 475 ? 18.810 4.466 -11.409 1.00 97.50 475 SER A C 1
ATOM 3710 O O . SER A 1 475 ? 19.092 5.251 -12.310 1.00 97.50 475 SER A O 1
ATOM 3712 N N . ASP A 1 476 ? 18.862 4.787 -10.117 1.00 95.38 476 ASP A N 1
ATOM 3713 C CA . ASP A 1 476 ? 19.055 6.143 -9.599 1.00 95.38 476 ASP A CA 1
ATOM 3714 C C . ASP A 1 476 ? 20.099 6.252 -8.469 1.00 95.38 476 ASP A C 1
ATOM 3716 O O . ASP A 1 476 ? 20.196 7.295 -7.814 1.00 95.38 476 ASP A O 1
ATOM 3720 N N . ASP A 1 477 ? 20.889 5.202 -8.221 1.00 96.00 477 ASP A N 1
ATOM 3721 C CA . ASP A 1 477 ? 21.874 5.197 -7.132 1.00 96.00 477 ASP A CA 1
ATOM 3722 C C . ASP A 1 477 ? 23.058 6.129 -7.449 1.00 96.00 477 ASP A C 1
ATOM 3724 O O . ASP A 1 477 ? 23.570 6.808 -6.556 1.00 96.00 477 ASP A O 1
ATOM 3728 N N . TRP A 1 478 ? 23.495 6.159 -8.713 1.00 96.94 478 TRP A N 1
ATOM 3729 C CA . TRP A 1 478 ? 24.468 7.118 -9.243 1.00 96.94 478 TRP A CA 1
ATOM 3730 C C . TRP A 1 478 ? 24.275 7.337 -10.744 1.00 96.94 478 TRP A C 1
ATOM 3732 O O . TRP A 1 478 ? 23.630 6.530 -11.420 1.00 96.94 478 TRP A O 1
ATOM 3742 N N . PHE A 1 479 ? 24.850 8.426 -11.262 1.00 96.12 479 PHE A N 1
ATOM 3743 C CA . PHE A 1 479 ? 24.664 8.844 -12.651 1.00 96.12 479 PHE A CA 1
ATOM 3744 C C . PHE A 1 479 ? 25.976 9.201 -13.355 1.00 96.12 479 PHE A C 1
ATOM 3746 O O . PHE A 1 479 ? 26.867 9.830 -12.777 1.00 96.12 479 PHE A O 1
ATOM 3753 N N . TYR A 1 480 ? 26.039 8.890 -14.650 1.00 95.19 480 TYR A N 1
ATOM 3754 C CA . TYR A 1 480 ? 26.967 9.484 -15.608 1.00 95.19 480 TYR A CA 1
ATOM 3755 C C . TYR A 1 480 ? 26.159 10.355 -16.568 1.00 95.19 480 TYR A C 1
ATOM 3757 O O . TYR A 1 480 ? 25.265 9.866 -17.258 1.00 95.19 480 TYR A O 1
ATOM 3765 N N . MET A 1 481 ? 26.460 11.650 -16.601 1.00 89.88 481 MET A N 1
ATOM 3766 C CA . MET A 1 481 ? 25.707 12.638 -17.376 1.00 89.88 481 MET A CA 1
ATOM 3767 C C . MET A 1 481 ? 26.576 13.276 -18.451 1.00 89.88 481 MET A C 1
ATOM 3769 O O . MET A 1 481 ? 27.789 13.425 -18.260 1.00 89.88 481 MET A O 1
ATOM 3773 N N . GLY A 1 482 ? 25.935 13.668 -19.553 1.00 81.69 482 GLY A N 1
ATOM 3774 C CA . GLY A 1 482 ? 26.534 14.529 -20.561 1.00 81.69 482 GLY A CA 1
ATOM 3775 C C . GLY A 1 482 ? 27.008 15.849 -19.959 1.00 81.69 482 GLY A C 1
ATOM 3776 O O . GLY A 1 482 ? 26.361 16.430 -19.089 1.00 81.69 482 GLY A O 1
ATOM 3777 N N . SER A 1 483 ? 28.179 16.297 -20.400 1.00 67.38 483 SER A N 1
ATOM 3778 C CA . SER A 1 483 ? 28.885 17.454 -19.848 1.00 67.38 483 SER A CA 1
ATOM 3779 C C . SER A 1 483 ? 28.657 18.754 -20.620 1.00 67.38 483 SER A C 1
ATOM 3781 O O . SER A 1 483 ? 29.303 19.744 -20.282 1.00 67.38 483 SER A O 1
ATOM 3783 N N . ASP A 1 484 ? 27.771 18.779 -21.627 1.00 62.56 484 ASP A N 1
ATOM 3784 C CA . ASP A 1 484 ? 27.481 20.003 -22.382 1.00 62.56 484 ASP A CA 1
ATOM 3785 C C . ASP A 1 484 ? 26.558 20.938 -21.572 1.00 62.56 484 ASP A C 1
ATOM 3787 O O . ASP A 1 484 ? 25.371 20.639 -21.405 1.00 62.56 484 ASP A O 1
ATOM 3791 N N . PRO A 1 485 ? 27.067 22.069 -21.043 1.00 52.12 485 PRO A N 1
ATOM 3792 C CA . PRO A 1 485 ? 26.295 22.964 -20.185 1.00 52.12 485 PRO A CA 1
ATOM 3793 C C . PRO A 1 485 ? 25.233 23.766 -20.948 1.00 52.12 485 PRO A C 1
ATOM 3795 O O . PRO A 1 485 ? 24.476 24.502 -20.319 1.00 52.12 485 PRO A O 1
ATOM 3798 N N . GLN A 1 486 ? 25.217 23.708 -22.287 1.00 52.81 486 GLN A N 1
ATOM 3799 C CA . GLN A 1 486 ? 24.273 24.457 -23.122 1.00 52.81 486 GLN A CA 1
ATOM 3800 C C . GLN A 1 486 ? 22.950 23.724 -23.372 1.00 52.81 486 GLN A C 1
ATOM 3802 O O . GLN A 1 486 ? 21.976 24.387 -23.730 1.00 52.81 486 GLN A O 1
ATOM 3807 N N . ASP A 1 487 ? 22.899 22.411 -23.132 1.00 55.34 487 ASP A N 1
ATOM 3808 C CA . ASP A 1 487 ? 21.785 21.567 -23.576 1.00 55.34 487 ASP A CA 1
ATOM 3809 C C . ASP A 1 487 ? 20.904 21.013 -22.440 1.00 55.34 487 ASP A C 1
ATOM 3811 O O . ASP A 1 487 ? 19.774 20.603 -22.713 1.00 55.34 487 ASP A O 1
ATOM 3815 N N . TYR A 1 488 ? 21.356 21.034 -21.175 1.00 62.41 488 TYR A N 1
ATOM 3816 C CA . TYR A 1 488 ? 20.660 20.336 -20.083 1.00 62.41 488 TYR A CA 1
ATOM 3817 C C . TYR A 1 488 ? 20.648 21.100 -18.743 1.00 62.41 488 TYR A C 1
ATOM 3819 O O . TYR A 1 488 ? 21.696 21.396 -18.169 1.00 62.41 488 TYR A O 1
ATOM 3827 N N . GLU A 1 489 ? 19.449 21.350 -18.200 1.00 70.38 489 GLU A N 1
ATOM 3828 C CA . GLU A 1 489 ? 19.231 21.680 -16.781 1.00 70.38 489 GLU A CA 1
ATOM 3829 C C . GLU A 1 489 ? 18.828 20.397 -16.033 1.00 70.38 489 GLU A C 1
ATOM 3831 O O . GLU A 1 489 ? 17.697 19.925 -16.145 1.00 70.38 489 GLU A O 1
ATOM 3836 N N . TRP A 1 490 ? 19.774 19.801 -15.303 1.00 78.44 490 TRP A N 1
ATOM 3837 C CA . TRP A 1 490 ? 19.550 18.586 -14.509 1.00 78.44 490 TRP A CA 1
ATOM 3838 C C . TRP A 1 490 ? 18.913 18.900 -13.155 1.00 78.44 490 TRP A C 1
ATOM 3840 O O . TRP A 1 490 ? 19.178 19.953 -12.577 1.00 78.44 490 TRP A O 1
ATOM 3850 N N . GLU A 1 491 ? 18.137 17.968 -12.591 1.00 82.00 491 GLU A N 1
ATOM 3851 C CA . GLU A 1 491 ? 17.614 18.162 -11.237 1.00 82.00 491 GLU A CA 1
ATOM 3852 C C . GLU A 1 491 ? 18.742 18.109 -10.190 1.00 82.00 491 GLU A C 1
ATOM 3854 O O . GLU A 1 491 ? 19.622 17.244 -10.251 1.00 82.00 491 GLU A O 1
ATOM 3859 N N . ASP A 1 492 ? 18.680 18.977 -9.173 1.00 82.75 492 ASP A N 1
ATOM 3860 C CA . ASP A 1 492 ? 19.714 19.105 -8.132 1.00 82.75 492 ASP A CA 1
ATOM 3861 C C . ASP A 1 492 ? 20.095 17.762 -7.485 1.00 82.75 492 ASP A C 1
ATOM 3863 O O . ASP A 1 492 ? 21.271 17.467 -7.263 1.00 82.75 492 ASP A O 1
ATOM 3867 N N . TRP A 1 493 ? 19.107 16.907 -7.212 1.00 82.38 493 TRP A N 1
ATOM 3868 C CA . TRP A 1 493 ? 19.332 15.602 -6.586 1.00 82.38 493 TRP A CA 1
ATOM 3869 C C . TRP A 1 493 ? 20.121 14.639 -7.488 1.00 82.38 493 TRP A C 1
ATOM 3871 O O . TRP A 1 493 ? 20.891 13.819 -6.983 1.00 82.38 493 TRP A O 1
ATOM 3881 N N . ARG A 1 494 ? 19.971 14.758 -8.814 1.00 86.50 494 ARG A N 1
ATOM 3882 C CA . ARG A 1 494 ? 20.701 13.965 -9.808 1.00 86.50 494 ARG A CA 1
ATOM 3883 C C . ARG A 1 494 ? 22.147 14.437 -9.912 1.00 86.50 494 ARG A C 1
ATOM 3885 O O . ARG A 1 494 ? 23.062 13.617 -9.922 1.00 86.50 494 ARG A O 1
ATOM 3892 N N . VAL A 1 495 ? 22.361 15.756 -9.887 1.00 86.44 495 VAL A N 1
ATOM 3893 C CA . VAL A 1 495 ? 23.696 16.379 -9.865 1.00 86.44 495 VAL A CA 1
ATOM 3894 C C . VAL A 1 495 ? 24.490 15.954 -8.633 1.00 86.44 495 VAL A C 1
ATOM 3896 O O . VAL A 1 495 ? 25.664 15.608 -8.747 1.00 86.44 495 VAL A O 1
ATOM 3899 N N . VAL A 1 496 ? 23.851 15.899 -7.463 1.00 87.75 496 VAL A N 1
ATOM 3900 C CA . VAL A 1 496 ? 24.496 15.443 -6.219 1.00 87.75 496 VAL A CA 1
ATOM 3901 C C . VAL A 1 496 ? 24.942 13.973 -6.290 1.00 87.75 496 VAL A C 1
ATOM 3903 O O . VAL A 1 496 ? 25.912 13.602 -5.633 1.00 87.75 496 VAL A O 1
ATOM 3906 N N . ARG A 1 497 ? 24.272 13.140 -7.096 1.00 92.56 497 ARG A N 1
ATOM 3907 C CA . ARG A 1 497 ? 24.596 11.715 -7.302 1.00 92.56 497 ARG A CA 1
ATOM 3908 C C . ARG A 1 497 ? 25.447 11.454 -8.556 1.00 92.56 497 ARG A C 1
ATOM 3910 O O . ARG A 1 497 ? 25.666 10.297 -8.923 1.00 92.56 497 ARG A O 1
ATOM 3917 N N . ALA A 1 498 ? 25.915 12.503 -9.229 1.00 92.25 498 ALA A N 1
ATOM 3918 C CA . ALA A 1 498 ? 26.771 12.384 -10.399 1.00 92.25 498 ALA A CA 1
ATOM 3919 C C . ALA A 1 498 ? 28.182 11.940 -10.004 1.00 92.25 498 ALA A C 1
ATOM 3921 O O . ALA A 1 498 ? 28.786 12.510 -9.092 1.00 92.25 498 ALA A O 1
ATOM 3922 N N . VAL A 1 499 ? 28.748 10.984 -10.736 1.00 93.00 499 VAL A N 1
ATOM 3923 C CA . VAL A 1 499 ? 30.171 10.650 -10.585 1.00 93.00 499 VAL A CA 1
ATOM 3924 C C . VAL A 1 499 ? 31.013 11.781 -11.173 1.00 93.00 499 VAL A C 1
ATOM 3926 O O . VAL A 1 499 ? 30.751 12.243 -12.291 1.00 93.00 499 VAL A O 1
ATOM 3929 N N . LYS A 1 500 ? 32.028 12.238 -10.433 1.00 90.69 500 LYS A N 1
ATOM 3930 C CA . LYS A 1 500 ? 32.898 13.337 -10.874 1.00 90.69 500 LYS A CA 1
ATOM 3931 C C . LYS A 1 500 ? 33.796 12.902 -12.023 1.00 90.69 500 LYS A C 1
ATOM 3933 O O . LYS A 1 500 ? 34.213 11.753 -12.093 1.00 90.69 500 LYS A O 1
ATOM 3938 N N . GLU A 1 501 ? 34.129 13.825 -12.920 1.00 88.38 501 GLU A N 1
ATOM 3939 C CA . GLU A 1 501 ? 34.871 13.514 -14.150 1.00 88.38 501 GLU A CA 1
ATOM 3940 C C . GLU A 1 501 ? 36.253 12.890 -13.888 1.00 88.38 501 GLU A C 1
ATOM 3942 O O . GLU A 1 501 ? 36.686 11.996 -14.615 1.00 88.38 501 GLU A O 1
ATOM 3947 N N . GLU A 1 502 ? 36.927 13.320 -12.822 1.00 90.38 502 GLU A N 1
ATOM 3948 C CA . GLU A 1 502 ? 38.214 12.792 -12.372 1.00 90.38 502 GLU A CA 1
ATOM 3949 C C . GLU A 1 502 ? 38.144 11.379 -11.767 1.00 90.38 502 GLU A C 1
ATOM 3951 O O . GLU A 1 502 ? 39.172 10.708 -11.680 1.00 90.38 502 GLU A O 1
ATOM 3956 N N . GLU A 1 503 ? 36.953 10.925 -11.368 1.00 91.44 503 GLU A N 1
ATOM 3957 C CA . GLU A 1 503 ? 36.707 9.606 -10.771 1.00 91.44 503 GLU A CA 1
ATOM 3958 C C . GLU A 1 503 ? 36.302 8.561 -11.826 1.00 91.44 503 GLU A C 1
ATOM 3960 O O . GLU A 1 503 ? 36.344 7.367 -11.540 1.00 91.44 503 GLU A O 1
ATOM 3965 N N . LYS A 1 504 ? 35.960 8.992 -13.050 1.00 92.75 504 LYS A N 1
ATOM 3966 C CA . LYS A 1 504 ? 35.462 8.115 -14.119 1.00 92.75 504 LYS A CA 1
ATOM 3967 C C . LYS A 1 504 ? 36.574 7.345 -14.844 1.00 92.75 504 LYS A C 1
ATOM 3969 O O . LYS A 1 504 ? 37.558 7.931 -15.316 1.00 92.75 504 LYS A O 1
ATOM 3974 N N . SER A 1 505 ? 36.344 6.052 -15.063 1.00 93.31 505 SER A N 1
ATOM 3975 C CA . SER A 1 505 ? 37.042 5.207 -16.036 1.00 93.31 505 SER A CA 1
ATOM 3976 C C . SER A 1 505 ? 36.826 5.702 -17.476 1.00 93.31 505 SER A C 1
ATOM 3978 O O . SER A 1 505 ? 35.917 6.481 -17.773 1.00 93.31 505 SER A O 1
ATOM 3980 N N . ASP A 1 506 ? 37.644 5.227 -18.419 1.00 92.62 506 ASP A N 1
ATOM 3981 C CA . ASP A 1 506 ? 37.488 5.572 -19.840 1.00 92.62 506 ASP A CA 1
ATOM 3982 C C . ASP A 1 506 ? 36.160 5.078 -20.448 1.00 92.62 506 ASP A C 1
ATOM 3984 O O . ASP A 1 506 ? 35.707 5.629 -21.458 1.00 92.62 506 ASP A O 1
ATOM 3988 N N . LEU A 1 507 ? 35.541 4.044 -19.864 1.00 93.50 507 LEU A N 1
ATOM 3989 C CA . LEU A 1 507 ? 34.210 3.568 -20.251 1.00 93.50 507 LEU A CA 1
ATOM 3990 C C . LEU A 1 507 ? 33.111 4.402 -19.594 1.00 93.50 507 LEU A C 1
ATOM 3992 O O . LEU A 1 507 ? 32.172 4.809 -20.272 1.00 93.50 507 LEU A O 1
ATOM 3996 N N . GLU A 1 508 ? 33.261 4.734 -18.315 1.00 94.94 508 GLU A N 1
ATOM 3997 C CA . GLU A 1 508 ? 32.306 5.558 -17.566 1.00 94.94 508 GLU A CA 1
ATOM 3998 C C . GLU A 1 508 ? 32.153 6.965 -18.155 1.00 94.94 508 GLU A C 1
ATOM 4000 O O . GLU A 1 508 ? 31.045 7.495 -18.229 1.00 94.94 508 GLU A O 1
ATOM 4005 N N . LYS A 1 509 ? 33.237 7.545 -18.684 1.00 94.31 509 LYS A N 1
ATOM 4006 C CA . LYS A 1 509 ? 33.189 8.817 -19.428 1.00 94.31 509 LYS A CA 1
ATOM 4007 C C . LYS A 1 509 ? 32.292 8.768 -20.662 1.00 94.31 509 LYS A C 1
ATOM 4009 O O . LYS A 1 509 ? 31.809 9.803 -21.099 1.00 94.31 509 LYS A O 1
ATOM 4014 N N . LYS A 1 510 ? 32.077 7.581 -21.235 1.00 95.44 510 LYS A N 1
ATOM 4015 C CA . LYS A 1 510 ? 31.241 7.369 -22.428 1.00 95.44 510 LYS A CA 1
ATOM 4016 C C . LYS A 1 510 ? 29.846 6.857 -22.092 1.00 95.44 510 LYS A C 1
ATOM 4018 O O . LYS A 1 510 ? 28.995 6.865 -22.972 1.00 95.44 510 LYS A O 1
ATOM 4023 N N . ALA A 1 511 ? 29.601 6.441 -20.849 1.00 96.75 511 ALA A N 1
ATOM 4024 C CA . ALA A 1 511 ? 28.368 5.776 -20.431 1.00 96.75 511 ALA A CA 1
ATOM 4025 C C . ALA A 1 511 ? 27.108 6.583 -20.769 1.00 96.75 511 ALA A C 1
ATOM 4027 O O . ALA A 1 511 ? 26.080 6.025 -21.136 1.00 96.75 511 ALA A O 1
ATOM 4028 N N . HIS A 1 512 ? 27.199 7.907 -20.691 1.00 94.94 512 HIS A N 1
ATOM 4029 C CA . HIS A 1 512 ? 26.090 8.802 -20.984 1.00 94.94 512 HIS A CA 1
ATOM 4030 C C . HIS A 1 512 ? 25.763 8.909 -22.486 1.00 94.94 512 HIS A C 1
ATOM 4032 O O . HIS A 1 512 ? 24.682 9.365 -22.828 1.00 94.94 512 HIS A O 1
ATOM 4038 N N . GLY A 1 513 ? 26.662 8.513 -23.395 1.00 94.50 513 GLY A N 1
ATOM 4039 C CA . GLY A 1 513 ? 26.532 8.784 -24.833 1.00 94.50 513 GLY A CA 1
ATOM 4040 C C . GLY A 1 513 ? 25.579 7.858 -25.594 1.00 94.50 513 GLY A C 1
ATOM 4041 O O . GLY A 1 513 ? 25.135 8.204 -26.687 1.00 94.50 513 GLY A O 1
ATOM 4042 N N . SER A 1 514 ? 25.273 6.676 -25.054 1.00 96.19 514 SER A N 1
ATOM 4043 C CA . SER A 1 514 ? 24.321 5.731 -25.649 1.00 96.19 514 SER A CA 1
ATOM 4044 C C . SER A 1 514 ? 23.851 4.693 -24.629 1.00 96.19 514 SER A C 1
ATOM 4046 O O . SER A 1 514 ? 24.513 4.453 -23.615 1.00 96.19 514 SER A O 1
ATOM 4048 N N . PHE A 1 515 ? 22.737 4.017 -24.923 1.00 97.69 515 PHE A N 1
ATOM 4049 C CA . PHE A 1 515 ? 22.274 2.880 -24.124 1.00 97.69 515 PHE A CA 1
ATOM 4050 C C . PHE A 1 515 ? 23.325 1.759 -24.069 1.00 97.69 515 PHE A C 1
ATOM 4052 O O . PHE A 1 515 ? 23.545 1.155 -23.020 1.00 97.69 515 PHE A O 1
ATOM 4059 N N . GLU A 1 516 ? 24.010 1.499 -25.183 1.00 98.00 516 GLU A N 1
ATOM 4060 C CA . GLU A 1 516 ? 25.050 0.479 -25.283 1.00 98.00 516 GLU A CA 1
ATOM 4061 C C . GLU A 1 516 ? 26.285 0.826 -24.443 1.00 98.00 516 GLU A C 1
ATOM 4063 O O . GLU A 1 516 ? 26.818 -0.045 -23.753 1.00 98.00 516 GLU A O 1
ATOM 4068 N N . ASP A 1 517 ? 26.737 2.082 -24.459 1.00 98.00 517 ASP A N 1
ATOM 4069 C CA . ASP A 1 517 ? 27.866 2.514 -23.630 1.00 98.00 517 ASP A CA 1
ATOM 4070 C C . ASP A 1 517 ? 27.506 2.513 -22.141 1.00 98.00 517 ASP A C 1
ATOM 4072 O O . ASP A 1 517 ? 28.323 2.088 -21.321 1.00 98.00 517 ASP A O 1
ATOM 4076 N N . CYS A 1 518 ? 26.270 2.888 -21.794 1.00 98.12 518 CYS A N 1
ATOM 4077 C CA . CYS A 1 518 ? 25.737 2.744 -20.440 1.00 98.12 518 CYS A CA 1
ATOM 4078 C C . CYS A 1 518 ? 25.787 1.273 -19.989 1.00 98.12 518 CYS A C 1
ATOM 4080 O O . CYS A 1 518 ? 26.337 0.948 -18.936 1.00 98.12 518 CYS A O 1
ATOM 4082 N N . GLY A 1 519 ? 25.332 0.345 -20.837 1.00 98.25 519 GLY A N 1
ATOM 4083 C CA . GLY A 1 519 ? 25.396 -1.088 -20.546 1.00 98.25 519 GLY A CA 1
ATOM 4084 C C . GLY A 1 519 ? 26.818 -1.622 -20.361 1.00 98.25 519 GLY A C 1
ATOM 4085 O O . GLY A 1 519 ? 27.059 -2.414 -19.449 1.00 98.25 519 GLY A O 1
ATOM 4086 N N . ARG A 1 520 ? 27.781 -1.157 -21.164 1.00 98.19 520 ARG A N 1
ATOM 4087 C CA . ARG A 1 520 ? 29.199 -1.540 -21.032 1.00 98.19 520 ARG A CA 1
ATOM 4088 C C . ARG A 1 520 ? 29.823 -1.028 -19.737 1.00 98.19 520 ARG A C 1
ATOM 4090 O O . ARG A 1 520 ? 30.568 -1.770 -19.100 1.00 98.19 520 ARG A O 1
ATOM 4097 N N . ALA A 1 521 ? 29.504 0.200 -19.331 1.00 97.94 521 ALA A N 1
ATOM 4098 C CA . ALA A 1 521 ? 29.941 0.732 -18.043 1.00 97.94 521 ALA A CA 1
ATOM 4099 C C . ALA A 1 521 ? 29.353 -0.083 -16.876 1.00 97.94 521 ALA A C 1
ATOM 4101 O O . ALA A 1 521 ? 30.073 -0.432 -15.944 1.00 97.94 521 ALA A O 1
ATOM 4102 N N . CYS A 1 522 ? 28.080 -0.486 -16.959 1.00 98.19 522 CYS A N 1
ATOM 4103 C CA . CYS A 1 522 ? 27.473 -1.369 -15.957 1.00 98.19 522 CYS A CA 1
ATOM 4104 C C . CYS A 1 522 ? 28.102 -2.776 -15.937 1.00 98.19 522 CYS A C 1
ATOM 4106 O O . CYS A 1 522 ? 28.215 -3.415 -14.888 1.00 98.19 522 CYS A O 1
ATOM 4108 N N . GLU A 1 523 ? 28.521 -3.303 -17.089 1.00 97.38 523 GLU A N 1
ATOM 4109 C CA . GLU A 1 523 ? 29.230 -4.582 -17.161 1.00 97.38 523 GLU A CA 1
ATOM 4110 C C . GLU A 1 523 ? 30.600 -4.525 -16.474 1.00 97.38 523 GLU A C 1
ATOM 4112 O O . GLU A 1 523 ? 30.932 -5.449 -15.730 1.00 97.38 523 GLU A O 1
ATOM 4117 N N . GLU A 1 524 ? 31.343 -3.430 -16.634 1.00 95.81 524 GLU A N 1
ATOM 4118 C CA . GLU A 1 524 ? 32.629 -3.213 -15.960 1.00 95.81 524 GLU A CA 1
ATOM 4119 C C . GLU A 1 524 ? 32.467 -2.956 -14.453 1.00 95.81 524 GLU A C 1
ATOM 4121 O O . GLU A 1 524 ? 33.209 -3.522 -13.655 1.00 95.81 524 GLU A O 1
ATOM 4126 N N . HIS A 1 525 ? 31.482 -2.153 -14.044 1.00 96.31 525 HIS A N 1
ATOM 4127 C CA . HIS A 1 525 ? 31.335 -1.737 -12.649 1.00 96.31 525 HIS A CA 1
ATOM 4128 C C . HIS A 1 525 ? 30.832 -2.881 -11.753 1.00 96.31 525 HIS A C 1
ATOM 4130 O O . HIS A 1 525 ? 29.694 -3.335 -11.896 1.00 96.31 525 HIS A O 1
ATOM 4136 N N . ASP A 1 526 ? 31.639 -3.339 -10.793 1.00 93.81 526 ASP A N 1
ATOM 4137 C CA . ASP A 1 526 ? 31.360 -4.535 -9.975 1.00 93.81 526 ASP A CA 1
ATOM 4138 C C . ASP A 1 526 ? 29.997 -4.506 -9.268 1.00 93.81 526 ASP A C 1
ATOM 4140 O O . ASP A 1 526 ? 29.299 -5.519 -9.231 1.00 93.81 526 ASP A O 1
ATOM 4144 N N . GLU A 1 527 ? 29.583 -3.342 -8.761 1.00 94.94 527 GLU A N 1
ATOM 4145 C CA . GLU A 1 527 ? 28.310 -3.196 -8.044 1.00 94.94 527 GLU A CA 1
ATOM 4146 C C . GLU A 1 527 ? 27.097 -2.949 -8.955 1.00 94.94 527 GLU A C 1
ATOM 4148 O O . GLU A 1 527 ? 25.984 -2.868 -8.450 1.00 94.94 527 GLU A O 1
ATOM 4153 N N . CYS A 1 528 ? 27.259 -2.801 -10.275 1.00 97.62 528 CYS A N 1
ATOM 4154 C CA . CYS A 1 528 ? 26.127 -2.481 -11.147 1.00 97.62 528 CYS A CA 1
ATOM 4155 C C . CYS A 1 528 ? 25.352 -3.735 -11.574 1.00 97.62 528 CYS A C 1
ATOM 4157 O O . CYS A 1 528 ? 25.874 -4.590 -12.299 1.00 97.62 528 CYS A O 1
ATOM 4159 N N . PHE A 1 529 ? 24.082 -3.822 -11.165 1.00 98.12 529 PHE A N 1
ATOM 4160 C CA . PHE A 1 529 ? 23.169 -4.895 -11.584 1.00 98.12 529 PHE A CA 1
ATOM 4161 C C . PHE A 1 529 ? 22.186 -4.471 -12.670 1.00 98.12 529 PHE A C 1
ATOM 4163 O O . PHE A 1 529 ? 21.749 -5.311 -13.461 1.00 98.12 529 PHE A O 1
ATOM 4170 N N . GLN A 1 530 ? 21.835 -3.192 -12.728 1.00 98.12 530 GLN A N 1
ATOM 4171 C CA . GLN A 1 530 ? 20.936 -2.642 -13.734 1.00 98.12 530 GLN A CA 1
ATOM 4172 C C . GLN A 1 530 ? 21.255 -1.174 -14.001 1.00 98.12 530 GLN A C 1
ATOM 4174 O O . GLN A 1 530 ? 21.911 -0.508 -13.197 1.00 98.12 530 GLN A O 1
ATOM 4179 N N . PHE A 1 531 ? 20.773 -0.696 -15.140 1.00 98.69 531 PHE A N 1
ATOM 4180 C CA . PHE A 1 531 ? 20.991 0.659 -15.614 1.00 98.69 531 PHE A CA 1
ATOM 4181 C C . PHE A 1 531 ? 19.774 1.177 -16.378 1.00 98.69 531 PHE A C 1
ATOM 4183 O O . PHE A 1 531 ? 18.962 0.394 -16.879 1.00 98.69 531 PHE A O 1
ATOM 4190 N N . VAL A 1 532 ? 19.662 2.495 -16.488 1.00 98.38 532 VAL A N 1
ATOM 4191 C CA . VAL A 1 532 ? 18.710 3.181 -17.362 1.00 98.38 532 VAL A CA 1
ATOM 4192 C C . VAL A 1 532 ? 19.460 4.220 -18.180 1.00 98.38 532 VAL A C 1
ATOM 4194 O O . VAL A 1 532 ? 20.334 4.908 -17.658 1.00 98.38 532 VAL A O 1
ATOM 4197 N N . TRP A 1 533 ? 19.128 4.334 -19.461 1.00 97.81 533 TRP A N 1
ATOM 4198 C CA . TRP A 1 533 ? 19.624 5.410 -20.310 1.00 97.81 533 TRP A CA 1
ATOM 4199 C C . TRP A 1 533 ? 18.460 6.249 -20.831 1.00 97.81 533 TRP A C 1
ATOM 4201 O O . TRP A 1 533 ? 17.473 5.697 -21.331 1.00 97.81 533 TRP A O 1
ATOM 4211 N N . GLN A 1 534 ? 18.583 7.569 -20.713 1.00 95.00 534 GLN A N 1
ATOM 4212 C CA . GLN A 1 534 ? 17.635 8.541 -21.250 1.00 95.00 534 GLN A CA 1
ATOM 4213 C C . GLN A 1 534 ? 18.311 9.906 -21.416 1.00 95.00 534 GLN A C 1
ATOM 4215 O O . GLN A 1 534 ? 18.909 10.403 -20.471 1.00 95.00 534 GLN A O 1
ATOM 4220 N N . ASP A 1 535 ? 18.162 10.516 -22.590 1.00 92.50 535 ASP A N 1
ATOM 4221 C CA . ASP A 1 535 ? 18.528 11.905 -22.910 1.00 92.50 535 ASP A CA 1
ATOM 4222 C C . ASP A 1 535 ? 19.941 12.285 -22.448 1.00 92.50 535 ASP A C 1
ATOM 4224 O O . ASP A 1 535 ? 20.130 13.209 -21.671 1.00 92.50 535 ASP A O 1
ATOM 4228 N N . ASP A 1 536 ? 20.941 11.517 -22.887 1.00 93.00 536 ASP A N 1
ATOM 4229 C CA . ASP A 1 536 ? 22.351 11.682 -22.501 1.00 93.00 536 ASP A CA 1
ATOM 4230 C C . ASP A 1 536 ? 22.624 11.538 -20.988 1.00 93.00 536 ASP A C 1
ATOM 4232 O O . ASP A 1 536 ? 23.595 12.078 -20.448 1.00 93.00 536 ASP A O 1
ATOM 4236 N N . CYS A 1 537 ? 21.780 10.778 -20.291 1.00 94.12 537 CYS A N 1
ATOM 4237 C CA . CYS A 1 537 ? 21.950 10.395 -18.896 1.00 94.12 537 CYS A CA 1
ATOM 4238 C C . CYS A 1 537 ? 21.968 8.871 -18.768 1.00 94.12 537 CYS A C 1
ATOM 4240 O O . CYS A 1 537 ? 21.073 8.186 -19.260 1.00 94.12 537 CYS A O 1
ATOM 4242 N N . CYS A 1 538 ? 22.975 8.344 -18.076 1.00 97.31 538 CYS A N 1
ATOM 4243 C CA . CYS A 1 538 ? 23.078 6.941 -17.700 1.00 97.31 538 CYS A CA 1
ATOM 4244 C C . CYS A 1 538 ? 22.969 6.820 -16.177 1.00 97.31 538 CYS A C 1
ATOM 4246 O O . CYS A 1 538 ? 23.877 7.241 -15.458 1.00 97.31 538 CYS A O 1
ATOM 4248 N N . GLY A 1 539 ? 21.859 6.272 -15.688 1.00 97.88 539 GLY A N 1
ATOM 4249 C CA . GLY A 1 539 ? 21.637 5.962 -14.277 1.00 97.88 539 GLY A CA 1
ATOM 4250 C C . GLY A 1 539 ? 21.943 4.498 -13.974 1.00 97.88 539 GLY A C 1
ATOM 4251 O O . GLY A 1 539 ? 21.660 3.622 -14.790 1.00 97.88 539 GLY A O 1
ATOM 4252 N N . MET A 1 540 ? 22.515 4.223 -12.806 1.00 98.06 540 MET A N 1
ATOM 4253 C CA . MET A 1 540 ? 22.961 2.889 -12.390 1.00 98.06 540 MET A CA 1
ATOM 4254 C C . MET A 1 540 ? 22.359 2.486 -11.042 1.00 98.06 540 MET A C 1
ATOM 4256 O O . MET A 1 540 ? 21.927 3.344 -10.267 1.00 98.06 540 MET A O 1
ATOM 4260 N N . LYS A 1 541 ? 22.347 1.180 -10.739 1.00 97.19 541 LYS A N 1
ATOM 4261 C CA . LYS A 1 541 ? 21.843 0.663 -9.458 1.00 97.19 541 LYS A CA 1
ATOM 4262 C C . LYS A 1 541 ? 22.648 -0.509 -8.888 1.00 97.19 541 LYS A C 1
ATOM 4264 O O . LYS A 1 541 ? 23.045 -1.416 -9.627 1.00 97.19 541 LYS A O 1
ATOM 4269 N N . ARG A 1 542 ? 22.817 -0.507 -7.556 1.00 96.94 542 ARG A N 1
ATOM 4270 C CA . ARG A 1 542 ? 23.428 -1.583 -6.741 1.00 96.94 542 ARG A CA 1
ATOM 4271 C C . ARG A 1 542 ? 22.473 -2.718 -6.387 1.00 96.94 542 ARG A C 1
ATOM 4273 O O . ARG A 1 542 ? 22.894 -3.763 -5.898 1.00 96.94 542 ARG A O 1
ATOM 4280 N N . SER A 1 543 ? 21.185 -2.506 -6.602 1.00 96.38 543 SER A N 1
ATOM 4281 C CA . SER A 1 543 ? 20.130 -3.512 -6.514 1.00 96.38 543 SER A CA 1
ATOM 4282 C C . SER A 1 543 ? 19.466 -3.664 -7.878 1.00 96.38 543 SER A C 1
ATOM 4284 O O . SER A 1 543 ? 19.779 -2.931 -8.812 1.00 96.38 543 SER A O 1
ATOM 4286 N N . PHE A 1 544 ? 18.572 -4.630 -8.021 1.00 97.00 544 PHE A N 1
ATOM 4287 C CA . PHE A 1 544 ? 17.804 -4.844 -9.234 1.00 97.00 544 PHE A CA 1
ATOM 4288 C C . PHE A 1 544 ? 16.318 -5.001 -8.922 1.00 97.00 544 PHE A C 1
ATOM 4290 O O . PHE A 1 544 ? 15.933 -5.627 -7.938 1.00 97.00 544 PHE A O 1
ATOM 4297 N N . MET A 1 545 ? 15.488 -4.414 -9.775 1.00 96.94 545 MET A N 1
ATOM 4298 C CA . MET A 1 545 ? 14.032 -4.344 -9.665 1.00 96.94 545 MET A CA 1
ATOM 4299 C C . MET A 1 545 ? 13.420 -4.195 -11.062 1.00 96.94 545 MET A C 1
ATOM 4301 O O . MET A 1 545 ? 14.127 -3.901 -12.028 1.00 96.94 545 MET A O 1
ATOM 4305 N N . LEU A 1 546 ? 12.126 -4.485 -11.217 1.00 97.69 546 LEU A N 1
ATOM 4306 C CA . LEU A 1 546 ? 11.491 -4.358 -12.530 1.00 97.69 546 LEU A CA 1
ATOM 4307 C C . LEU A 1 546 ? 11.233 -2.888 -12.851 1.00 97.69 546 LEU A C 1
ATOM 4309 O O . LEU A 1 546 ? 11.510 -2.479 -13.965 1.00 97.69 546 LEU A O 1
ATOM 4313 N N . GLY A 1 547 ? 10.737 -2.097 -11.904 1.00 97.00 547 GLY A N 1
ATOM 4314 C CA . GLY A 1 547 ? 10.291 -0.724 -12.126 1.00 97.00 547 GLY A CA 1
ATOM 4315 C C . GLY A 1 547 ? 8.953 -0.656 -12.858 1.00 97.00 547 GLY A C 1
ATOM 4316 O O . GLY A 1 547 ? 8.048 -1.446 -12.573 1.00 97.00 547 GLY A O 1
ATOM 4317 N N . ARG A 1 548 ? 8.809 0.300 -13.780 1.00 96.62 548 ARG A N 1
ATOM 4318 C CA . ARG A 1 548 ? 7.524 0.658 -14.394 1.00 96.62 548 ARG A CA 1
ATOM 4319 C C . ARG A 1 548 ? 7.642 1.022 -15.880 1.00 96.62 548 ARG A C 1
ATOM 4321 O O . ARG A 1 548 ? 8.684 1.518 -16.315 1.00 96.62 548 ARG A O 1
ATOM 4328 N N . PRO A 1 549 ? 6.563 0.841 -16.664 1.00 97.19 549 PRO A N 1
ATOM 4329 C CA . PRO A 1 549 ? 6.490 1.435 -17.991 1.00 97.19 549 PRO A CA 1
ATOM 4330 C C . PRO A 1 549 ? 6.451 2.961 -17.882 1.00 97.19 549 PRO A C 1
ATOM 4332 O O . PRO A 1 549 ? 5.838 3.512 -16.964 1.00 97.19 549 PRO A O 1
ATOM 4335 N N . VAL A 1 550 ? 7.057 3.643 -18.850 1.00 96.62 550 VAL A N 1
ATOM 4336 C CA . VAL A 1 550 ? 6.947 5.097 -19.001 1.00 96.62 550 VAL A CA 1
ATOM 4337 C C . VAL A 1 550 ? 6.335 5.443 -20.349 1.00 96.62 550 VAL A C 1
ATOM 4339 O O . VAL A 1 550 ? 6.285 4.626 -21.271 1.00 96.62 550 VAL A O 1
ATOM 4342 N N . LYS A 1 551 ? 5.819 6.667 -20.471 1.00 95.75 551 LYS A N 1
ATOM 4343 C CA . LYS A 1 551 ? 5.264 7.138 -21.736 1.00 95.75 551 LYS A CA 1
ATOM 4344 C C . LYS A 1 551 ? 6.361 7.130 -22.802 1.00 95.75 551 LYS A C 1
ATOM 4346 O O . LYS A 1 551 ? 7.460 7.628 -22.583 1.00 95.75 551 LYS A O 1
ATOM 4351 N N . ARG A 1 552 ? 6.035 6.583 -23.972 1.00 94.56 552 ARG A N 1
ATOM 4352 C CA . ARG A 1 552 ? 6.925 6.616 -25.130 1.00 94.56 552 ARG A CA 1
ATOM 4353 C C . ARG A 1 552 ? 7.103 8.055 -25.612 1.00 94.56 552 ARG A C 1
ATOM 4355 O O . ARG A 1 552 ? 6.135 8.688 -26.040 1.00 94.56 552 ARG A O 1
ATOM 4362 N N . GLU A 1 553 ? 8.344 8.519 -25.607 1.00 94.50 553 GLU A N 1
ATOM 4363 C CA . GLU A 1 553 ? 8.729 9.804 -26.188 1.00 94.50 553 GLU A CA 1
ATOM 4364 C C . GLU A 1 553 ? 8.855 9.728 -27.715 1.00 94.50 553 GLU A C 1
ATOM 4366 O O . GLU A 1 553 ? 9.144 8.674 -28.291 1.00 94.50 553 GLU A O 1
ATOM 4371 N N . GLN A 1 554 ? 8.602 10.855 -28.388 1.00 92.12 554 GLN A N 1
ATOM 4372 C CA . GLN A 1 554 ? 8.700 10.937 -29.853 1.00 92.12 554 GLN A CA 1
ATOM 4373 C C . GLN A 1 554 ? 10.155 10.967 -30.327 1.00 92.12 554 GLN A C 1
ATOM 4375 O O . GLN A 1 554 ? 10.494 10.359 -31.342 1.00 92.12 554 GLN A O 1
ATOM 4380 N N . GLU A 1 555 ? 11.005 11.687 -29.598 1.00 91.44 555 GLU A N 1
ATOM 4381 C CA . GLU A 1 555 ? 12.436 11.755 -29.868 1.00 91.44 555 GLU A CA 1
ATOM 4382 C C . GLU A 1 555 ? 13.126 10.522 -29.285 1.00 91.44 555 GLU A C 1
ATOM 4384 O O . GLU A 1 555 ? 13.039 10.273 -28.085 1.00 91.44 555 GLU A O 1
ATOM 4389 N N . GLU A 1 556 ? 13.857 9.777 -30.118 1.00 89.12 556 GLU A N 1
ATOM 4390 C CA . GLU A 1 556 ? 14.511 8.529 -29.698 1.00 89.12 556 GLU A CA 1
ATOM 4391 C C . GLU A 1 556 ? 15.457 8.739 -28.510 1.00 89.12 556 GLU A C 1
ATOM 4393 O O . GLU A 1 556 ? 15.470 7.922 -27.596 1.00 89.12 556 GLU A O 1
ATOM 4398 N N . LYS A 1 557 ? 16.186 9.864 -28.478 1.00 87.75 557 LYS A N 1
ATOM 4399 C CA . LYS A 1 557 ? 17.096 10.186 -27.371 1.00 87.75 557 LYS A CA 1
ATOM 4400 C C . LYS A 1 557 ? 16.372 10.376 -26.035 1.00 87.75 557 LYS A C 1
ATOM 4402 O O . LYS A 1 557 ? 16.933 10.055 -25.001 1.00 87.75 557 LYS A O 1
ATOM 4407 N N . LYS A 1 558 ? 15.114 10.828 -26.051 1.00 90.94 558 LYS A N 1
ATOM 4408 C CA . LYS A 1 558 ? 14.304 11.052 -24.844 1.00 90.94 558 LYS A CA 1
ATOM 4409 C C . LYS A 1 558 ? 13.581 9.793 -24.372 1.00 90.94 558 LYS A C 1
ATOM 4411 O O . LYS A 1 558 ? 12.967 9.812 -23.309 1.00 90.94 558 LYS A O 1
ATOM 4416 N N . ARG A 1 559 ? 13.623 8.695 -25.133 1.00 94.88 559 ARG A N 1
ATOM 4417 C CA . ARG A 1 559 ? 13.007 7.429 -24.720 1.00 94.88 559 ARG A CA 1
ATOM 4418 C C . ARG A 1 559 ? 13.856 6.774 -23.636 1.00 94.88 559 ARG A C 1
ATOM 4420 O O . ARG A 1 559 ? 15.030 6.495 -23.858 1.00 94.88 559 ARG A O 1
ATOM 4427 N N . ALA A 1 560 ? 13.245 6.474 -22.493 1.00 96.69 560 ALA A N 1
ATOM 4428 C CA . ALA A 1 560 ? 13.907 5.709 -21.444 1.00 96.69 560 ALA A CA 1
ATOM 4429 C C . ALA A 1 560 ? 14.084 4.247 -21.877 1.00 96.69 560 ALA A C 1
ATOM 4431 O O . ALA A 1 560 ? 13.125 3.580 -22.286 1.00 96.69 560 ALA A O 1
ATOM 4432 N N . LYS A 1 561 ? 15.314 3.743 -21.777 1.00 98.19 561 LYS A N 1
ATOM 4433 C CA . LYS A 1 561 ? 15.648 2.336 -22.012 1.00 98.19 561 LYS A CA 1
ATOM 4434 C C . LYS A 1 561 ? 16.301 1.763 -20.767 1.00 98.19 561 LYS A C 1
ATOM 4436 O O . LYS A 1 561 ? 17.331 2.256 -20.318 1.00 98.19 561 LYS A O 1
ATOM 4441 N N . SER A 1 562 ? 15.709 0.703 -20.236 1.00 98.62 562 SER A N 1
ATOM 4442 C CA . SER A 1 562 ? 16.191 0.003 -19.048 1.00 98.62 562 SER A CA 1
ATOM 4443 C C . SER A 1 562 ? 16.934 -1.269 -19.429 1.00 98.62 562 SER A C 1
ATOM 4445 O O . SER A 1 562 ? 16.466 -2.041 -20.271 1.00 98.62 562 SER A O 1
ATOM 4447 N N . GLY A 1 563 ? 18.078 -1.503 -18.793 1.00 98.69 563 GLY A N 1
ATOM 4448 C CA . GLY A 1 563 ? 18.895 -2.695 -18.964 1.00 98.69 563 GLY A CA 1
ATOM 4449 C C . GLY A 1 563 ? 19.197 -3.392 -17.641 1.00 98.69 563 GLY A C 1
ATOM 4450 O O . GLY A 1 563 ? 19.331 -2.754 -16.600 1.00 98.69 563 GLY A O 1
ATOM 4451 N N . TRP A 1 564 ? 19.330 -4.717 -17.689 1.00 98.75 564 TRP A N 1
ATOM 4452 C CA . TRP A 1 564 ? 19.707 -5.557 -16.553 1.00 98.75 564 TRP A CA 1
ATOM 4453 C C . TRP A 1 564 ? 20.924 -6.394 -16.919 1.00 98.75 564 TRP A C 1
ATOM 4455 O O . TRP A 1 564 ? 20.930 -7.098 -17.933 1.00 98.75 564 TRP A O 1
ATOM 4465 N N . ASN A 1 565 ? 21.941 -6.395 -16.059 1.00 98.31 565 ASN A N 1
ATOM 4466 C CA . ASN A 1 565 ? 23.072 -7.299 -16.197 1.00 98.31 565 ASN A CA 1
ATOM 4467 C C . ASN A 1 565 ? 22.669 -8.704 -15.723 1.00 98.31 565 ASN A C 1
ATOM 4469 O O . ASN A 1 565 ? 22.972 -9.136 -14.610 1.00 98.31 565 ASN A O 1
ATOM 4473 N N . VAL A 1 566 ? 21.958 -9.431 -16.589 1.00 98.06 566 VAL A N 1
ATOM 4474 C CA . VAL A 1 566 ? 21.387 -10.755 -16.287 1.00 98.06 566 VAL A CA 1
ATOM 4475 C C . VAL A 1 566 ? 22.454 -11.751 -15.829 1.00 98.06 566 VAL A C 1
ATOM 4477 O O . VAL A 1 566 ? 22.173 -12.601 -14.984 1.00 98.06 566 VAL A O 1
ATOM 4480 N N . VAL A 1 567 ? 23.679 -11.653 -16.354 1.00 97.19 567 VAL A N 1
ATOM 4481 C CA . VAL A 1 567 ? 24.790 -12.529 -15.957 1.00 97.19 567 VAL A CA 1
ATOM 4482 C C . VAL A 1 567 ? 25.185 -12.264 -14.505 1.00 97.19 567 VAL A C 1
ATOM 4484 O O . VAL A 1 567 ? 25.240 -13.213 -13.720 1.00 97.19 567 VAL A O 1
ATOM 4487 N N . LYS A 1 568 ? 25.394 -10.995 -14.122 1.00 97.19 568 LYS A N 1
ATOM 4488 C CA . LYS A 1 568 ? 25.702 -10.620 -12.732 1.00 97.19 568 LYS A CA 1
ATOM 4489 C C . LYS A 1 568 ? 24.560 -10.965 -11.784 1.00 97.19 568 LYS A C 1
ATOM 4491 O O . LYS A 1 568 ? 24.822 -11.561 -10.744 1.00 97.19 568 LYS A O 1
ATOM 4496 N N . ILE A 1 569 ? 23.312 -10.676 -12.160 1.00 97.69 569 ILE A N 1
ATOM 4497 C CA . ILE A 1 569 ? 22.127 -10.994 -11.347 1.00 97.69 569 ILE A CA 1
ATOM 4498 C C . ILE A 1 569 ? 22.054 -12.501 -11.081 1.00 97.69 569 ILE A C 1
ATOM 4500 O O . ILE A 1 569 ? 22.021 -12.921 -9.928 1.00 97.69 569 ILE A O 1
ATOM 4504 N N . LYS A 1 570 ? 22.106 -13.337 -12.128 1.00 96.94 570 LYS A N 1
ATOM 4505 C CA . LYS A 1 570 ? 22.045 -14.800 -11.969 1.00 96.94 570 LYS A CA 1
ATOM 4506 C C . LYS A 1 570 ? 23.210 -15.342 -11.153 1.00 96.94 570 LYS A C 1
ATOM 4508 O O . LYS A 1 570 ? 23.010 -16.238 -10.337 1.00 96.94 570 LYS A O 1
ATOM 4513 N N . LYS A 1 571 ? 24.419 -14.810 -11.357 1.00 96.75 571 LYS A N 1
ATOM 4514 C CA . LYS A 1 571 ? 25.580 -15.179 -10.544 1.00 96.75 571 LYS A CA 1
ATOM 4515 C C . LYS A 1 571 ? 25.337 -14.839 -9.071 1.00 96.75 571 LYS A C 1
ATOM 4517 O O . LYS A 1 571 ? 25.488 -15.714 -8.229 1.00 96.75 571 LYS A O 1
ATOM 4522 N N . TRP A 1 572 ? 24.918 -13.611 -8.775 1.00 96.25 572 TRP A N 1
ATOM 4523 C CA . TRP A 1 572 ? 24.663 -13.156 -7.410 1.00 96.25 572 TRP A CA 1
ATOM 4524 C C . TRP A 1 572 ? 23.578 -13.988 -6.717 1.00 96.25 572 TRP A C 1
ATOM 4526 O O . TRP A 1 572 ? 23.797 -14.435 -5.595 1.00 96.25 572 TRP A O 1
ATOM 4536 N N . VAL A 1 573 ? 22.461 -14.272 -7.401 1.00 96.25 573 VAL A N 1
ATOM 4537 C CA . VAL A 1 573 ? 21.374 -15.127 -6.886 1.00 96.25 573 VAL A CA 1
ATOM 4538 C C . VAL A 1 573 ? 21.881 -16.537 -6.566 1.00 96.25 573 VAL A C 1
ATOM 4540 O O . VAL A 1 573 ? 21.602 -17.060 -5.487 1.00 96.25 573 VAL A O 1
ATOM 4543 N N . ASN A 1 574 ? 22.669 -17.139 -7.464 1.00 95.94 574 ASN A N 1
ATOM 4544 C CA . ASN A 1 574 ? 23.264 -18.458 -7.232 1.00 95.94 574 ASN A CA 1
ATOM 4545 C C . ASN A 1 574 ? 24.238 -18.456 -6.044 1.00 95.94 574 ASN A C 1
ATOM 4547 O O . ASN A 1 574 ? 24.251 -19.413 -5.272 1.00 95.94 574 ASN A O 1
ATOM 4551 N N . ASP A 1 575 ? 25.020 -17.386 -5.880 1.00 95.31 575 ASP A N 1
ATOM 4552 C CA . ASP A 1 575 ? 25.971 -17.241 -4.775 1.00 95.31 575 ASP A CA 1
ATOM 4553 C C . ASP A 1 575 ? 25.266 -17.101 -3.408 1.00 95.31 575 ASP A C 1
ATOM 4555 O O . ASP A 1 575 ? 25.834 -17.510 -2.395 1.00 95.31 575 ASP A O 1
ATOM 4559 N N . GLN A 1 576 ? 24.032 -16.570 -3.357 1.00 93.56 576 GLN A N 1
ATOM 4560 C CA . GLN A 1 576 ? 23.252 -16.484 -2.110 1.00 93.56 576 GLN A CA 1
ATOM 4561 C C . GLN A 1 576 ? 22.745 -17.853 -1.624 1.00 93.56 576 GLN A C 1
ATOM 4563 O O . GLN A 1 576 ? 22.687 -18.105 -0.420 1.00 93.56 576 GLN A O 1
ATOM 4568 N N . GLY A 1 577 ? 22.362 -18.744 -2.544 1.00 89.88 577 GLY A N 1
ATOM 4569 C CA . GLY A 1 577 ? 21.835 -20.071 -2.219 1.00 89.88 577 GLY A CA 1
ATOM 4570 C C . GLY A 1 577 ? 20.498 -20.062 -1.456 1.00 89.88 577 GLY A C 1
ATOM 4571 O O . GLY A 1 577 ? 19.604 -19.245 -1.701 1.00 89.88 577 GLY A O 1
ATOM 4572 N N . GLU A 1 578 ? 20.319 -21.033 -0.556 1.00 91.69 578 GLU A N 1
ATOM 4573 C CA . GLU A 1 578 ? 19.133 -21.144 0.304 1.00 91.69 578 GLU A CA 1
ATOM 4574 C C . GLU A 1 578 ? 19.246 -20.290 1.568 1.00 91.69 578 GLU A C 1
ATOM 4576 O O . GLU A 1 578 ? 20.288 -20.265 2.228 1.00 91.69 578 GLU A O 1
ATOM 4581 N N . CYS A 1 579 ? 18.139 -19.646 1.948 1.00 93.19 579 CYS A N 1
ATOM 4582 C CA . CYS A 1 579 ? 18.046 -18.935 3.218 1.00 93.19 579 CYS A CA 1
ATOM 4583 C C . CYS A 1 579 ? 18.029 -19.944 4.367 1.00 93.19 579 CYS A C 1
ATOM 4585 O O . CYS A 1 579 ? 17.040 -20.641 4.582 1.00 93.19 579 CYS A O 1
ATOM 4587 N N . LYS A 1 580 ? 19.147 -20.037 5.094 1.00 90.44 580 LYS A N 1
ATOM 4588 C CA . LYS A 1 580 ? 19.291 -20.947 6.242 1.00 90.44 580 LYS A CA 1
ATOM 4589 C C . LYS A 1 580 ? 18.452 -20.505 7.439 1.00 90.44 580 LYS A C 1
ATOM 4591 O O . LYS A 1 580 ? 17.939 -21.351 8.162 1.00 90.44 580 LYS A O 1
ATOM 4596 N N . GLU A 1 581 ? 18.324 -19.196 7.629 1.00 92.38 581 GLU A N 1
ATOM 4597 C CA . GLU A 1 581 ? 17.548 -18.570 8.696 1.00 92.38 581 GLU A CA 1
ATOM 4598 C C . GLU A 1 581 ? 16.771 -17.378 8.131 1.00 92.38 581 GLU A C 1
ATOM 4600 O O . GLU A 1 581 ? 17.216 -16.721 7.185 1.00 92.38 581 GLU A O 1
ATOM 4605 N N . VAL A 1 582 ? 15.598 -17.121 8.709 1.00 94.38 582 VAL A N 1
ATOM 4606 C CA . VAL A 1 582 ? 14.778 -15.950 8.387 1.00 94.38 582 VAL A CA 1
ATOM 4607 C C . VAL A 1 582 ? 15.293 -14.767 9.192 1.00 94.38 582 VAL A C 1
ATOM 4609 O O . VAL A 1 582 ? 15.380 -14.849 10.418 1.00 94.38 582 VAL A O 1
ATOM 4612 N N . ILE A 1 583 ? 15.591 -13.666 8.507 1.00 94.88 583 ILE A N 1
ATOM 4613 C CA . ILE A 1 583 ? 16.046 -12.429 9.138 1.00 94.88 583 ILE A CA 1
ATOM 4614 C C . ILE A 1 583 ? 14.829 -11.559 9.459 1.00 94.88 583 ILE A C 1
ATOM 4616 O O . ILE A 1 583 ? 13.968 -11.323 8.607 1.00 94.88 583 ILE A O 1
ATOM 4620 N N . TRP A 1 584 ? 14.770 -11.087 10.699 1.00 93.88 584 TRP A N 1
ATOM 4621 C CA . TRP A 1 584 ? 13.756 -10.161 11.196 1.00 93.88 584 TRP A CA 1
ATOM 4622 C C . TRP A 1 584 ? 14.415 -8.827 11.556 1.00 93.88 584 TRP A C 1
ATOM 4624 O O . TRP A 1 584 ? 15.623 -8.812 11.802 1.00 93.88 584 TRP A O 1
ATOM 4634 N N . PRO A 1 585 ? 13.657 -7.719 11.612 1.00 88.94 585 PRO A N 1
ATOM 4635 C CA . PRO A 1 585 ? 14.206 -6.431 12.010 1.00 88.94 585 PRO A CA 1
ATOM 4636 C C . PRO A 1 585 ? 14.804 -6.491 13.420 1.00 88.94 585 PRO A C 1
ATOM 4638 O O . PRO A 1 585 ? 14.226 -7.095 14.328 1.00 88.94 585 PRO A O 1
ATOM 4641 N N . GLU A 1 586 ? 15.957 -5.851 13.609 1.00 83.44 586 GLU A N 1
ATOM 4642 C CA . GLU A 1 586 ? 16.607 -5.750 14.915 1.00 83.44 586 GLU A CA 1
ATOM 4643 C C . GLU A 1 586 ? 15.886 -4.718 15.784 1.00 83.44 586 GLU A C 1
ATOM 4645 O O . GLU A 1 586 ? 16.221 -3.535 15.799 1.00 83.44 586 GLU A O 1
ATOM 4650 N N . ILE A 1 587 ? 14.886 -5.174 16.532 1.00 77.94 587 ILE A N 1
ATOM 4651 C CA . ILE A 1 587 ? 14.224 -4.370 17.556 1.00 77.94 587 ILE A CA 1
ATOM 4652 C C . ILE A 1 587 ? 14.415 -5.073 18.889 1.00 77.94 587 ILE A C 1
ATOM 4654 O O . ILE A 1 587 ? 14.142 -6.265 19.024 1.00 77.94 587 ILE A O 1
ATOM 4658 N N . GLY A 1 588 ? 14.932 -4.336 19.877 1.00 67.25 588 GLY A N 1
ATOM 4659 C CA . GLY A 1 588 ? 15.063 -4.858 21.235 1.00 67.25 588 GLY A CA 1
ATOM 4660 C C . GLY A 1 588 ? 13.705 -5.337 21.769 1.00 67.25 588 GLY A C 1
ATOM 4661 O O . GLY A 1 588 ? 12.692 -4.744 21.392 1.00 67.25 588 GLY A O 1
ATOM 4662 N N . PRO A 1 589 ? 13.673 -6.362 22.641 1.00 56.50 589 PRO A N 1
ATOM 4663 C CA . PRO A 1 589 ? 12.430 -6.948 23.155 1.00 56.50 589 PRO A CA 1
ATOM 4664 C C . PRO A 1 589 ? 11.507 -5.898 23.774 1.00 56.50 589 PRO A C 1
ATOM 4666 O O . PRO A 1 589 ? 12.027 -4.912 24.350 1.00 56.50 589 PRO A O 1
#

Secondary structure (DSSP, 8-state):
--HHHHHHHHHHHTTTHHHHHHHSHHHHHHHHHHHHHH---TT-EEEEET-TT-HHHHHHHHTT-SEEEEEES-HHHHHHHHHHHHHTT-GGGEEEEE--TTS--TTS---S-EEEEEEES-GGG-SSHHHHHHHHHHHHHTEEEEEEEEEE-SS-TTS-TT---SS-----SS-GGGTTPPP-TTEEEEEE--TTTHHHHHHHHHHTTTTT-S-EEEEESS-EEETTEEEEESSTTS-HHHHTT-GGGHHHHHHHH-SS-HHHHHHTS---TTHHHHHHTTHHHHHHHHHHHHSTT-SEEEEEETT-EE-HHHHHHHHTTS-TTS--EEE-EEEETTEEEE-TTT-EEEEHHHHIIIIISSTTHHHHHHHHHTT-S-HHHHHHHHHHHHH---EEE-TTTS-S--TTT--BSTTTTTBB--EE-S--HHHHHHHHHHHHHHHHH--SPPBHHHHIIIIIGGG--SEEESEE----SEEEE---TTT----HHHHHTBPPGGG--TTGGGGGG-HHHHHHHHHHSTT--EEEEETTEEEEESSB---EE-PPPSSGGGS-EEEE-HHHHHHHHHHH-S-SS-B------

pLDDT: mean 89.5, std 13.89, range [27.75, 98.88]

InterPro domains:
  IPR003378 Fringe-like, glycosyltransferase domain [PF02434] (287-358)
  IPR026050 C1GALT1/C1GALT1-specific chaperone 1 [PTHR23033] (175-443)
  IPR029063 S-adenosyl-L-methionine-dependent methyltransferase superfamily [G3DSA:3.40.50.150] (9-165)
  IPR029063 S-adenosyl-L-methionine-dependent methyltransferase superfamily [SSF53335] (22-156)
  IPR041698 Methyltransferase domain 25 [PF13649] (46-147)

Organism: Cytospora chrysosperma (NCBI:txid252740)

Sequence (589 aa):
MAVPQLAAEYSAQASDYESFSTITPIGRLETEVFLKALGDPTGLTILDLGGGTGMRARQAVQRGANSVDVVDFSAEMLRVGAQEANKTGVGERIRWHEADVSKPLRGLGLVASYELVMANWVFDHAETIDALEMMFSNATAYLEPSGRLICIHTSDPRGDISTRPQLAPSHPSRDPVCDGFPDTSGIFLVMKTGATESFDKVPMQLMTVLRCLPDLLIFSDLDQRIAGHHVRDSLDTVLAEARDGNADFDLYRQQKACAIDQDMCAKSVDGPEDAGWNLDKYKNIHMAEKTYRMRPGYDWYVFIDADTYVSWPNLVQMLDRLDPSKERYLGSPTMIGNVPFAHGGSGYIVSSKAMAQFVGKNPGVANSFDVRIKAECCGDYMFAVALNDTIGVTVDSIWPTINGEKPSTLPFGPGHWCHAIATMHHMNSEEVSEFWDFERRRYINTQTPLVLKEVYHVFFEPKLLPVREDWDNHSDDWFYMGSDPQDYEWEDWRVVRAVKEEEKSDLEKKAHGSFEDCGRACEEHDECFQFVWQDDCCGMKRSFMLGRPVKREQEEKKRAKSGWNVVKIKKWVNDQGECKEVIWPEIGP

Radius of gyration: 30.81 Å; chains: 1; bounding box: 92×68×66 Å